Protein AF-R4UI91-F1 (afdb_monomer_lite)

Organism: NCBI:txid1276227

Sequence (417 aa):
MKKMIISITLVLILLLAATGGTLGWYFTRLENKIAHLPNYNWRINLNEKLTKTDLGPIDDNRKETILVAVKAKNSVVQIEDLYIKNATKISATVGVKSWSNLYNPDSSVNVNYIAELKTLATDVKQRSFPNINLTVDPNQLMDIVANANDNLEVGEVKIENVFEGNGIVTADLTVIKGSKVYLSNDTVKLYFIKSNQKLLSEVLTKPELGDIINNKEETILSAIKDKNKDVDLTEIEIVKNSIAEKEASVRVKENSKKYIVGEKPILVNYRIFNPNIGTVKTRVVDHGFDGNSVLSLVQLSNGTILAGTSYGSMYQLNPAGTVKTRVVDHGFVTNVMGLLQSSEDIILAAAAFTNNISEIYQLKEDGTIDHKVEQPNNQKFDSGVYSLVKVDNCFITDHFGWNVQGLNLSVKSRWNS

pLDDT: mean 85.65, std 18.63, range [23.7, 98.69]

Secondary structure (DSSP, 8-state):
-HHHHHHHHHHHHHHHHHH--SHHHHHHHHH-S-------TTSBPGGGT----EEEEEEE--HHHHHHHHHHH-TT--GGGEEEES--SSEEEEEE-TT-SSB-TT-EEEEEEEEEEB-HHHH----EE-S------HHHHHHHHHHH-TT--GGGEEEEEEEEETTEEEEEEEEPTT-SSB-TT-EEEEEEESS--B-HHHH----EEEEES---HHHHHHHHHHH-TT--GGGEEEPTT---SSEEEEEE-TT-SSB-TTPPPEEEEEEE--TTTT-----------GGG-EEEEEE-TTS-EEEEETTS-EEEE-TTSSEEEEEESS-SSSEEEEEEEEETTEEEEEEE-TTS-EEEEEE-TTS-EEEEEPPGGG---SS----EEEETTEEEE--SSS------S--------

Structure (mmCIF, N/CA/C/O backbone):
data_AF-R4UI91-F1
#
_entry.id   AF-R4UI91-F1
#
loop_
_atom_site.group_PDB
_atom_site.id
_atom_site.type_symbol
_atom_site.label_atom_id
_atom_site.label_alt_id
_atom_site.label_comp_id
_atom_site.label_asym_id
_atom_site.label_entity_id
_atom_site.label_seq_id
_atom_site.pdbx_PDB_ins_code
_atom_site.Cartn_x
_atom_site.Cartn_y
_atom_site.Cartn_z
_atom_site.occupancy
_atom_site.B_iso_or_equiv
_atom_site.auth_seq_id
_atom_site.auth_comp_id
_atom_site.auth_asym_id
_atom_site.auth_atom_id
_atom_site.pdbx_PDB_model_num
ATOM 1 N N . MET A 1 1 ? 47.219 44.755 -0.583 1.00 54.34 1 MET A N 1
ATOM 2 C CA . MET A 1 1 ? 46.086 44.938 -1.524 1.00 54.34 1 MET A CA 1
ATOM 3 C C . MET A 1 1 ? 45.642 43.655 -2.233 1.00 54.34 1 MET A C 1
ATOM 5 O O . MET A 1 1 ? 44.475 43.325 -2.102 1.00 54.34 1 MET A O 1
ATOM 9 N N . LYS A 1 2 ? 46.517 42.870 -2.891 1.00 50.59 2 LYS A N 1
ATOM 10 C CA . LYS A 1 2 ? 46.114 41.620 -3.591 1.00 50.59 2 LYS A CA 1
ATOM 11 C C . LYS A 1 2 ? 45.358 40.591 -2.725 1.00 50.59 2 LYS A C 1
ATOM 13 O O . LYS A 1 2 ? 44.373 40.031 -3.184 1.00 50.59 2 LYS A O 1
ATOM 18 N N . LYS A 1 3 ? 45.756 40.392 -1.461 1.00 54.28 3 LYS A N 1
ATOM 19 C CA . LYS A 1 3 ? 45.065 39.465 -0.537 1.00 54.28 3 LYS A CA 1
ATOM 20 C C . LYS A 1 3 ? 43.672 39.949 -0.102 1.00 54.28 3 LYS A C 1
ATOM 22 O O . LYS A 1 3 ? 42.809 39.133 0.170 1.00 54.28 3 LYS A O 1
ATOM 27 N N . MET A 1 4 ? 43.441 41.264 -0.090 1.00 65.94 4 MET A N 1
ATOM 28 C CA . MET A 1 4 ? 42.157 41.855 0.310 1.00 65.94 4 MET A CA 1
ATOM 29 C C . MET A 1 4 ? 41.120 41.764 -0.817 1.00 65.94 4 MET A C 1
ATOM 31 O O . MET A 1 4 ? 39.952 41.508 -0.556 1.00 65.94 4 MET A O 1
ATOM 35 N N . ILE A 1 5 ? 41.564 41.892 -2.073 1.00 72.50 5 ILE A N 1
ATOM 36 C CA . ILE A 1 5 ? 40.705 41.735 -3.255 1.00 72.50 5 ILE A CA 1
ATOM 37 C C . ILE A 1 5 ? 40.217 40.284 -3.368 1.00 72.50 5 ILE A C 1
ATOM 39 O O . ILE A 1 5 ? 39.026 40.066 -3.537 1.00 72.50 5 ILE A O 1
ATOM 43 N N . ILE A 1 6 ? 41.099 39.297 -3.165 1.00 74.19 6 ILE A N 1
ATOM 44 C CA . ILE A 1 6 ? 40.734 37.870 -3.236 1.00 74.19 6 ILE A CA 1
ATOM 45 C C . ILE A 1 6 ? 39.693 37.499 -2.169 1.00 74.19 6 ILE A C 1
ATOM 47 O O . ILE A 1 6 ? 38.721 36.818 -2.486 1.00 74.19 6 ILE A O 1
ATOM 51 N N . SER A 1 7 ? 39.841 37.983 -0.931 1.00 71.94 7 SER A N 1
ATOM 52 C CA . SER A 1 7 ? 38.869 37.697 0.133 1.00 71.94 7 SER A CA 1
ATOM 53 C C . SER A 1 7 ? 37.503 38.335 -0.127 1.00 71.94 7 SER A C 1
ATOM 55 O O . SER A 1 7 ? 36.484 37.700 0.124 1.00 71.94 7 SER A O 1
ATOM 57 N N . ILE A 1 8 ? 37.461 39.552 -0.679 1.00 77.50 8 ILE A N 1
ATOM 58 C CA . ILE A 1 8 ? 36.198 40.216 -1.032 1.00 77.50 8 ILE A CA 1
ATOM 59 C C . ILE A 1 8 ? 35.515 39.485 -2.195 1.00 77.50 8 ILE A C 1
ATOM 61 O O . ILE A 1 8 ? 34.311 39.255 -2.138 1.00 77.50 8 ILE A O 1
ATOM 65 N N . THR A 1 9 ? 36.269 39.047 -3.210 1.00 75.69 9 THR A N 1
ATOM 66 C CA . THR A 1 9 ? 35.720 38.265 -4.329 1.00 75.69 9 THR A CA 1
ATOM 67 C C . THR A 1 9 ? 35.179 36.909 -3.869 1.00 75.69 9 THR A C 1
ATOM 69 O O . THR A 1 9 ? 34.103 36.509 -4.305 1.00 75.69 9 THR A O 1
ATOM 72 N N . LEU A 1 10 ? 35.864 36.223 -2.947 1.00 73.38 10 LEU A N 1
ATOM 73 C CA . LEU A 1 10 ? 35.413 34.929 -2.423 1.00 73.38 10 LEU A CA 1
ATOM 74 C C . LEU A 1 10 ? 34.121 35.059 -1.600 1.00 73.38 10 LEU A C 1
ATOM 76 O O . LEU A 1 10 ? 33.208 34.248 -1.744 1.00 73.38 10 LEU A O 1
ATOM 80 N N . VAL A 1 11 ? 34.020 36.108 -0.778 1.00 74.19 11 VAL A N 1
ATOM 81 C CA . VAL A 1 11 ? 32.812 36.414 0.003 1.00 74.19 11 VAL A CA 1
ATOM 82 C C . VAL A 1 11 ? 31.649 36.804 -0.915 1.00 74.19 11 VAL A C 1
ATOM 84 O O . VAL A 1 11 ? 30.523 36.382 -0.666 1.00 74.19 11 VAL A O 1
ATOM 87 N N . LEU A 1 12 ? 31.906 37.521 -2.015 1.00 66.00 12 LEU A N 1
ATOM 88 C CA . LEU A 1 12 ? 30.877 37.848 -3.008 1.00 66.00 12 LEU A CA 1
ATOM 89 C C . LEU A 1 12 ? 30.354 36.598 -3.736 1.00 66.00 12 LEU A C 1
ATOM 91 O O . LEU A 1 12 ? 29.150 36.475 -3.937 1.00 66.00 12 LEU A O 1
ATOM 95 N N . ILE A 1 13 ? 31.234 35.653 -4.092 1.00 67.50 13 ILE A N 1
ATOM 96 C CA . ILE A 1 13 ? 30.850 34.375 -4.719 1.00 67.50 13 ILE A CA 1
ATOM 97 C C . ILE A 1 13 ? 30.006 33.530 -3.754 1.00 67.50 13 ILE A C 1
ATOM 99 O O . ILE A 1 13 ? 28.992 32.965 -4.159 1.00 67.50 13 ILE A O 1
ATOM 103 N N . LEU A 1 14 ? 30.369 33.491 -2.468 1.00 59.88 14 LEU A N 1
ATOM 104 C CA . LEU A 1 14 ? 29.596 32.800 -1.429 1.00 59.88 14 LEU A CA 1
ATOM 105 C C . LEU A 1 14 ? 28.232 33.463 -1.165 1.00 59.88 14 LEU A C 1
ATOM 107 O O . LEU A 1 14 ? 27.236 32.762 -1.000 1.00 59.88 14 LEU A O 1
ATOM 111 N N . LEU A 1 15 ? 28.153 34.797 -1.188 1.00 55.84 15 LEU A N 1
ATOM 112 C CA . LEU A 1 15 ? 26.893 35.540 -1.035 1.00 55.84 15 LEU A CA 1
ATOM 113 C C . LEU A 1 15 ? 25.963 35.383 -2.248 1.00 55.84 15 LEU A C 1
ATOM 115 O O . LEU A 1 15 ? 24.747 35.273 -2.078 1.00 55.84 15 LEU A O 1
ATOM 119 N N . LEU A 1 16 ? 26.520 35.304 -3.460 1.00 54.09 16 LEU A N 1
ATOM 120 C CA . LEU A 1 16 ? 25.767 35.020 -4.687 1.00 54.09 16 LEU A CA 1
ATOM 121 C C . LEU A 1 16 ? 25.298 33.556 -4.748 1.00 54.09 16 LEU A C 1
ATOM 123 O O . LEU A 1 16 ? 24.208 33.285 -5.248 1.00 54.09 16 LEU A O 1
ATOM 127 N N . ALA A 1 17 ? 26.058 32.617 -4.172 1.00 52.56 17 ALA A N 1
ATOM 128 C CA . ALA A 1 17 ? 25.626 31.228 -4.007 1.00 52.56 17 ALA A CA 1
ATOM 129 C C . ALA A 1 17 ? 24.498 31.074 -2.965 1.00 52.56 17 ALA A C 1
ATOM 131 O O . ALA A 1 17 ? 23.653 30.192 -3.109 1.00 52.56 17 ALA A O 1
ATOM 132 N N . ALA A 1 18 ? 24.453 31.941 -1.947 1.00 49.84 18 ALA A N 1
ATOM 133 C CA . ALA A 1 18 ? 23.468 31.877 -0.866 1.00 49.84 18 ALA A CA 1
ATOM 134 C C . ALA A 1 18 ? 22.139 32.599 -1.166 1.00 49.84 18 ALA A C 1
ATOM 136 O O . ALA A 1 18 ? 21.123 32.255 -0.567 1.00 49.84 18 ALA A O 1
ATOM 137 N N . THR A 1 19 ? 22.116 33.584 -2.075 1.00 47.12 19 THR A N 1
ATOM 138 C CA . THR A 1 19 ? 20.927 34.440 -2.303 1.00 47.12 19 THR A CA 1
ATOM 139 C C . THR A 1 19 ? 20.220 34.250 -3.652 1.00 47.12 19 THR A C 1
ATOM 141 O O . THR A 1 19 ? 19.192 34.877 -3.894 1.00 47.12 19 THR A O 1
ATOM 144 N N . GLY A 1 20 ? 20.662 33.292 -4.473 1.00 48.59 20 GLY A N 1
ATOM 145 C CA . GLY A 1 20 ? 19.870 32.747 -5.578 1.00 48.59 20 GLY A CA 1
ATOM 146 C C . GLY A 1 20 ? 20.387 33.105 -6.971 1.00 48.59 20 GLY A C 1
ATOM 147 O O . GLY A 1 20 ? 20.512 34.266 -7.344 1.00 48.59 20 GLY A O 1
ATOM 148 N N . GLY A 1 21 ? 20.623 32.072 -7.783 1.00 42.12 21 GLY A N 1
ATOM 149 C CA . GLY A 1 21 ? 20.946 32.242 -9.195 1.00 42.12 21 GLY A CA 1
ATOM 150 C C . GLY A 1 21 ? 21.240 30.927 -9.910 1.00 42.12 21 GLY A C 1
ATOM 151 O O . GLY A 1 21 ? 22.350 30.413 -9.868 1.00 42.12 21 GLY A O 1
ATOM 152 N N . THR A 1 22 ? 20.244 30.416 -10.633 1.00 44.44 22 THR A N 1
ATOM 153 C CA . THR A 1 22 ? 20.318 29.408 -11.717 1.00 44.44 22 THR A CA 1
ATOM 154 C C . THR A 1 22 ? 20.616 27.942 -11.372 1.00 44.44 22 THR A C 1
ATOM 156 O O . THR A 1 22 ? 19.892 27.085 -11.871 1.00 44.44 22 THR A O 1
ATOM 159 N N . LEU A 1 23 ? 21.563 27.603 -10.491 1.00 39.59 23 LEU A N 1
ATOM 160 C CA . LEU A 1 23 ? 21.876 26.186 -10.205 1.00 39.59 23 LEU A CA 1
ATOM 161 C C . LEU A 1 23 ? 20.820 25.509 -9.315 1.00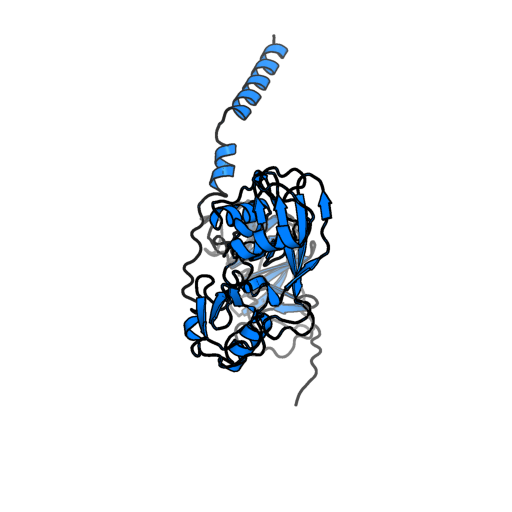 39.59 23 LEU A C 1
ATOM 163 O O . LEU A 1 23 ? 20.345 24.426 -9.642 1.00 39.59 23 LEU A O 1
ATOM 167 N N . GLY A 1 24 ? 20.351 26.181 -8.258 1.00 39.59 24 GLY A N 1
ATOM 168 C CA . GLY A 1 24 ? 19.253 25.670 -7.420 1.00 39.59 24 GLY A CA 1
ATOM 169 C C . GLY A 1 24 ? 17.913 25.572 -8.163 1.00 39.59 24 GLY A C 1
ATOM 170 O O . GLY A 1 24 ? 17.112 24.681 -7.891 1.00 39.59 24 GLY A O 1
ATOM 171 N N . TRP A 1 25 ? 17.695 26.437 -9.160 1.00 41.59 25 TRP A N 1
ATOM 172 C CA . TRP A 1 25 ? 16.528 26.387 -10.051 1.00 41.59 25 TRP A CA 1
ATOM 173 C C . TRP A 1 25 ? 16.611 25.238 -11.063 1.00 41.59 25 TRP A C 1
ATOM 175 O O . TRP A 1 25 ? 15.586 24.665 -11.424 1.00 41.59 25 TRP A O 1
ATOM 185 N N . TYR A 1 26 ? 17.819 24.867 -11.499 1.00 42.69 26 TYR A N 1
ATOM 186 C CA . TYR A 1 26 ? 18.027 23.749 -12.419 1.00 42.69 26 TYR A CA 1
ATOM 187 C C . TYR A 1 26 ? 17.721 22.397 -11.755 1.00 42.69 26 TYR A C 1
ATOM 189 O O . TYR A 1 26 ? 17.057 21.556 -12.359 1.00 42.69 26 TYR A O 1
ATOM 197 N N . PHE A 1 27 ? 18.104 22.217 -10.484 1.00 43.53 27 PHE A N 1
ATOM 198 C CA . PHE A 1 27 ? 17.802 20.989 -9.736 1.00 43.53 27 PHE A CA 1
ATOM 199 C C . PHE A 1 27 ? 16.361 20.926 -9.205 1.00 43.53 27 PHE A C 1
ATOM 201 O O . PHE A 1 27 ? 15.793 19.843 -9.138 1.00 43.53 27 PHE A O 1
ATOM 208 N N . THR A 1 28 ? 15.707 22.060 -8.927 1.00 43.69 28 THR A N 1
ATOM 209 C CA . THR A 1 28 ? 14.295 22.060 -8.484 1.00 43.69 28 THR A CA 1
ATOM 210 C C . THR A 1 28 ? 13.280 21.902 -9.622 1.00 43.69 28 THR A C 1
ATOM 212 O O . THR A 1 28 ? 12.164 21.452 -9.372 1.00 43.69 28 THR A O 1
ATOM 215 N N . ARG A 1 29 ? 13.628 22.217 -10.882 1.00 40.16 29 ARG A N 1
ATOM 216 C CA . ARG A 1 29 ? 12.697 22.078 -12.026 1.00 40.16 29 ARG A CA 1
ATOM 217 C C . ARG A 1 29 ? 12.685 20.708 -12.702 1.00 40.16 29 ARG A C 1
ATOM 219 O O . ARG A 1 29 ? 11.727 20.428 -13.422 1.00 40.16 29 ARG A O 1
ATOM 226 N N . LEU A 1 30 ? 13.714 19.879 -12.516 1.00 40.34 30 LEU A N 1
ATOM 227 C CA . LEU A 1 30 ? 13.789 18.561 -13.162 1.00 40.34 30 LEU A CA 1
ATOM 228 C C . LEU A 1 30 ? 13.051 17.461 -12.387 1.00 40.34 30 LEU A C 1
ATOM 230 O O . LEU A 1 30 ? 12.550 16.538 -13.023 1.00 40.34 30 LEU A O 1
ATOM 234 N N . GLU A 1 31 ? 12.892 17.588 -11.067 1.00 43.41 31 GLU A N 1
ATOM 235 C CA . GLU A 1 31 ? 12.156 16.598 -10.258 1.00 43.41 31 GLU A CA 1
ATOM 236 C C . GLU A 1 31 ? 10.677 16.958 -10.014 1.00 43.41 31 GLU A C 1
ATOM 238 O O . GLU A 1 31 ? 9.889 16.074 -9.703 1.00 43.41 31 GLU A O 1
ATOM 243 N N . ASN A 1 32 ? 10.262 18.214 -10.240 1.00 36.56 32 ASN A N 1
ATOM 244 C CA . ASN A 1 32 ? 8.903 18.698 -9.927 1.00 36.56 32 ASN A CA 1
ATOM 245 C C . ASN A 1 32 ? 8.048 19.101 -11.137 1.00 36.56 32 ASN A C 1
ATOM 247 O O . ASN A 1 32 ? 7.036 19.792 -10.984 1.00 36.56 32 ASN A O 1
ATOM 251 N N . LYS A 1 33 ? 8.375 18.650 -12.356 1.00 40.53 33 LYS A N 1
ATOM 252 C CA . LYS A 1 33 ? 7.287 18.526 -13.334 1.00 40.53 33 LYS A CA 1
ATOM 253 C C . LYS A 1 33 ? 6.344 17.489 -12.748 1.00 40.53 33 LYS A C 1
ATOM 255 O O . LYS A 1 33 ? 6.752 16.341 -12.620 1.00 40.53 33 LYS A O 1
ATOM 260 N N . ILE A 1 34 ? 5.136 17.915 -12.368 1.00 43.53 34 ILE A N 1
ATOM 261 C CA . ILE A 1 34 ? 4.015 17.032 -12.041 1.00 43.53 34 ILE A CA 1
ATOM 262 C C . ILE A 1 34 ? 3.916 16.081 -13.222 1.00 43.53 34 ILE A C 1
ATOM 264 O O . ILE A 1 34 ? 3.420 16.441 -14.291 1.00 43.53 34 ILE A O 1
ATOM 268 N N . ALA A 1 35 ? 4.542 14.922 -13.081 1.00 48.50 35 ALA A N 1
ATOM 269 C CA . ALA A 1 35 ? 4.580 13.965 -14.146 1.00 48.50 35 ALA A CA 1
ATOM 270 C C . ALA A 1 35 ? 3.141 13.485 -14.257 1.00 48.50 35 ALA A C 1
ATOM 272 O O . ALA A 1 35 ? 2.573 12.992 -13.281 1.00 48.50 35 ALA A O 1
ATOM 273 N N . HIS A 1 36 ? 2.514 13.737 -15.403 1.00 52.56 36 HIS A N 1
ATOM 274 C CA . HIS A 1 36 ? 1.175 13.235 -15.637 1.00 52.56 36 HIS A CA 1
ATOM 275 C C . HIS A 1 36 ? 1.254 11.713 -15.551 1.00 52.56 36 HIS A C 1
ATOM 277 O O . HIS A 1 36 ? 1.871 11.064 -16.398 1.00 52.56 36 HIS A O 1
ATOM 283 N N . LEU A 1 37 ? 0.688 11.168 -14.474 1.00 59.41 37 LEU A N 1
ATOM 284 C CA . LEU A 1 37 ? 0.517 9.736 -14.313 1.00 59.41 37 LEU A CA 1
ATOM 285 C C . LEU A 1 37 ? -0.255 9.210 -15.535 1.00 59.41 37 LEU A C 1
ATOM 287 O O . LEU A 1 37 ? -1.121 9.915 -16.066 1.00 59.41 37 LEU A O 1
ATOM 291 N N . PRO A 1 38 ? 0.092 8.019 -16.035 1.00 57.03 38 PRO A N 1
ATOM 292 C CA . PRO A 1 38 ? -0.413 7.539 -17.309 1.00 57.03 38 PRO A CA 1
ATOM 293 C C . PRO A 1 38 ? -1.931 7.346 -17.246 1.00 57.03 38 PRO A C 1
ATOM 295 O O . PRO A 1 38 ? -2.492 6.974 -16.216 1.00 57.03 38 PRO A O 1
ATOM 298 N N . ASN A 1 39 ? -2.600 7.558 -18.378 1.00 59.34 39 ASN A N 1
ATOM 299 C CA . ASN A 1 39 ? -3.994 7.161 -18.531 1.00 59.34 39 ASN A CA 1
ATOM 300 C C . ASN A 1 39 ? -4.061 5.623 -18.585 1.00 59.34 39 ASN A C 1
ATOM 302 O O . ASN A 1 39 ? -3.564 5.007 -19.529 1.00 59.34 39 ASN A O 1
ATOM 306 N N . TYR A 1 40 ? -4.630 5.001 -17.552 1.00 64.56 40 TYR A N 1
ATOM 307 C CA . TYR A 1 40 ? -4.662 3.547 -17.370 1.00 64.56 40 TYR A CA 1
ATOM 308 C C . TYR A 1 40 ? -5.753 2.863 -18.206 1.00 64.56 40 TYR A C 1
ATOM 310 O O . TYR A 1 40 ? -6.608 2.168 -17.664 1.00 64.56 40 TYR A O 1
ATOM 318 N N . ASN A 1 41 ? -5.731 3.020 -19.528 1.00 67.75 41 ASN A N 1
ATOM 319 C CA . ASN A 1 41 ? -6.728 2.395 -20.408 1.00 67.75 41 ASN A CA 1
ATOM 320 C C . ASN A 1 41 ? -6.642 0.853 -20.478 1.00 67.75 41 ASN A C 1
ATOM 322 O O . ASN A 1 41 ? -7.527 0.222 -21.046 1.00 67.75 41 ASN A O 1
ATOM 326 N N . TRP A 1 42 ? -5.587 0.254 -19.921 1.00 81.44 42 TRP A N 1
ATOM 327 C CA . TRP A 1 42 ? -5.328 -1.187 -19.944 1.00 81.44 42 TRP A CA 1
ATOM 328 C C . TRP A 1 42 ? -5.696 -1.911 -18.639 1.00 81.44 42 TRP A C 1
ATOM 330 O O . TRP A 1 42 ? -5.745 -3.139 -18.620 1.00 81.44 42 TRP A O 1
ATOM 340 N N . ARG A 1 43 ? -5.937 -1.175 -17.543 1.00 89.06 43 ARG A N 1
ATOM 341 C CA . ARG A 1 43 ? -6.340 -1.753 -16.252 1.00 89.06 43 ARG A CA 1
ATOM 342 C C . ARG A 1 43 ? -7.845 -2.000 -16.237 1.00 89.06 43 ARG A C 1
ATOM 344 O O . ARG A 1 43 ? -8.623 -1.166 -16.690 1.00 89.06 43 ARG A O 1
ATOM 351 N N . ILE A 1 44 ? -8.246 -3.125 -15.657 1.00 93.75 44 ILE A N 1
ATOM 352 C CA . ILE A 1 44 ? -9.644 -3.558 -15.607 1.00 93.75 44 ILE A CA 1
ATOM 353 C C . ILE A 1 44 ? -10.362 -2.825 -14.470 1.00 93.75 44 ILE A C 1
ATOM 355 O O . ILE A 1 44 ? -9.844 -2.747 -13.351 1.00 93.75 44 ILE A O 1
ATOM 359 N N . ASN A 1 45 ? -11.566 -2.304 -14.711 1.00 95.00 45 ASN A N 1
ATOM 360 C CA . ASN A 1 45 ? -12.390 -1.817 -13.610 1.00 95.00 45 ASN A CA 1
ATOM 361 C C . ASN A 1 45 ? -12.874 -3.019 -12.780 1.00 95.00 45 ASN A C 1
ATOM 363 O O . ASN A 1 45 ? -13.403 -3.980 -13.335 1.00 95.00 45 ASN A O 1
ATOM 367 N N . LEU A 1 46 ? -12.691 -3.002 -11.453 1.00 96.62 46 LEU A N 1
ATOM 368 C CA . LEU A 1 46 ? -13.025 -4.146 -10.593 1.00 96.62 46 LEU A CA 1
ATOM 369 C C . LEU A 1 46 ? -14.472 -4.639 -10.785 1.00 96.62 46 LEU A C 1
ATOM 371 O O . LEU A 1 46 ? -14.717 -5.844 -10.710 1.00 96.62 46 LEU A O 1
ATOM 375 N N . ASN A 1 47 ? -15.414 -3.740 -11.087 1.00 96.25 47 ASN A N 1
ATOM 376 C CA . ASN A 1 47 ? -16.817 -4.086 -11.338 1.00 96.25 47 ASN A CA 1
ATOM 377 C C . ASN A 1 47 ? -17.026 -5.026 -12.545 1.00 96.25 47 ASN A C 1
ATOM 379 O O . ASN A 1 47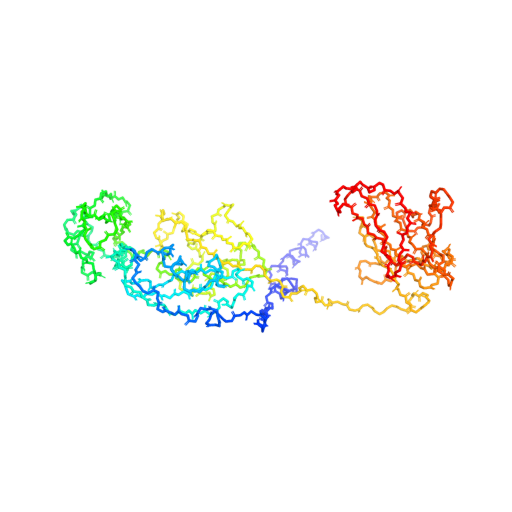 ? -18.026 -5.736 -12.591 1.00 96.25 47 ASN A O 1
ATOM 383 N N . GLU A 1 48 ? -16.082 -5.092 -13.487 1.00 95.31 48 GLU A N 1
ATOM 384 C CA . GLU A 1 48 ? -16.130 -6.003 -14.635 1.00 95.31 48 GLU A CA 1
ATOM 385 C C . GLU A 1 48 ? -15.859 -7.460 -14.237 1.00 95.31 48 GLU A C 1
ATOM 387 O O . GLU A 1 48 ? -16.251 -8.387 -14.949 1.00 95.31 48 GLU A O 1
ATOM 392 N N . LYS A 1 49 ? -15.162 -7.685 -13.113 1.00 96.69 49 LYS A N 1
ATOM 393 C CA . LYS A 1 49 ? -14.809 -9.029 -12.618 1.00 96.69 49 LYS A CA 1
ATOM 394 C C . LYS A 1 49 ? -15.548 -9.410 -11.341 1.00 96.69 49 LYS A C 1
ATOM 396 O O . LYS A 1 49 ? -15.842 -10.588 -11.155 1.00 96.69 49 LYS A O 1
ATOM 401 N N . LEU A 1 50 ? -15.867 -8.440 -10.486 1.00 97.75 50 LEU A N 1
ATOM 402 C CA . LEU A 1 50 ? -16.655 -8.623 -9.270 1.00 97.75 50 LEU A CA 1
ATOM 403 C C . LEU A 1 50 ? -18.117 -8.252 -9.555 1.00 97.75 50 LEU A C 1
ATOM 405 O O . LEU A 1 50 ? -18.604 -7.200 -9.151 1.00 97.75 50 LEU A O 1
ATOM 409 N N . THR A 1 51 ? -18.805 -9.121 -10.294 1.00 97.38 51 THR A N 1
ATOM 410 C CA . THR A 1 51 ? -20.192 -8.891 -10.730 1.00 97.38 51 THR A CA 1
ATOM 411 C C . THR A 1 51 ? -21.218 -9.448 -9.746 1.00 97.38 51 THR A C 1
ATOM 413 O O . THR A 1 51 ? -22.304 -8.887 -9.611 1.00 97.38 51 THR A O 1
ATOM 416 N N . LYS A 1 52 ? -20.890 -10.524 -9.017 1.00 98.25 52 LYS A N 1
ATOM 417 C CA . LYS A 1 52 ? -21.742 -11.062 -7.948 1.00 98.25 52 LYS A CA 1
ATOM 418 C C . LYS A 1 52 ? -21.403 -10.370 -6.636 1.00 98.25 52 LYS A C 1
ATOM 420 O O . LYS A 1 52 ? -20.430 -10.735 -5.975 1.00 98.25 52 LYS A O 1
ATOM 425 N N . THR A 1 53 ? -22.197 -9.361 -6.300 1.00 98.12 53 THR A N 1
ATOM 426 C CA . THR A 1 53 ? -22.001 -8.514 -5.116 1.00 98.12 53 THR A CA 1
ATOM 427 C C . THR A 1 53 ? -22.695 -9.044 -3.866 1.00 98.12 53 THR A C 1
ATOM 429 O O . THR A 1 53 ? -22.287 -8.685 -2.767 1.00 98.12 53 THR A O 1
ATOM 432 N N . ASP A 1 54 ? -23.699 -9.910 -4.009 1.00 98.38 54 ASP A N 1
ATOM 433 C CA . ASP A 1 54 ? -24.282 -10.655 -2.893 1.00 98.38 54 ASP A CA 1
ATOM 434 C C . ASP A 1 54 ? -23.452 -11.915 -2.610 1.00 98.38 54 ASP A C 1
ATOM 436 O O . ASP A 1 54 ? -23.372 -12.844 -3.425 1.00 98.38 54 ASP A O 1
ATOM 440 N N . LEU A 1 55 ? -22.796 -11.919 -1.453 1.00 98.56 55 LEU A N 1
ATOM 441 C CA . LEU A 1 55 ? -21.933 -13.004 -1.007 1.00 98.56 55 LEU A CA 1
ATOM 442 C C . LEU A 1 55 ? -22.703 -14.073 -0.219 1.00 98.56 55 LEU A C 1
ATOM 444 O O . LEU A 1 55 ? -22.212 -15.197 -0.101 1.00 98.56 55 LEU A O 1
ATOM 448 N N . GLY A 1 56 ? -23.928 -13.775 0.226 1.00 98.19 56 GLY A N 1
ATOM 449 C CA . GLY A 1 56 ? -24.713 -14.628 1.112 1.00 98.19 56 GLY A CA 1
ATOM 450 C C . GLY A 1 56 ? -24.246 -14.582 2.577 1.00 98.19 56 GLY A C 1
ATOM 451 O O . GLY A 1 56 ? -23.581 -13.626 2.989 1.00 98.19 56 GLY A O 1
ATOM 452 N N . PRO A 1 57 ? -24.622 -15.584 3.393 1.00 98.31 57 PRO A N 1
ATOM 453 C CA . PRO A 1 57 ? -24.175 -15.672 4.779 1.00 98.31 57 PRO A CA 1
ATOM 454 C C . PRO A 1 57 ? -22.671 -15.966 4.860 1.00 98.31 57 PRO A C 1
ATOM 456 O O . PRO A 1 57 ? -22.143 -16.735 4.053 1.00 98.31 57 PRO A O 1
ATOM 459 N N . ILE A 1 58 ? -22.000 -15.357 5.838 1.00 98.44 58 ILE A N 1
ATOM 460 C CA . ILE A 1 58 ? -20.578 -15.568 6.141 1.00 98.44 58 ILE A CA 1
ATOM 461 C C . ILE A 1 58 ? -20.368 -15.659 7.656 1.00 98.44 58 ILE A C 1
ATOM 463 O O . ILE A 1 58 ? -21.128 -15.070 8.423 1.00 98.44 58 ILE A O 1
ATOM 467 N N . ASP A 1 59 ? -19.311 -16.346 8.084 1.00 97.69 59 ASP A N 1
ATOM 468 C CA . ASP A 1 59 ? -19.046 -16.587 9.510 1.00 97.69 59 ASP A CA 1
ATOM 469 C C . ASP A 1 59 ? -18.818 -15.280 10.291 1.00 97.69 59 ASP A C 1
ATOM 471 O O . ASP A 1 59 ? -19.315 -15.086 11.400 1.00 97.69 59 ASP A O 1
ATOM 475 N N . ASP A 1 60 ? -18.075 -14.340 9.708 1.00 97.62 60 ASP A N 1
ATOM 476 C CA . ASP A 1 60 ? -17.754 -13.068 10.344 1.00 97.62 60 ASP A CA 1
ATOM 477 C C . ASP A 1 60 ? -17.418 -11.975 9.322 1.00 97.62 60 ASP A C 1
ATOM 479 O O . ASP A 1 60 ? -17.252 -12.229 8.128 1.00 97.62 60 ASP A O 1
ATOM 483 N N . ASN A 1 61 ? -17.301 -10.734 9.795 1.00 97.00 61 ASN A N 1
ATOM 484 C CA . ASN A 1 61 ? -16.954 -9.587 8.958 1.00 97.00 61 ASN A CA 1
ATOM 485 C C . ASN A 1 61 ? -15.446 -9.271 8.892 1.00 97.00 61 ASN A C 1
ATOM 487 O O . ASN A 1 61 ? -15.073 -8.137 8.568 1.00 97.00 61 ASN A O 1
ATOM 491 N N . ARG A 1 62 ? -14.559 -10.237 9.179 1.00 97.12 62 ARG A N 1
ATOM 492 C CA . ARG A 1 62 ? -13.117 -10.041 8.967 1.00 97.12 62 ARG A CA 1
ATOM 493 C C . ARG A 1 62 ? -12.813 -9.916 7.479 1.00 97.12 62 ARG A C 1
ATOM 495 O O . ARG A 1 62 ? -13.459 -10.524 6.624 1.00 97.12 62 ARG A O 1
ATOM 502 N N . LYS A 1 63 ? -11.765 -9.149 7.166 1.00 97.12 63 LYS A N 1
ATOM 503 C CA . LYS A 1 63 ? -11.330 -8.913 5.782 1.00 97.12 63 LYS A CA 1
ATOM 504 C C . LYS A 1 63 ? -11.034 -10.223 5.042 1.00 97.12 63 LYS A C 1
ATOM 506 O O . LYS A 1 63 ? -11.373 -10.336 3.870 1.00 97.12 63 LYS A O 1
ATOM 511 N N . GLU A 1 64 ? -10.440 -11.204 5.718 1.00 97.12 64 GLU A N 1
ATOM 512 C CA . GLU A 1 64 ? -10.098 -12.507 5.147 1.00 97.12 64 GLU A CA 1
ATOM 513 C C . GLU A 1 64 ? -11.359 -13.279 4.756 1.00 97.12 64 GLU A C 1
ATOM 515 O O . GLU A 1 64 ? -11.465 -13.738 3.621 1.00 97.12 64 GLU A O 1
ATOM 520 N N . THR A 1 65 ? -12.342 -13.349 5.655 1.00 98.06 65 THR A N 1
ATOM 521 C CA . THR A 1 65 ? -13.623 -14.034 5.436 1.00 98.06 65 THR A CA 1
ATOM 522 C C . THR A 1 65 ? -14.387 -13.417 4.266 1.00 98.06 65 THR A C 1
ATOM 524 O O . THR A 1 65 ? -14.834 -14.127 3.362 1.00 98.06 65 THR A O 1
ATOM 527 N N . ILE A 1 66 ? -14.464 -12.083 4.221 1.00 98.69 66 ILE A N 1
ATOM 528 C CA . ILE A 1 66 ? -15.133 -11.356 3.136 1.00 98.69 66 ILE A CA 1
ATOM 529 C C . ILE A 1 66 ? -14.429 -11.614 1.795 1.00 98.69 66 ILE A C 1
ATOM 531 O O . ILE A 1 66 ? -15.096 -11.916 0.806 1.00 98.69 66 ILE A O 1
ATOM 535 N N . LEU A 1 67 ? -13.093 -11.538 1.734 1.00 98.50 67 LEU A N 1
ATOM 536 C CA . LEU A 1 67 ? -12.345 -11.786 0.493 1.00 98.50 67 LEU A CA 1
ATOM 537 C C . LEU A 1 67 ? -12.459 -13.244 0.021 1.00 98.50 67 LEU A C 1
ATOM 539 O O . LEU A 1 67 ? -12.594 -13.484 -1.181 1.00 98.50 67 LEU A O 1
ATOM 543 N N . VAL A 1 68 ? -12.478 -14.215 0.938 1.00 98.50 68 VAL A N 1
ATOM 544 C CA . VAL A 1 68 ? -12.743 -15.626 0.608 1.00 98.50 68 VAL A CA 1
ATOM 545 C C . VAL A 1 68 ? -14.133 -15.783 -0.012 1.00 98.50 68 VAL A C 1
ATOM 547 O O . VAL A 1 68 ? -14.267 -16.422 -1.058 1.00 98.50 68 VAL A O 1
ATOM 550 N N . ALA A 1 69 ? -15.159 -15.143 0.556 1.00 98.56 69 ALA A N 1
ATOM 551 C CA . ALA A 1 69 ? -16.511 -15.171 0.002 1.00 98.56 69 ALA A CA 1
ATOM 552 C C . ALA A 1 69 ? -16.594 -14.481 -1.377 1.00 98.56 69 ALA A C 1
ATOM 554 O O . ALA A 1 69 ? -17.220 -15.012 -2.302 1.00 98.56 69 ALA A O 1
ATOM 555 N N . VAL A 1 70 ? -15.893 -13.353 -1.566 1.00 98.62 70 VAL A N 1
ATOM 556 C CA . VAL A 1 70 ? -15.744 -12.686 -2.875 1.00 98.62 70 VAL A CA 1
ATOM 557 C C . VAL A 1 70 ? -15.161 -13.649 -3.908 1.00 98.62 70 VAL A C 1
ATOM 559 O O . VAL A 1 70 ? -15.736 -13.788 -4.992 1.00 98.62 70 VAL A O 1
ATOM 562 N N . LYS A 1 71 ? -14.066 -14.347 -3.576 1.00 98.31 71 LYS A N 1
ATOM 563 C CA . LYS A 1 71 ? -13.410 -15.321 -4.463 1.00 98.31 71 LYS A CA 1
ATOM 564 C C . LYS A 1 71 ? -14.311 -16.507 -4.786 1.00 98.31 71 LYS A C 1
ATOM 566 O O . LYS A 1 71 ? -14.358 -16.937 -5.936 1.00 98.31 71 LYS A O 1
ATOM 571 N N . ALA A 1 72 ? -15.052 -17.011 -3.801 1.00 98.38 72 ALA A N 1
ATOM 572 C CA . ALA A 1 72 ? -15.970 -18.130 -3.985 1.00 98.38 72 ALA A CA 1
ATOM 573 C C . ALA A 1 72 ? -17.097 -17.797 -4.979 1.00 98.38 72 ALA A C 1
ATOM 575 O O . ALA A 1 72 ? -17.454 -18.623 -5.820 1.00 98.38 72 ALA A O 1
ATOM 576 N N . LYS A 1 73 ? -17.646 -16.575 -4.929 1.00 98.25 73 LYS A N 1
ATOM 577 C CA . LYS A 1 73 ? -18.706 -16.133 -5.855 1.00 98.25 73 LYS A CA 1
ATOM 578 C C . LYS A 1 73 ? -18.163 -15.680 -7.213 1.00 98.25 73 LYS A C 1
ATOM 580 O O . LYS A 1 73 ? -18.833 -15.886 -8.233 1.00 98.25 73 LYS A O 1
ATOM 585 N N . ASN A 1 74 ? -16.961 -15.104 -7.231 1.00 98.00 74 ASN A N 1
ATOM 586 C CA . ASN A 1 74 ? -16.308 -14.519 -8.399 1.00 98.00 74 ASN A CA 1
ATOM 587 C C . ASN A 1 74 ? -14.918 -15.156 -8.602 1.00 98.00 74 ASN A C 1
ATOM 589 O O . ASN A 1 74 ? -13.887 -14.542 -8.333 1.00 98.00 74 ASN A O 1
ATOM 593 N N . SER A 1 75 ? -14.877 -16.396 -9.097 1.00 97.00 75 SER A N 1
ATOM 594 C CA . SER A 1 75 ? -13.651 -17.216 -9.171 1.00 97.00 75 SER A CA 1
ATOM 595 C C . SER A 1 75 ? -12.488 -16.581 -9.946 1.00 97.00 75 SER A C 1
ATOM 597 O O . SER A 1 75 ? -11.325 -16.855 -9.647 1.00 97.00 75 SER A O 1
ATOM 599 N N . VAL A 1 76 ? -12.780 -15.701 -10.908 1.00 95.50 76 VAL A N 1
ATOM 600 C CA . VAL A 1 76 ? -11.786 -14.985 -11.729 1.00 95.50 76 VAL A CA 1
ATOM 601 C C . VAL A 1 76 ? -11.151 -13.779 -11.029 1.00 95.50 76 VAL A C 1
ATOM 603 O O . VAL A 1 76 ? -10.173 -13.235 -11.533 1.00 95.50 76 VAL A O 1
ATOM 606 N N . VAL A 1 77 ? -11.695 -13.340 -9.890 1.00 97.19 77 VAL A N 1
ATOM 607 C CA . VAL A 1 77 ? -11.175 -12.189 -9.141 1.00 97.19 77 VAL A CA 1
ATOM 608 C C . VAL A 1 77 ? -9.863 -12.562 -8.445 1.00 97.19 77 VAL A C 1
ATOM 610 O O . VAL A 1 77 ? -9.776 -13.617 -7.816 1.00 97.19 77 VAL A O 1
ATOM 613 N N . GLN A 1 78 ? -8.839 -11.714 -8.549 1.00 97.44 78 GLN A N 1
ATOM 614 C CA . GLN A 1 78 ? -7.570 -11.860 -7.825 1.00 97.44 78 GLN A CA 1
ATOM 615 C C . GLN A 1 78 ? -7.665 -11.094 -6.508 1.00 97.44 78 GLN A C 1
ATOM 617 O O . GLN A 1 78 ? -7.593 -9.870 -6.497 1.00 97.44 78 GLN A O 1
ATOM 622 N N . ILE A 1 79 ? -7.907 -11.802 -5.406 1.00 97.25 79 ILE A N 1
ATOM 623 C CA . ILE A 1 79 ? -8.183 -11.178 -4.102 1.00 97.25 79 ILE A CA 1
ATOM 624 C C . ILE A 1 79 ? -6.923 -10.645 -3.419 1.00 97.25 79 ILE A C 1
ATOM 626 O O . ILE A 1 79 ? -7.011 -9.798 -2.534 1.00 97.25 79 ILE A O 1
ATOM 630 N N . GLU A 1 80 ? -5.752 -11.101 -3.853 1.00 96.19 80 GLU A N 1
ATOM 631 C CA . GLU A 1 80 ? -4.441 -10.652 -3.391 1.00 96.19 80 GLU A CA 1
ATOM 632 C C . GLU A 1 80 ? -4.238 -9.158 -3.685 1.00 96.19 80 GLU A C 1
ATOM 634 O O . GLU A 1 80 ? -3.648 -8.441 -2.872 1.00 96.19 80 GLU A O 1
ATOM 639 N N . ASP A 1 81 ? -4.821 -8.686 -4.788 1.00 96.75 81 ASP A N 1
ATOM 640 C CA . ASP A 1 81 ? -4.805 -7.302 -5.263 1.00 96.75 81 ASP A CA 1
ATOM 641 C C . ASP A 1 81 ? -5.867 -6.420 -4.583 1.00 96.75 81 ASP A C 1
ATOM 643 O O . ASP A 1 81 ? -5.968 -5.231 -4.888 1.00 96.75 81 ASP A O 1
ATOM 647 N N . LEU A 1 82 ? -6.677 -6.970 -3.672 1.00 97.69 82 LEU A N 1
ATOM 648 C CA . LEU A 1 82 ? -7.833 -6.287 -3.090 1.00 97.69 82 LEU A CA 1
ATOM 649 C C . LEU A 1 82 ? -7.671 -6.030 -1.593 1.00 97.69 82 LEU A C 1
ATOM 651 O O . LEU A 1 82 ? -6.919 -6.701 -0.884 1.00 97.69 82 LEU A O 1
ATOM 655 N N . TYR A 1 83 ? -8.419 -5.049 -1.098 1.00 97.00 83 TYR A N 1
ATOM 656 C CA . TYR A 1 83 ? -8.562 -4.757 0.324 1.00 97.00 83 TYR A CA 1
ATOM 657 C C . TYR A 1 83 ? -10.027 -4.486 0.674 1.00 97.00 83 TYR A C 1
ATOM 659 O O . TYR A 1 83 ? -10.853 -4.207 -0.195 1.00 97.00 83 TYR A O 1
ATOM 667 N N . ILE A 1 84 ? -10.349 -4.559 1.965 1.00 97.38 84 ILE A N 1
ATOM 668 C CA . ILE A 1 84 ? -11.691 -4.294 2.489 1.00 97.38 84 ILE A CA 1
ATOM 669 C C . ILE A 1 84 ? -11.682 -2.980 3.270 1.00 97.38 84 ILE A C 1
ATOM 671 O O . ILE A 1 84 ? -10.797 -2.753 4.093 1.00 97.38 84 ILE A O 1
ATOM 675 N N . LYS A 1 85 ? -12.685 -2.131 3.034 1.00 94.81 85 LYS A N 1
ATOM 676 C CA . LYS A 1 85 ? -12.981 -0.928 3.827 1.00 94.81 85 LYS A CA 1
ATOM 677 C C . LYS A 1 85 ? -14.465 -0.879 4.180 1.00 94.81 85 LYS A C 1
ATOM 679 O O . LYS A 1 85 ? -15.283 -1.512 3.516 1.00 94.81 85 LYS A O 1
ATOM 684 N N . ASN A 1 86 ? -14.811 -0.095 5.200 1.00 94.44 86 ASN A N 1
ATOM 685 C CA . ASN A 1 86 ? -16.198 0.148 5.618 1.00 94.44 86 ASN A CA 1
ATOM 686 C C . ASN A 1 86 ? -17.006 -1.143 5.858 1.00 94.44 86 ASN A C 1
ATOM 688 O O . ASN A 1 86 ? -18.181 -1.209 5.503 1.00 94.44 86 ASN A O 1
ATOM 692 N N . ALA A 1 87 ? -16.369 -2.179 6.411 1.00 96.56 87 ALA A N 1
ATOM 693 C CA . ALA A 1 87 ? -17.055 -3.420 6.741 1.00 96.56 87 ALA A CA 1
ATOM 694 C C . ALA A 1 87 ? -18.066 -3.189 7.874 1.00 96.56 87 ALA A C 1
ATOM 696 O O . ALA A 1 87 ? -17.774 -2.515 8.860 1.00 96.56 87 ALA A O 1
ATOM 697 N N . THR A 1 88 ? -19.254 -3.758 7.716 1.00 95.69 88 THR A N 1
ATOM 698 C CA . THR A 1 88 ? -20.343 -3.782 8.696 1.00 95.69 88 THR A CA 1
ATOM 699 C C . THR A 1 88 ? -20.787 -5.233 8.904 1.00 95.69 88 THR A C 1
ATOM 701 O O . THR A 1 88 ? -20.122 -6.166 8.445 1.00 95.69 88 THR A O 1
ATOM 704 N N . LYS A 1 89 ? -21.915 -5.458 9.587 1.00 95.31 89 LYS A N 1
ATOM 705 C CA . LYS A 1 89 ? -22.528 -6.792 9.675 1.00 95.31 89 LYS A CA 1
ATOM 706 C C . LYS A 1 89 ? -23.072 -7.294 8.335 1.00 95.31 89 LYS A C 1
ATOM 708 O O . LYS A 1 89 ? -23.171 -8.501 8.143 1.00 95.31 89 LYS A O 1
ATOM 713 N N . ILE A 1 90 ? -23.450 -6.381 7.440 1.00 97.50 90 ILE A N 1
ATOM 714 C CA . ILE A 1 90 ? -24.219 -6.723 6.236 1.00 97.50 90 ILE A CA 1
ATOM 715 C C . ILE A 1 90 ? -23.582 -6.277 4.920 1.00 97.50 90 ILE A C 1
ATOM 717 O O . ILE A 1 90 ? -24.090 -6.586 3.845 1.00 97.50 90 ILE A O 1
ATOM 721 N N . SER A 1 91 ? -22.497 -5.511 4.976 1.00 98.06 91 SER A N 1
ATOM 722 C CA . SER A 1 91 ? -21.889 -4.949 3.776 1.00 98.06 91 SER A CA 1
ATOM 723 C C . SER A 1 91 ? -20.441 -4.554 3.995 1.00 98.06 91 SER A C 1
ATOM 725 O O . SER A 1 91 ? -20.049 -4.197 5.104 1.00 98.06 91 SER A O 1
ATOM 727 N N . ALA A 1 92 ? -19.673 -4.500 2.914 1.00 98.44 92 ALA A N 1
ATOM 728 C CA . ALA A 1 92 ? -18.362 -3.866 2.890 1.00 98.44 92 ALA A CA 1
ATOM 729 C C . ALA A 1 92 ? -18.085 -3.255 1.515 1.00 98.44 92 ALA A C 1
ATOM 731 O O . ALA A 1 92 ? -18.759 -3.567 0.532 1.00 98.44 92 ALA A O 1
ATOM 732 N N . THR A 1 93 ? -17.058 -2.414 1.421 1.00 98.44 93 THR A N 1
ATOM 733 C CA . THR A 1 93 ? -16.520 -1.981 0.131 1.00 98.44 93 THR A CA 1
ATOM 734 C C . THR A 1 93 ? -15.211 -2.713 -0.142 1.00 98.44 93 THR A C 1
ATOM 736 O O . THR A 1 93 ? -14.256 -2.616 0.630 1.00 98.44 93 THR A O 1
ATOM 739 N N . VAL A 1 94 ? -15.153 -3.403 -1.275 1.00 98.56 94 VAL A N 1
ATOM 740 C CA . VAL A 1 94 ? -13.941 -4.019 -1.813 1.00 98.56 94 VAL A CA 1
ATOM 741 C C . VAL A 1 94 ? -13.218 -2.979 -2.662 1.00 98.56 94 VAL A C 1
ATOM 743 O O . VAL A 1 94 ? -13.781 -2.460 -3.626 1.00 98.56 94 VAL A O 1
ATOM 746 N N . GLY A 1 95 ? -11.997 -2.627 -2.277 1.00 97.56 95 GLY A N 1
ATOM 747 C CA . GLY A 1 95 ? -11.123 -1.719 -3.016 1.00 97.56 95 GLY A CA 1
ATOM 748 C C . GLY A 1 95 ? -9.925 -2.442 -3.621 1.00 97.56 95 GLY A C 1
ATOM 749 O O . GLY A 1 95 ? -9.659 -3.600 -3.302 1.00 97.56 95 GLY A O 1
ATOM 750 N N . VAL A 1 96 ? -9.195 -1.739 -4.482 1.00 96.94 96 VAL A N 1
ATOM 751 C CA . VAL A 1 96 ? -8.011 -2.251 -5.182 1.00 96.94 96 VAL A CA 1
ATOM 752 C C . VAL A 1 96 ? -6.740 -1.666 -4.580 1.00 96.94 96 VAL A C 1
ATOM 754 O O . VAL A 1 96 ? -6.607 -0.448 -4.469 1.00 96.94 96 VAL A O 1
ATOM 757 N N . LYS A 1 97 ? -5.785 -2.521 -4.211 1.00 95.94 97 LYS A N 1
ATOM 758 C CA . LYS A 1 97 ? -4.476 -2.086 -3.721 1.00 95.94 97 LYS A CA 1
ATOM 759 C C . LYS A 1 97 ? -3.720 -1.338 -4.815 1.00 95.94 97 LYS A C 1
ATOM 761 O O . LYS A 1 97 ? -3.726 -1.730 -5.980 1.00 95.94 97 LYS A O 1
ATOM 766 N N . SER A 1 98 ? -2.997 -0.301 -4.422 1.00 94.44 98 SER A N 1
ATOM 767 C CA . SER A 1 98 ? -2.299 0.632 -5.315 1.00 94.44 98 SER A CA 1
ATOM 768 C C . SER A 1 98 ? -1.322 -0.063 -6.261 1.00 94.44 98 SER A C 1
ATOM 770 O O . SER A 1 98 ? -1.186 0.325 -7.421 1.00 94.44 98 SER A O 1
ATOM 772 N N . TRP A 1 99 ? -0.671 -1.123 -5.781 1.00 93.00 99 TRP A N 1
ATOM 773 C CA . TRP A 1 99 ? 0.286 -1.917 -6.546 1.00 93.00 99 TRP A CA 1
ATOM 774 C C . TRP A 1 99 ? -0.346 -2.922 -7.517 1.00 93.00 99 TRP A C 1
ATOM 776 O O . TRP A 1 99 ? 0.399 -3.575 -8.250 1.00 93.00 99 TRP A O 1
ATOM 786 N N . SER A 1 100 ? -1.678 -3.059 -7.559 1.00 94.12 100 SER A N 1
ATOM 787 C CA . SER A 1 100 ? -2.344 -3.945 -8.518 1.00 94.12 100 SER A CA 1
ATOM 788 C C . SER A 1 100 ? -1.999 -3.524 -9.941 1.00 94.12 100 SER A C 1
ATOM 790 O O . SER A 1 100 ? -2.260 -2.393 -10.361 1.00 94.12 100 SER A O 1
ATOM 792 N N . ASN A 1 101 ? -1.420 -4.443 -10.708 1.00 90.44 101 ASN A N 1
ATOM 793 C CA . ASN A 1 101 ? -1.249 -4.240 -12.141 1.00 90.44 101 ASN A CA 1
ATOM 794 C C . ASN A 1 101 ? -2.508 -4.638 -12.909 1.00 90.44 101 ASN A C 1
ATOM 796 O O . ASN A 1 101 ? -2.713 -4.140 -14.002 1.00 90.44 101 ASN A O 1
ATOM 800 N N . LEU A 1 102 ? -3.374 -5.486 -12.358 1.00 93.44 102 LEU A N 1
ATOM 801 C CA . LEU A 1 102 ? -4.554 -5.955 -13.075 1.00 93.44 102 LEU A CA 1
ATOM 802 C C . LEU A 1 102 ? -5.708 -4.947 -13.035 1.00 93.44 102 LEU A C 1
ATOM 804 O O . LEU A 1 102 ? -6.334 -4.673 -14.062 1.00 93.44 102 LEU A O 1
ATOM 808 N N . TYR A 1 103 ? -5.998 -4.411 -11.852 1.00 94.88 103 TYR A N 1
ATOM 809 C CA . TYR A 1 103 ? -7.181 -3.596 -11.617 1.00 94.88 103 TYR A CA 1
ATOM 810 C C . TYR A 1 103 ? -6.853 -2.106 -11.531 1.00 94.88 103 TYR A C 1
ATOM 812 O O . TYR A 1 103 ? -5.737 -1.694 -11.205 1.00 94.88 103 TYR A O 1
ATOM 820 N N . ASN A 1 104 ? -7.854 -1.277 -11.817 1.00 92.00 104 ASN A N 1
ATOM 821 C CA . ASN A 1 104 ? -7.766 0.160 -11.598 1.00 92.00 104 ASN A CA 1
ATOM 822 C C . ASN A 1 104 ? -7.762 0.458 -10.078 1.00 92.00 104 ASN A C 1
ATOM 824 O O . ASN A 1 104 ? -8.743 0.109 -9.417 1.00 92.00 104 ASN A O 1
ATOM 828 N N . PRO A 1 105 ? -6.725 1.114 -9.514 1.00 91.00 105 PRO A N 1
ATOM 829 C CA . PRO A 1 105 ? -6.639 1.414 -8.079 1.00 91.00 105 PRO A CA 1
ATOM 830 C C . PRO A 1 105 ? -7.761 2.332 -7.568 1.00 91.00 105 PRO A C 1
ATOM 832 O O . PRO A 1 105 ? -8.099 2.289 -6.387 1.00 91.00 105 PRO A O 1
ATOM 835 N N . ASP A 1 106 ? -8.381 3.121 -8.450 1.00 90.44 106 ASP A N 1
ATOM 836 C CA . ASP A 1 106 ? -9.521 3.976 -8.102 1.00 90.44 106 ASP A CA 1
ATOM 837 C C . ASP A 1 106 ? -10.868 3.230 -8.182 1.00 90.44 106 ASP A C 1
ATOM 839 O O . ASP A 1 106 ? -11.911 3.771 -7.807 1.00 90.44 106 ASP A O 1
ATOM 843 N N . SER A 1 107 ? -10.874 1.977 -8.655 1.00 94.81 107 SER A N 1
ATOM 844 C CA . SER A 1 107 ? -12.089 1.163 -8.696 1.00 94.81 107 SER A CA 1
ATOM 845 C C . SER A 1 107 ? -12.407 0.544 -7.335 1.00 94.81 107 SER A C 1
ATOM 847 O O . SER A 1 107 ? -11.534 0.163 -6.553 1.00 94.81 107 SER A O 1
ATOM 849 N N . SER A 1 108 ? -13.700 0.456 -7.033 1.00 97.12 108 SER A N 1
ATOM 850 C CA . SER A 1 108 ? -14.197 -0.223 -5.841 1.00 97.12 108 SER A CA 1
ATOM 851 C C . SER A 1 108 ? -15.614 -0.731 -6.068 1.00 97.12 108 SER A C 1
ATOM 853 O O . SER A 1 108 ? -16.337 -0.204 -6.914 1.00 97.12 108 SER A O 1
ATOM 855 N N . VAL A 1 109 ? -16.000 -1.765 -5.326 1.00 98.44 109 VAL A N 1
ATOM 856 C CA . VAL A 1 109 ? -17.313 -2.404 -5.440 1.00 98.44 109 VAL A CA 1
ATOM 857 C C . VAL A 1 109 ? -17.885 -2.632 -4.048 1.00 98.44 109 VAL A C 1
ATOM 859 O O . VAL A 1 109 ? -17.204 -3.156 -3.168 1.00 98.44 109 VAL A O 1
ATOM 862 N N . ASN A 1 110 ? -19.140 -2.239 -3.841 1.00 98.62 110 ASN A N 1
ATOM 863 C CA . ASN A 1 110 ? -19.864 -2.576 -2.621 1.00 98.62 110 ASN A CA 1
ATOM 864 C C . ASN A 1 110 ? -20.390 -4.007 -2.720 1.00 98.62 110 ASN A C 1
ATOM 866 O O . ASN A 1 110 ? -20.994 -4.385 -3.724 1.00 98.62 110 ASN A O 1
ATOM 870 N N . VAL A 1 111 ? -20.162 -4.778 -1.665 1.00 98.69 111 VAL A N 1
ATOM 871 C CA . VAL A 1 111 ? -20.641 -6.150 -1.522 1.00 98.69 111 VAL A CA 1
ATOM 872 C C . VAL A 1 111 ? -21.561 -6.241 -0.317 1.00 98.69 111 VAL A C 1
ATOM 874 O O . VAL A 1 111 ? -21.360 -5.535 0.674 1.00 98.69 111 VAL A O 1
ATOM 877 N N . ASN A 1 112 ? -22.554 -7.116 -0.414 1.00 98.62 112 ASN A N 1
ATOM 878 C CA . ASN A 1 112 ? -23.532 -7.383 0.630 1.00 98.62 112 ASN A CA 1
ATOM 879 C C . ASN A 1 112 ? -23.375 -8.825 1.116 1.00 98.62 112 ASN A C 1
ATOM 881 O O . ASN A 1 112 ? -23.030 -9.716 0.340 1.00 98.62 112 ASN A O 1
ATOM 885 N N . TYR A 1 113 ? -23.609 -9.041 2.401 1.00 98.50 113 TYR A N 1
ATOM 886 C CA . TYR A 1 113 ? -23.538 -10.342 3.059 1.00 98.50 113 TYR A CA 1
ATOM 887 C C . TYR A 1 113 ? -24.383 -10.324 4.335 1.00 98.50 113 TYR A C 1
ATOM 889 O O . TYR A 1 113 ? -24.984 -9.310 4.678 1.00 98.50 113 TYR A O 1
ATOM 897 N N . ILE A 1 114 ? -24.430 -11.440 5.058 1.00 98.00 114 ILE A N 1
ATOM 898 C CA . ILE A 1 114 ? -24.959 -11.487 6.425 1.00 98.00 114 ILE A CA 1
ATOM 899 C C . ILE A 1 114 ? -23.911 -12.184 7.285 1.00 98.00 114 ILE A C 1
ATOM 901 O O . ILE A 1 114 ? -23.767 -13.400 7.208 1.00 98.00 114 ILE A O 1
ATOM 905 N N . ALA A 1 115 ? -23.153 -11.410 8.062 1.00 97.88 115 ALA A N 1
ATOM 906 C CA . ALA A 1 115 ? -22.155 -11.959 8.968 1.00 97.88 115 ALA A CA 1
ATOM 907 C C . ALA A 1 115 ? -22.816 -12.455 10.259 1.00 97.88 115 ALA A C 1
ATOM 909 O O . ALA A 1 115 ? -23.610 -11.721 10.866 1.00 97.88 115 ALA A O 1
ATOM 910 N N . GLU A 1 116 ? -22.472 -13.667 10.697 1.00 97.56 116 GLU A N 1
ATOM 911 C CA . GLU A 1 116 ? -22.922 -14.182 11.995 1.00 97.56 116 GLU A CA 1
ATOM 912 C C . GLU A 1 116 ? -22.318 -13.354 13.136 1.00 97.56 116 GLU A C 1
ATOM 914 O O . GLU A 1 116 ? -23.052 -12.879 14.007 1.00 97.56 116 GLU A O 1
ATOM 919 N N . LEU A 1 117 ? -21.005 -13.097 13.072 1.00 97.44 117 LEU A N 1
ATOM 920 C CA . LEU A 1 117 ? -20.259 -12.316 14.061 1.00 97.44 117 LEU A CA 1
ATOM 921 C C . LEU A 1 117 ? -19.649 -11.030 13.475 1.00 97.44 117 LEU A C 1
ATOM 923 O O . LEU A 1 117 ? -19.243 -10.957 12.313 1.00 97.44 117 LEU A O 1
ATOM 927 N N . LYS A 1 118 ? -19.546 -9.998 14.314 1.00 96.00 118 LYS A N 1
ATOM 928 C CA . LYS A 1 118 ? -18.841 -8.740 14.025 1.00 96.00 118 LYS A CA 1
ATOM 929 C C . LYS A 1 118 ? -17.472 -8.719 14.709 1.00 96.00 118 LYS A C 1
ATOM 931 O O . LYS A 1 118 ? -17.240 -9.420 15.690 1.00 96.00 118 LYS A O 1
ATOM 936 N N . THR A 1 119 ? -16.580 -7.858 14.244 1.00 96.38 119 THR A N 1
ATOM 937 C CA . THR A 1 119 ? -15.367 -7.474 14.977 1.00 96.38 119 THR A CA 1
ATOM 938 C C . THR A 1 119 ? -15.598 -6.159 15.719 1.00 96.38 119 THR A C 1
ATOM 940 O O . THR A 1 119 ? -16.359 -5.300 15.270 1.00 96.38 119 THR A O 1
ATOM 943 N N . LEU A 1 120 ? -14.912 -5.951 16.840 1.00 96.75 120 LEU A N 1
ATOM 944 C CA . LEU A 1 120 ? -14.891 -4.662 17.533 1.00 96.75 120 LEU A CA 1
ATOM 945 C C . LEU A 1 120 ? -14.372 -3.564 16.611 1.00 96.75 120 LEU A C 1
ATOM 947 O O . LEU A 1 120 ? -14.835 -2.428 16.661 1.00 96.75 120 LEU A O 1
ATOM 951 N N . ALA A 1 121 ? -13.447 -3.906 15.713 1.00 92.06 121 ALA A N 1
ATOM 952 C CA . ALA A 1 121 ? -12.883 -2.952 14.779 1.00 92.06 121 ALA A CA 1
ATOM 953 C C . ALA A 1 121 ? -13.922 -2.297 13.849 1.00 92.06 121 ALA A C 1
ATOM 955 O O . ALA A 1 121 ? -13.673 -1.174 13.406 1.00 92.06 121 ALA A O 1
ATOM 956 N N . THR A 1 122 ? -15.050 -2.963 13.563 1.00 92.44 122 THR A N 1
ATOM 957 C CA . THR A 1 122 ? -16.123 -2.414 12.716 1.00 92.44 122 THR A CA 1
ATOM 958 C C . THR A 1 122 ? -17.138 -1.562 13.473 1.00 92.44 122 THR A C 1
ATOM 960 O O . THR A 1 122 ? -17.711 -0.648 12.880 1.00 92.44 122 THR A O 1
ATOM 963 N N . ASP A 1 123 ? -17.335 -1.820 14.767 1.00 93.81 123 ASP A N 1
ATOM 964 C CA . ASP A 1 123 ? -18.329 -1.109 15.587 1.00 93.81 123 ASP A CA 1
ATOM 965 C C . ASP A 1 123 ? -17.714 0.031 16.408 1.00 93.81 123 ASP A C 1
ATOM 967 O O . ASP A 1 123 ? -18.381 1.030 16.670 1.00 93.81 123 ASP A O 1
ATOM 971 N N . VAL A 1 124 ? -16.427 -0.073 16.746 1.00 95.00 124 VAL A N 1
ATOM 972 C CA . VAL A 1 124 ? -15.668 0.944 17.482 1.00 95.00 124 VAL A CA 1
ATOM 973 C C . VAL A 1 124 ? -14.921 1.833 16.490 1.00 95.00 124 VAL A C 1
ATOM 975 O O . VAL A 1 124 ? -13.742 1.615 16.166 1.00 95.00 124 VAL A O 1
ATOM 978 N N . LYS A 1 125 ? -15.648 2.828 15.974 1.00 90.81 125 LYS A N 1
ATOM 979 C CA . LYS A 1 125 ? -15.144 3.818 15.012 1.00 90.81 125 LYS A CA 1
ATOM 980 C C . LYS A 1 125 ? -14.281 4.875 15.692 1.00 90.81 125 LYS A C 1
ATOM 982 O O . LYS A 1 125 ? -13.242 5.236 15.145 1.00 90.81 125 LYS A O 1
ATOM 987 N N . GLN A 1 126 ? -14.686 5.339 16.875 1.00 93.62 126 GLN A N 1
ATOM 988 C CA . GLN A 1 126 ? -13.906 6.273 17.678 1.00 93.62 126 GLN A CA 1
ATOM 989 C C . GLN A 1 126 ? -13.133 5.512 18.752 1.00 93.62 126 GLN A C 1
ATOM 991 O O . GLN A 1 126 ? -13.718 4.893 19.641 1.00 93.62 126 GLN A O 1
ATOM 996 N N . ARG A 1 127 ? -11.802 5.561 18.650 1.00 94.38 127 ARG A N 1
ATOM 997 C CA . ARG A 1 127 ? -10.872 4.874 19.566 1.00 94.38 127 ARG A CA 1
ATOM 998 C C . ARG A 1 127 ? -10.029 5.833 20.393 1.00 94.38 127 ARG A C 1
ATOM 1000 O O . ARG A 1 127 ? -9.354 5.394 21.322 1.00 94.38 127 ARG A O 1
ATOM 1007 N N . SER A 1 128 ? -10.056 7.117 20.046 1.00 94.31 128 SER A N 1
ATOM 1008 C CA . SER A 1 128 ? -9.390 8.175 20.784 1.00 94.31 128 SER A CA 1
ATOM 1009 C C . SER A 1 128 ? -10.382 9.200 21.309 1.00 94.31 128 SER A C 1
ATOM 1011 O O . SER A 1 128 ? -11.320 9.616 20.624 1.00 94.31 128 SER A O 1
ATOM 1013 N N . PHE A 1 129 ? -10.155 9.590 22.556 1.00 94.75 129 PHE A N 1
ATOM 1014 C CA . PHE A 1 129 ? -11.006 10.478 23.330 1.00 94.75 129 PHE A CA 1
ATOM 1015 C C . PHE A 1 129 ? -10.144 11.623 23.872 1.00 94.75 129 PHE A C 1
ATOM 1017 O O . PHE A 1 129 ? -9.601 11.513 24.976 1.00 94.75 129 PHE A O 1
ATOM 1024 N N . PRO A 1 130 ? -9.945 12.694 23.082 1.00 92.75 130 PRO A N 1
ATOM 1025 C CA . PRO A 1 130 ? -9.156 13.847 23.496 1.00 92.75 130 PRO A CA 1
ATOM 1026 C C . PRO A 1 130 ? -9.921 14.765 24.454 1.00 92.75 130 PRO A C 1
ATOM 1028 O O . PRO A 1 130 ? -11.150 14.815 24.445 1.00 92.75 130 PRO A O 1
ATOM 1031 N N . ASN A 1 131 ? -9.174 15.571 25.210 1.00 91.00 131 ASN A N 1
ATOM 1032 C CA . ASN A 1 131 ? -9.675 16.574 26.157 1.00 91.00 131 ASN A CA 1
ATOM 1033 C C . ASN A 1 131 ? -10.610 16.021 27.244 1.00 91.00 131 ASN A C 1
ATOM 1035 O O . ASN A 1 131 ? -11.570 16.687 27.638 1.00 91.00 131 ASN A O 1
ATOM 1039 N N . ILE A 1 132 ? -10.340 14.817 27.737 1.00 90.56 132 ILE A N 1
ATOM 1040 C CA . ILE A 1 132 ? -11.136 14.230 28.814 1.00 90.56 132 ILE A CA 1
ATOM 1041 C C . ILE A 1 132 ? -10.479 14.433 30.182 1.00 90.56 132 ILE A C 1
ATOM 1043 O O . ILE A 1 132 ? -9.253 14.514 30.313 1.00 90.56 132 ILE A O 1
ATOM 1047 N N . ASN A 1 133 ? -11.309 14.457 31.225 1.00 90.06 133 ASN A N 1
ATOM 1048 C CA . ASN A 1 133 ? -10.829 14.290 32.590 1.00 90.06 133 ASN A CA 1
ATOM 1049 C C . ASN A 1 133 ? -10.461 12.819 32.781 1.00 90.06 133 ASN A C 1
ATOM 1051 O O . ASN A 1 133 ? -11.335 11.955 32.763 1.00 90.06 133 ASN A O 1
ATOM 1055 N N . LEU A 1 134 ? -9.161 12.546 32.900 1.00 89.12 134 LEU A N 1
ATOM 1056 C CA . LEU A 1 134 ? -8.655 11.181 32.991 1.00 89.12 134 LEU A CA 1
ATOM 1057 C C . LEU A 1 134 ? -9.193 10.477 34.238 1.00 89.12 134 LEU A C 1
ATOM 1059 O O . LEU A 1 134 ? -9.261 11.050 35.325 1.00 89.12 134 LEU A O 1
ATOM 1063 N N . THR A 1 135 ? -9.533 9.212 34.046 1.00 92.38 135 THR A N 1
ATOM 1064 C CA . THR A 1 135 ? -9.933 8.259 35.073 1.00 92.38 135 THR A CA 1
ATOM 1065 C C . THR A 1 135 ? -9.371 6.899 34.682 1.00 92.38 135 THR A C 1
ATOM 1067 O O . THR A 1 135 ? -9.176 6.622 33.498 1.00 92.38 135 THR A O 1
ATOM 1070 N N . VAL A 1 136 ? -9.088 6.060 35.672 1.00 94.69 136 VAL A N 1
ATOM 1071 C CA . VAL A 1 136 ? -8.668 4.667 35.461 1.00 94.69 136 VAL A CA 1
ATOM 1072 C C . VAL A 1 136 ? -9.784 3.677 35.794 1.00 94.69 136 VAL A C 1
ATOM 1074 O O . VAL A 1 136 ? -9.566 2.472 35.712 1.00 94.69 136 VAL A O 1
ATOM 1077 N N . ASP A 1 137 ? -10.972 4.168 36.169 1.00 97.00 137 ASP A N 1
ATOM 1078 C CA . ASP A 1 137 ? -12.145 3.337 36.444 1.00 97.00 137 ASP A CA 1
ATOM 1079 C C . ASP A 1 137 ? -12.724 2.779 35.129 1.00 97.00 137 ASP A C 1
ATOM 1081 O O . ASP A 1 137 ? -13.244 3.554 34.317 1.00 97.00 137 ASP A O 1
ATOM 1085 N N . PRO A 1 138 ? -12.685 1.449 34.908 1.00 97.38 138 PRO A N 1
ATOM 1086 C CA . PRO A 1 138 ? -13.196 0.833 33.688 1.00 97.38 138 PRO A CA 1
ATOM 1087 C C . PRO A 1 138 ? -14.661 1.164 33.384 1.00 97.38 138 PRO A C 1
ATOM 1089 O O . PRO A 1 138 ? -15.017 1.248 32.212 1.00 97.38 138 PRO A O 1
ATOM 1092 N N . ASN A 1 139 ? -15.507 1.375 34.400 1.00 96.88 139 ASN A N 1
ATOM 1093 C CA . ASN A 1 139 ? -16.922 1.686 34.178 1.00 96.88 139 ASN A CA 1
ATOM 1094 C C . ASN A 1 139 ? -17.092 3.090 33.590 1.00 96.88 139 ASN A C 1
ATOM 1096 O O . ASN A 1 139 ? -17.776 3.264 32.587 1.00 96.88 139 ASN A O 1
ATOM 1100 N N . GLN A 1 140 ? -16.389 4.077 34.150 1.00 97.06 140 GLN A N 1
ATOM 1101 C CA . GLN A 1 140 ? -16.405 5.446 33.628 1.00 97.06 140 GLN A CA 1
ATOM 1102 C C . GLN A 1 140 ? -15.795 5.523 32.224 1.00 97.06 140 GLN A C 1
ATOM 1104 O O . GLN A 1 140 ? -16.291 6.250 31.364 1.00 97.06 140 GLN A O 1
ATOM 1109 N N . LEU A 1 141 ? -14.728 4.759 31.968 1.00 97.81 141 LEU A N 1
ATOM 1110 C CA . LEU A 1 141 ? -14.152 4.649 30.629 1.00 97.81 141 LEU A CA 1
ATOM 1111 C C . LEU A 1 141 ? -15.141 4.009 29.644 1.00 97.81 141 LEU A C 1
ATOM 1113 O O . LEU A 1 141 ? -15.232 4.461 28.503 1.00 97.81 141 LEU A O 1
ATOM 1117 N N . MET A 1 142 ? -15.905 3.001 30.077 1.00 98.00 142 MET A N 1
ATOM 1118 C CA . MET A 1 142 ? -16.922 2.359 29.243 1.00 98.00 142 MET A CA 1
ATOM 1119 C C . MET A 1 142 ? -18.041 3.337 28.883 1.00 98.00 142 MET A C 1
ATOM 1121 O O . MET A 1 142 ? -18.435 3.378 27.721 1.00 98.00 142 MET A O 1
ATOM 1125 N N . ASP A 1 143 ? -18.488 4.176 29.821 1.00 96.69 143 ASP A N 1
ATOM 1126 C CA . ASP A 1 143 ? -19.494 5.210 29.549 1.00 96.69 143 ASP A CA 1
ATOM 1127 C C . ASP A 1 143 ? -19.025 6.178 28.450 1.00 96.69 143 ASP A C 1
ATOM 1129 O O . ASP A 1 143 ? -19.782 6.518 27.539 1.00 96.69 143 ASP A O 1
ATOM 1133 N N . ILE A 1 144 ? -17.753 6.596 28.483 1.00 97.00 144 ILE A N 1
ATOM 1134 C CA . ILE A 1 144 ? -17.161 7.455 27.443 1.00 97.00 144 ILE A CA 1
ATOM 1135 C C . ILE A 1 144 ? -17.173 6.747 26.081 1.00 97.00 144 ILE A C 1
ATOM 1137 O O . ILE A 1 144 ? -17.542 7.350 25.071 1.00 97.00 144 ILE A O 1
ATOM 1141 N N . VAL A 1 145 ? -16.782 5.471 26.046 1.00 97.38 145 VAL A N 1
ATOM 1142 C CA . VAL A 1 145 ? -16.702 4.682 24.807 1.00 97.38 145 VAL A CA 1
ATOM 1143 C C . VAL A 1 145 ? -18.085 4.439 24.214 1.00 97.38 145 VAL A C 1
ATOM 1145 O O . VAL A 1 145 ? -18.254 4.609 23.005 1.00 97.38 145 VAL A O 1
ATOM 1148 N N . ALA A 1 146 ? -19.057 4.068 25.049 1.00 96.56 146 ALA A N 1
ATOM 1149 C CA . ALA A 1 146 ? -20.432 3.793 24.652 1.00 96.56 146 ALA A CA 1
ATOM 1150 C C . ALA A 1 146 ? -21.100 5.033 24.047 1.00 96.56 146 ALA A C 1
ATOM 1152 O O . ALA A 1 146 ? -21.683 4.948 22.971 1.00 96.56 146 ALA A O 1
ATOM 1153 N N . ASN A 1 147 ? -20.925 6.202 24.673 1.00 95.94 147 ASN A N 1
ATOM 1154 C CA . ASN A 1 147 ? -21.495 7.466 24.194 1.00 95.94 147 ASN A CA 1
ATOM 1155 C C . ASN A 1 147 ? -20.945 7.930 22.833 1.00 95.94 147 ASN A C 1
ATOM 1157 O O . ASN A 1 147 ? -21.563 8.763 22.176 1.00 95.94 147 ASN A O 1
ATOM 1161 N N . ALA A 1 148 ? -19.769 7.452 22.427 1.00 96.12 148 ALA A N 1
ATOM 1162 C CA . ALA A 1 148 ? -19.138 7.828 21.162 1.00 96.12 148 ALA A CA 1
ATOM 1163 C C . ALA A 1 148 ? -19.313 6.781 20.051 1.00 96.12 148 ALA A C 1
ATOM 1165 O O . ALA A 1 148 ? -18.970 7.035 18.895 1.00 96.12 148 ALA A O 1
ATOM 1166 N N . ASN A 1 149 ? -19.782 5.581 20.396 1.00 96.25 149 ASN A N 1
ATOM 1167 C CA . ASN A 1 149 ? -19.881 4.451 19.483 1.00 96.25 149 ASN A CA 1
ATOM 1168 C C . ASN A 1 149 ? -21.268 3.811 19.598 1.00 96.25 149 ASN A C 1
ATOM 1170 O O . ASN A 1 149 ? -21.405 2.716 20.131 1.00 96.25 149 ASN A O 1
ATOM 1174 N N . ASP A 1 150 ? -22.281 4.467 19.030 1.00 93.50 150 ASP A N 1
ATOM 1175 C CA . ASP A 1 150 ? -23.702 4.088 19.146 1.00 93.50 150 ASP A CA 1
ATOM 1176 C C . ASP A 1 150 ? -24.042 2.640 18.736 1.00 93.50 150 ASP A C 1
ATOM 1178 O O . ASP A 1 150 ? -25.083 2.115 19.117 1.00 93.50 150 ASP A O 1
ATOM 1182 N N . ASN A 1 151 ? -23.188 1.987 17.940 1.00 91.38 151 ASN A N 1
ATOM 1183 C CA . ASN A 1 151 ? -23.385 0.604 17.487 1.00 91.38 151 ASN A CA 1
ATOM 1184 C C . ASN A 1 151 ? -22.712 -0.446 18.392 1.00 91.38 151 ASN A C 1
ATOM 1186 O O . ASN A 1 151 ? -22.763 -1.637 18.075 1.00 91.38 151 ASN A O 1
ATOM 1190 N N . LEU A 1 152 ? -22.015 -0.020 19.449 1.00 96.31 152 LEU A N 1
ATOM 1191 C CA . LEU A 1 152 ? -21.326 -0.911 20.373 1.00 96.31 152 LEU A CA 1
ATOM 1192 C C . LEU A 1 152 ? -22.333 -1.593 21.305 1.00 96.31 152 LEU A C 1
ATOM 1194 O O . LEU A 1 152 ? -23.019 -0.935 22.084 1.00 96.31 152 LEU A O 1
ATOM 1198 N N . GLU A 1 153 ? -22.363 -2.923 21.291 1.00 96.69 153 GLU A N 1
ATOM 1199 C CA . GLU A 1 153 ? -23.168 -3.700 22.237 1.00 96.69 153 GLU A CA 1
ATOM 1200 C C . GLU A 1 153 ? -22.431 -3.795 23.580 1.00 96.69 153 GLU A C 1
ATOM 1202 O O . GLU A 1 153 ? -21.658 -4.722 23.822 1.00 96.69 153 GLU A O 1
ATOM 1207 N N . VAL A 1 154 ? -22.650 -2.813 24.459 1.00 96.44 154 VAL A N 1
ATOM 1208 C CA . VAL A 1 154 ? -21.914 -2.660 25.732 1.00 96.44 154 VAL A CA 1
ATOM 1209 C C . VAL A 1 154 ? -21.987 -3.914 26.616 1.00 96.44 154 VAL A C 1
ATOM 1211 O O . VAL A 1 154 ? -21.016 -4.249 27.286 1.00 96.44 154 VAL A O 1
ATOM 1214 N N . GLY A 1 155 ? -23.099 -4.656 26.581 1.00 96.94 155 GLY A N 1
ATOM 1215 C CA . GLY A 1 155 ? -23.268 -5.901 27.345 1.00 96.94 155 GLY A CA 1
ATOM 1216 C C . GLY A 1 155 ? -22.393 -7.075 26.880 1.00 96.94 155 GLY A C 1
ATOM 1217 O O . GLY A 1 155 ? -22.327 -8.091 27.567 1.00 96.94 155 GLY A O 1
ATOM 1218 N N . GLU A 1 156 ? -21.722 -6.948 25.734 1.00 97.81 156 GLU A N 1
ATOM 1219 C CA . GLU A 1 156 ? -20.905 -7.992 25.103 1.00 97.81 156 GLU A CA 1
ATOM 1220 C C . GLU A 1 156 ? -19.396 -7.715 25.219 1.00 97.81 156 GLU A C 1
ATOM 1222 O O . GLU A 1 156 ? -18.569 -8.506 24.752 1.00 97.81 156 GLU A O 1
ATOM 1227 N N . VAL A 1 157 ? -19.018 -6.594 25.837 1.00 98.25 157 VAL A N 1
ATOM 1228 C CA . VAL A 1 157 ? -17.637 -6.110 25.920 1.00 98.25 157 VAL A CA 1
ATOM 1229 C C . VAL A 1 157 ? -17.288 -5.638 27.325 1.00 98.25 157 VAL A C 1
ATOM 1231 O O . VAL A 1 157 ? -18.150 -5.317 28.137 1.00 98.25 157 VAL A O 1
ATOM 1234 N N . LYS A 1 158 ? -15.994 -5.580 27.623 1.00 98.06 158 LYS A N 1
ATOM 1235 C CA . LYS A 1 158 ? -15.466 -5.037 28.876 1.00 98.06 158 LYS A CA 1
ATOM 1236 C C . LYS A 1 158 ? -14.166 -4.287 28.625 1.00 98.06 158 LYS A C 1
ATOM 1238 O O . LYS A 1 158 ? -13.495 -4.514 27.621 1.00 98.06 158 LYS A O 1
ATOM 1243 N N . ILE A 1 159 ? -13.817 -3.397 29.547 1.00 98.38 159 ILE A N 1
ATOM 1244 C CA . ILE A 1 159 ? -12.528 -2.708 29.545 1.00 98.38 159 ILE A CA 1
ATOM 1245 C C . ILE A 1 159 ? -11.573 -3.429 30.495 1.00 98.38 159 ILE A C 1
ATOM 1247 O O . ILE A 1 159 ? -11.900 -3.675 31.655 1.00 98.38 159 ILE A O 1
ATOM 1251 N N . GLU A 1 160 ? -10.385 -3.752 29.994 1.00 97.44 160 GLU A N 1
ATOM 1252 C CA . GLU A 1 160 ? -9.298 -4.396 30.730 1.00 97.44 160 GLU A CA 1
ATOM 1253 C C . GLU A 1 160 ? -7.958 -3.715 30.416 1.00 97.44 160 GLU A C 1
ATOM 1255 O O . GLU A 1 160 ? -7.880 -2.826 29.568 1.00 97.44 160 GLU A O 1
ATOM 1260 N N . ASN A 1 161 ? -6.890 -4.131 31.109 1.00 96.88 161 ASN A N 1
ATOM 1261 C CA . ASN A 1 161 ? -5.520 -3.667 30.858 1.00 96.88 161 ASN A CA 1
ATOM 1262 C C . ASN A 1 161 ? -5.396 -2.131 30.839 1.00 96.88 161 ASN A C 1
ATOM 1264 O O . ASN A 1 161 ? -4.831 -1.550 29.913 1.00 96.88 161 ASN A O 1
ATOM 1268 N N . VAL A 1 162 ? -5.962 -1.470 31.854 1.00 97.69 162 VAL A N 1
ATOM 1269 C CA . VAL A 1 162 ? -5.931 -0.009 31.978 1.00 97.69 162 VAL A CA 1
ATOM 1270 C C . VAL A 1 162 ? -4.563 0.436 32.491 1.00 97.69 162 VAL A C 1
ATOM 1272 O O . VAL A 1 162 ? -4.127 0.021 33.565 1.00 97.69 162 VAL A O 1
ATOM 1275 N N . PHE A 1 163 ? -3.900 1.308 31.736 1.00 95.38 163 PHE A N 1
ATOM 1276 C CA . PHE A 1 163 ? -2.608 1.889 32.087 1.00 95.38 163 PHE A CA 1
ATOM 1277 C C . PHE A 1 163 ? -2.652 3.405 31.938 1.00 95.38 163 PHE A C 1
ATOM 1279 O O . PHE A 1 163 ? -3.050 3.908 30.890 1.00 95.38 163 PHE A O 1
ATOM 1286 N N . GLU A 1 164 ? -2.189 4.128 32.955 1.00 94.25 164 GLU A N 1
ATOM 1287 C CA . GLU A 1 164 ? -2.026 5.582 32.921 1.00 94.25 164 GLU A CA 1
ATOM 1288 C C . GLU A 1 164 ? -0.542 5.952 32.814 1.00 94.25 164 GLU A C 1
ATOM 1290 O O . GLU A 1 164 ? 0.296 5.451 33.566 1.00 94.25 164 GLU A O 1
ATOM 1295 N N . GLY A 1 165 ? -0.210 6.851 31.889 1.00 89.56 165 GLY A N 1
ATOM 1296 C CA . GLY A 1 165 ? 1.140 7.378 31.739 1.00 89.56 165 GLY A CA 1
ATOM 1297 C C . GLY A 1 165 ? 1.186 8.602 30.831 1.00 89.56 165 GLY A C 1
ATOM 1298 O O . GLY A 1 165 ? 0.494 8.669 29.821 1.00 89.56 165 GLY A O 1
ATOM 1299 N N . ASN A 1 166 ? 2.018 9.587 31.184 1.00 84.44 166 ASN A N 1
ATOM 1300 C CA . ASN A 1 166 ? 2.277 10.781 30.366 1.00 84.44 166 ASN A CA 1
ATOM 1301 C C . ASN A 1 166 ? 1.009 11.546 29.917 1.00 84.44 166 ASN A C 1
ATOM 1303 O O . ASN A 1 166 ? 0.965 12.090 28.817 1.00 84.44 166 ASN A O 1
ATOM 1307 N N . GLY A 1 167 ? -0.026 11.604 30.765 1.00 88.31 167 GLY A N 1
ATOM 1308 C CA . GLY A 1 167 ? -1.283 12.300 30.449 1.00 88.31 167 GLY A CA 1
ATOM 1309 C C . GLY A 1 167 ? -2.189 11.560 29.457 1.00 88.31 167 GLY A C 1
ATOM 1310 O O . GLY A 1 167 ? -3.083 12.177 28.870 1.00 88.31 167 GLY A O 1
ATOM 1311 N N . ILE A 1 168 ? -1.953 10.258 29.283 1.00 92.62 168 ILE A N 1
ATOM 1312 C CA . ILE A 1 168 ? -2.742 9.345 28.463 1.00 92.62 168 ILE A CA 1
ATOM 1313 C C . ILE A 1 168 ? -3.124 8.141 29.328 1.00 92.62 168 ILE A C 1
ATOM 1315 O O . ILE A 1 168 ? -2.280 7.555 30.005 1.00 92.62 168 ILE A O 1
ATOM 1319 N N . VAL A 1 169 ? -4.394 7.754 29.282 1.00 95.62 169 VAL A N 1
ATOM 1320 C CA . VAL A 1 169 ? -4.868 6.451 29.745 1.00 95.62 169 VAL A CA 1
ATOM 1321 C C . VAL A 1 169 ? -5.069 5.570 28.513 1.00 95.62 169 VAL A C 1
ATOM 1323 O O . VAL A 1 169 ? -5.767 5.940 27.571 1.00 95.62 169 VAL A O 1
ATOM 1326 N N . THR A 1 170 ? -4.429 4.408 28.489 1.00 95.75 170 THR A N 1
ATOM 1327 C CA . THR A 1 170 ? -4.656 3.377 27.469 1.00 95.75 170 THR A CA 1
ATOM 1328 C C . THR A 1 170 ? -5.403 2.216 28.089 1.00 95.75 170 THR A C 1
ATOM 1330 O O . THR A 1 170 ? -5.130 1.864 29.235 1.00 95.75 170 THR A O 1
ATOM 1333 N N . ALA A 1 171 ? -6.322 1.621 27.343 1.00 97.44 171 ALA A N 1
ATOM 1334 C CA . ALA A 1 171 ? -7.050 0.445 27.793 1.00 97.44 171 ALA A CA 1
ATOM 1335 C C . ALA A 1 171 ? -7.374 -0.471 26.616 1.00 97.44 171 ALA A C 1
ATOM 1337 O O . ALA A 1 171 ? -7.411 -0.026 25.466 1.00 97.44 171 ALA A O 1
ATOM 1338 N N . ASP A 1 172 ? -7.640 -1.736 26.907 1.00 97.94 172 ASP A N 1
ATOM 1339 C CA . ASP A 1 172 ? -8.110 -2.703 25.927 1.00 97.94 172 ASP A CA 1
ATOM 1340 C C . ASP A 1 172 ? -9.622 -2.887 26.096 1.00 97.94 172 ASP A C 1
ATOM 1342 O O . ASP A 1 172 ? -10.099 -3.246 27.173 1.00 97.94 172 ASP A O 1
ATOM 1346 N N . LEU A 1 173 ? -10.385 -2.660 25.028 1.00 98.31 173 LEU A N 1
ATOM 1347 C CA . LEU A 1 173 ? -11.773 -3.100 24.945 1.00 98.31 173 LEU A CA 1
ATOM 1348 C C . LEU A 1 173 ? -11.775 -4.535 24.430 1.00 98.31 173 LEU A C 1
ATOM 1350 O O . LEU A 1 173 ? -11.369 -4.772 23.290 1.00 98.31 173 LEU A O 1
ATOM 1354 N N . THR A 1 174 ? -12.206 -5.474 25.266 1.00 98.12 174 THR A N 1
ATOM 1355 C CA . THR A 1 174 ? -12.168 -6.912 24.989 1.00 98.12 174 THR A CA 1
ATOM 1356 C C . THR A 1 174 ? -13.575 -7.495 24.938 1.00 98.12 174 THR A C 1
ATOM 1358 O O . THR A 1 174 ? -14.476 -7.082 25.672 1.00 98.12 174 THR A O 1
ATOM 1361 N N . VAL A 1 175 ? -13.780 -8.473 24.057 1.00 98.12 175 VAL A N 1
ATOM 1362 C CA . VAL A 1 175 ? -15.049 -9.209 23.963 1.00 98.12 175 VAL A CA 1
ATOM 1363 C C . VAL A 1 175 ? -15.225 -10.142 25.164 1.00 98.12 175 VAL A C 1
ATOM 1365 O O . VAL A 1 175 ? -14.310 -10.879 25.544 1.00 98.12 175 VAL A O 1
ATOM 1368 N N . ILE A 1 176 ? -16.425 -10.162 25.749 1.00 97.06 176 ILE A N 1
ATOM 1369 C CA . ILE A 1 176 ? -16.773 -11.078 26.839 1.00 97.06 176 ILE A CA 1
ATOM 1370 C C . ILE A 1 176 ? -16.874 -12.515 26.308 1.00 97.06 176 ILE A C 1
ATOM 1372 O O . ILE A 1 176 ? -17.404 -12.795 25.230 1.00 97.06 176 ILE A O 1
ATOM 1376 N N . LYS A 1 177 ? -16.371 -13.474 27.094 1.00 95.75 177 LYS A N 1
ATOM 1377 C CA . LYS A 1 177 ? -16.410 -14.897 26.742 1.00 95.75 177 LYS A CA 1
ATOM 1378 C C . LYS A 1 177 ? -17.852 -15.361 26.507 1.00 95.75 177 LYS A C 1
ATOM 1380 O O . LYS A 1 177 ? -18.691 -15.253 27.393 1.00 95.75 177 LYS A O 1
ATOM 1385 N N . GLY A 1 178 ? -18.091 -15.975 25.349 1.00 94.31 178 GLY A N 1
ATOM 1386 C CA . GLY A 1 178 ? -19.404 -16.506 24.977 1.00 94.31 178 GLY A CA 1
ATOM 1387 C C . GLY A 1 178 ? -20.296 -15.523 24.220 1.00 94.31 178 GLY A C 1
ATOM 1388 O O . GLY A 1 178 ? -21.442 -15.887 23.948 1.00 94.31 178 GLY A O 1
ATOM 1389 N N . SER A 1 179 ? -19.769 -14.345 23.855 1.00 96.69 179 SER A N 1
ATOM 1390 C CA . SER A 1 179 ? -20.488 -13.367 23.042 1.00 96.69 179 SER A CA 1
ATOM 1391 C C . SER A 1 179 ? -21.129 -13.998 21.809 1.00 96.69 179 SER A C 1
ATOM 1393 O O . SER A 1 179 ? -20.533 -14.844 21.135 1.00 96.69 179 SER A O 1
ATOM 1395 N N . LYS A 1 180 ? -22.368 -13.589 21.530 1.00 95.62 180 LYS A N 1
ATOM 1396 C CA . LYS A 1 180 ? -23.118 -13.980 20.324 1.00 95.62 180 LYS A CA 1
ATOM 1397 C C . LYS A 1 180 ? -23.087 -12.911 19.238 1.00 95.62 180 LYS A C 1
ATOM 1399 O O . LYS A 1 180 ? -23.667 -13.110 18.175 1.00 95.62 180 LYS A O 1
ATOM 1404 N N . VAL A 1 181 ? -22.432 -11.788 19.517 1.00 96.38 181 VAL A N 1
ATOM 1405 C CA . VAL A 1 181 ? -22.360 -10.631 18.624 1.00 96.38 181 VAL A CA 1
ATOM 1406 C C . VAL A 1 181 ? -20.961 -10.479 18.051 1.00 96.38 181 VAL A C 1
ATOM 1408 O O . VAL A 1 181 ? -20.824 -10.251 16.848 1.00 96.38 181 VAL A O 1
ATOM 1411 N N . TYR A 1 182 ? -19.936 -10.593 18.896 1.00 97.75 182 TYR A N 1
ATOM 1412 C CA . TYR A 1 182 ? -18.558 -10.321 18.514 1.00 97.75 182 TYR A CA 1
ATOM 1413 C C . TYR A 1 182 ? -17.705 -11.585 18.423 1.00 97.75 182 TYR A C 1
ATOM 1415 O O . TYR A 1 182 ? -17.943 -12.583 19.107 1.00 97.75 182 TYR A O 1
ATOM 1423 N N . LEU A 1 183 ? -16.673 -11.527 17.581 1.00 96.31 183 LEU A N 1
ATOM 1424 C CA . LEU A 1 183 ? -15.674 -12.581 17.466 1.00 96.31 183 LEU A CA 1
ATOM 1425 C C . LEU A 1 183 ? -14.969 -12.804 18.815 1.00 96.31 183 LEU A C 1
ATOM 1427 O O . LEU A 1 183 ? -14.542 -11.865 19.486 1.00 96.31 183 LEU A O 1
ATOM 1431 N N . SER A 1 184 ? -14.833 -14.069 19.214 1.00 94.38 184 SER A N 1
ATOM 1432 C CA . SER A 1 184 ? -14.207 -14.417 20.493 1.00 94.38 184 SER A CA 1
ATOM 1433 C C . SER A 1 184 ? -12.756 -13.932 20.563 1.00 94.38 184 SER A C 1
ATOM 1435 O O . SER A 1 184 ? -11.980 -14.158 19.636 1.00 94.38 184 SER A O 1
ATOM 1437 N N . ASN A 1 185 ? -12.383 -13.342 21.704 1.00 91.56 185 ASN A N 1
ATOM 1438 C CA . ASN A 1 185 ? -11.059 -12.767 21.979 1.00 91.56 185 ASN A CA 1
ATOM 1439 C C . ASN A 1 185 ? -10.674 -11.568 21.097 1.00 91.56 185 ASN A C 1
ATOM 1441 O O . ASN A 1 185 ? -9.492 -11.228 21.032 1.00 91.56 185 ASN A O 1
ATOM 1445 N N . ASP A 1 186 ? -11.631 -10.942 20.405 1.00 96.94 186 ASP A N 1
ATOM 1446 C CA . ASP A 1 186 ? -11.348 -9.696 19.705 1.00 96.94 186 ASP A CA 1
ATOM 1447 C C . ASP A 1 186 ? -11.076 -8.569 20.711 1.00 96.94 186 ASP A C 1
ATOM 1449 O O . ASP A 1 186 ? -11.723 -8.473 21.761 1.00 96.94 186 ASP A O 1
ATOM 1453 N N . THR A 1 187 ? -10.097 -7.733 20.376 1.00 96.81 187 THR A N 1
ATOM 1454 C CA . THR A 1 187 ? -9.595 -6.672 21.245 1.00 96.81 187 THR A CA 1
ATOM 1455 C C . THR A 1 187 ? -9.229 -5.453 20.418 1.00 96.81 187 THR A C 1
ATOM 1457 O O . THR A 1 187 ? -8.475 -5.544 19.444 1.00 96.81 187 THR A O 1
ATOM 1460 N N . VAL A 1 188 ? -9.684 -4.281 20.856 1.00 96.00 188 VAL A N 1
ATOM 1461 C CA . VAL A 1 188 ? -9.243 -2.995 20.304 1.00 96.00 188 VAL A CA 1
ATOM 1462 C C . VAL A 1 188 ? -8.654 -2.122 21.398 1.00 96.00 188 VAL A C 1
ATOM 1464 O O . VAL A 1 188 ? -9.188 -2.024 22.498 1.00 96.00 188 VAL A O 1
ATOM 1467 N N . LYS A 1 189 ? -7.536 -1.471 21.078 1.00 95.94 189 LYS A N 1
ATOM 1468 C CA . LYS A 1 189 ? -6.885 -0.532 21.985 1.00 95.94 189 LYS A CA 1
ATOM 1469 C C . LYS A 1 189 ? -7.578 0.826 21.922 1.00 95.94 189 LYS A C 1
ATOM 1471 O O . LYS A 1 189 ? -7.851 1.331 20.830 1.00 95.94 189 LYS A O 1
ATOM 1476 N N . LEU A 1 190 ? -7.824 1.394 23.092 1.00 96.19 190 LEU A N 1
ATOM 1477 C CA . LEU A 1 190 ? -8.451 2.687 23.310 1.00 96.19 190 LEU A CA 1
ATOM 1478 C C . LEU A 1 190 ? -7.454 3.670 23.918 1.00 96.19 190 LEU A C 1
ATOM 1480 O O . LEU A 1 190 ? -6.548 3.281 24.661 1.00 96.19 190 LEU A O 1
ATOM 1484 N N . TYR A 1 191 ? -7.653 4.948 23.609 1.00 95.38 191 TYR A N 1
ATOM 1485 C CA . TYR A 1 191 ? -6.772 6.033 24.014 1.00 95.38 191 TYR A CA 1
ATOM 1486 C C . TYR A 1 191 ? -7.584 7.192 24.581 1.00 95.38 191 TYR A C 1
ATOM 1488 O O . TYR A 1 191 ? -8.374 7.827 23.889 1.00 95.38 191 TYR A O 1
ATOM 1496 N N . PHE A 1 192 ? -7.349 7.495 25.843 1.00 95.62 192 PHE A N 1
ATOM 1497 C CA . PHE A 1 192 ? -8.039 8.512 26.619 1.00 95.62 192 PHE A CA 1
ATOM 1498 C C . PHE A 1 192 ? -7.023 9.592 26.979 1.00 95.62 192 PHE A C 1
ATOM 1500 O O . PHE A 1 192 ? -6.011 9.298 27.610 1.00 95.62 192 PHE A O 1
ATOM 1507 N N . ILE A 1 193 ? -7.221 10.826 26.517 1.00 93.19 193 ILE A N 1
ATOM 1508 C CA . ILE A 1 193 ? -6.132 11.807 26.447 1.00 93.19 193 ILE A CA 1
ATOM 1509 C C . ILE A 1 193 ? -6.569 13.121 27.079 1.00 93.19 193 ILE A C 1
ATOM 1511 O O . ILE A 1 193 ? -7.630 13.659 26.765 1.00 93.19 193 ILE A O 1
ATOM 1515 N N . LYS A 1 194 ? -5.716 13.681 27.940 1.00 91.81 194 LYS A N 1
ATOM 1516 C CA . LYS A 1 194 ? -5.957 15.002 28.539 1.00 91.81 194 LYS A CA 1
ATOM 1517 C C . LYS A 1 194 ? -5.739 16.148 27.544 1.00 91.81 194 LYS A C 1
ATOM 1519 O O . LYS A 1 194 ? -6.365 17.197 27.655 1.00 91.81 194 LYS A O 1
ATOM 1524 N N . SER A 1 195 ? -4.810 15.962 26.609 1.00 90.38 195 SER A N 1
ATOM 1525 C CA . SER A 1 195 ? -4.491 16.899 25.528 1.00 90.38 195 SER A CA 1
ATOM 1526 C C . SER A 1 195 ? -5.406 16.707 24.305 1.00 90.38 195 SER A C 1
ATOM 1528 O O . SER A 1 195 ? -6.317 15.878 24.303 1.00 90.38 195 SER A O 1
ATOM 1530 N N . ASN A 1 196 ? -5.140 17.472 23.243 1.00 90.50 196 ASN A N 1
ATOM 1531 C CA . ASN A 1 196 ? -5.847 17.405 21.964 1.00 90.50 196 ASN A CA 1
ATOM 1532 C C . ASN A 1 196 ? -5.137 16.529 20.909 1.00 90.50 196 ASN A C 1
ATOM 1534 O O . ASN A 1 196 ? -5.425 16.672 19.716 1.00 90.50 196 ASN A O 1
ATOM 1538 N N . GLN A 1 197 ? -4.196 15.672 21.327 1.00 92.00 197 GLN A N 1
ATOM 1539 C CA . GLN A 1 197 ? -3.526 14.735 20.423 1.00 92.00 197 GLN A CA 1
ATOM 1540 C C . GLN A 1 197 ? -4.541 13.791 19.770 1.00 92.00 197 GLN A C 1
ATOM 1542 O O . GLN A 1 197 ? -5.547 13.426 20.376 1.00 92.00 197 GLN A O 1
ATOM 1547 N N . LYS A 1 198 ? -4.263 13.403 18.526 1.00 92.25 198 LYS A N 1
ATOM 1548 C CA . LYS A 1 198 ? -5.105 12.506 17.723 1.00 92.25 198 LYS A CA 1
ATOM 1549 C C . LYS A 1 198 ? -4.380 11.212 17.396 1.00 92.25 198 LYS A C 1
ATOM 1551 O O . LYS A 1 198 ? -3.148 11.177 17.422 1.00 92.25 198 LYS A O 1
ATOM 1556 N N . LEU A 1 199 ? -5.123 10.181 17.006 1.00 93.31 199 LEU A N 1
ATOM 1557 C CA . LEU A 1 199 ? -4.482 9.002 16.427 1.00 93.31 199 LEU A CA 1
ATOM 1558 C C . LEU A 1 199 ? -3.980 9.322 15.022 1.00 93.31 199 LEU A C 1
ATOM 1560 O O . LEU A 1 199 ? -4.649 10.028 14.260 1.00 93.31 199 LEU A O 1
ATOM 1564 N N . LEU A 1 200 ? -2.838 8.758 14.626 1.00 95.75 200 LEU A N 1
ATOM 1565 C CA . LEU A 1 200 ? -2.382 8.915 13.239 1.00 95.75 200 LEU A CA 1
ATOM 1566 C C . LEU A 1 200 ? -3.386 8.287 12.260 1.00 95.75 200 LEU A C 1
ATOM 1568 O O . LEU A 1 200 ? -3.626 8.820 11.176 1.00 95.75 200 LEU A O 1
ATOM 1572 N N . SER A 1 201 ? -4.019 7.187 12.667 1.00 93.69 201 SER A N 1
ATOM 1573 C CA . SER A 1 201 ? -5.040 6.484 11.881 1.00 93.69 201 SER A CA 1
ATOM 1574 C C . SER A 1 201 ? -6.314 7.300 11.623 1.00 93.69 201 SER A C 1
ATOM 1576 O O . SER A 1 201 ? -7.028 7.015 10.665 1.00 93.69 201 SER A O 1
ATOM 1578 N N . GLU A 1 202 ? -6.576 8.354 12.402 1.00 92.62 202 GLU A N 1
ATOM 1579 C CA . GLU A 1 202 ? -7.714 9.259 12.180 1.00 92.62 202 GLU A CA 1
ATOM 1580 C C . GLU A 1 202 ? -7.464 10.263 11.050 1.00 92.62 202 GLU A C 1
ATOM 1582 O O . GLU A 1 202 ? -8.411 10.801 10.478 1.00 92.62 202 GLU A O 1
ATOM 1587 N N . VAL A 1 203 ? -6.198 10.527 10.716 1.00 95.25 203 VAL A N 1
ATOM 1588 C CA . VAL A 1 203 ? -5.819 11.485 9.665 1.00 95.25 203 VAL A CA 1
ATOM 1589 C C . VAL A 1 203 ? -5.215 10.806 8.436 1.00 95.25 203 VAL A C 1
ATOM 1591 O O . VAL A 1 203 ? -5.429 11.272 7.318 1.00 95.25 203 VAL A O 1
ATOM 1594 N N . LEU A 1 204 ? -4.510 9.683 8.606 1.00 96.81 204 LEU A N 1
ATOM 1595 C CA . LEU A 1 204 ? -3.983 8.849 7.524 1.00 96.81 204 LEU A CA 1
ATOM 1596 C C . LEU A 1 204 ? -5.032 7.790 7.150 1.00 96.81 204 LEU A C 1
ATOM 1598 O O . LEU A 1 204 ? -4.883 6.599 7.406 1.00 96.81 204 LEU A O 1
ATOM 1602 N N . THR A 1 205 ? -6.129 8.253 6.555 1.00 94.56 205 THR A N 1
ATOM 1603 C CA . THR A 1 205 ? -7.299 7.420 6.222 1.00 94.56 205 THR A CA 1
ATOM 1604 C C . THR A 1 205 ? -7.211 6.765 4.842 1.00 94.56 205 THR A C 1
ATOM 1606 O O . THR A 1 205 ? -7.960 5.835 4.542 1.00 94.56 205 THR A O 1
ATOM 1609 N N . LYS A 1 206 ? -6.291 7.228 3.989 1.00 95.75 206 LYS A N 1
ATOM 1610 C CA . LYS A 1 206 ? -6.042 6.718 2.635 1.00 95.75 206 LYS A CA 1
ATOM 1611 C C . LYS A 1 206 ? -4.612 6.174 2.540 1.00 95.75 206 LYS A C 1
ATOM 1613 O O . LYS A 1 206 ? -3.725 6.895 2.075 1.00 95.75 206 LYS A O 1
ATOM 1618 N N . PRO A 1 207 ? -4.377 4.928 2.987 1.00 95.69 207 PRO A N 1
ATOM 1619 C CA . PRO A 1 207 ? -3.069 4.279 2.887 1.00 95.69 207 PRO A CA 1
ATOM 1620 C C . PRO A 1 207 ? -2.712 3.866 1.451 1.00 95.69 207 PRO A C 1
ATOM 1622 O O . PRO A 1 207 ? -1.551 3.605 1.160 1.00 95.69 207 PRO A O 1
ATOM 1625 N N . GLU A 1 208 ? -3.694 3.819 0.550 1.00 96.50 208 GLU A N 1
ATOM 1626 C CA . GLU A 1 208 ? -3.501 3.551 -0.874 1.00 96.50 208 GLU A CA 1
ATOM 1627 C C . GLU A 1 208 ? -3.034 4.819 -1.602 1.00 96.50 208 GLU A C 1
ATOM 1629 O O . GLU A 1 208 ? -3.835 5.702 -1.931 1.00 96.50 208 GLU A O 1
ATOM 1634 N N . LEU A 1 209 ? -1.722 4.933 -1.821 1.00 95.62 209 LEU A N 1
ATOM 1635 C CA . LEU A 1 209 ? -1.091 6.135 -2.368 1.00 95.62 209 LEU A CA 1
ATOM 1636 C C . LEU A 1 209 ? -1.187 6.218 -3.898 1.00 95.62 209 LEU A C 1
ATOM 1638 O O . LEU A 1 209 ? -1.118 7.314 -4.457 1.00 95.62 209 LEU A O 1
ATOM 1642 N N . GLY A 1 210 ? -1.415 5.088 -4.572 1.00 93.12 210 GLY A N 1
ATOM 1643 C CA . GLY A 1 210 ? -1.400 4.982 -6.029 1.00 93.12 210 GLY A CA 1
ATOM 1644 C C . GLY A 1 210 ? 0.016 4.856 -6.596 1.00 93.12 210 GLY A C 1
ATOM 1645 O O . GLY A 1 210 ? 0.876 4.191 -6.017 1.00 93.12 210 GLY A O 1
ATOM 1646 N N . ASP A 1 211 ? 0.243 5.468 -7.754 1.00 90.88 211 ASP A N 1
ATOM 1647 C CA . ASP A 1 211 ? 1.529 5.439 -8.446 1.00 90.88 211 ASP A CA 1
ATOM 1648 C C . ASP A 1 211 ? 2.481 6.522 -7.906 1.00 90.88 211 ASP A C 1
ATOM 1650 O O . ASP A 1 211 ? 2.097 7.684 -7.758 1.00 90.88 211 ASP A O 1
ATOM 1654 N N . ILE A 1 212 ? 3.739 6.147 -7.667 1.00 92.56 212 ILE A N 1
ATOM 1655 C CA . ILE A 1 212 ? 4.830 7.036 -7.248 1.00 92.56 212 ILE A CA 1
ATOM 1656 C C . ILE A 1 212 ? 6.058 6.850 -8.146 1.00 92.56 212 ILE A C 1
ATOM 1658 O O . ILE A 1 212 ? 6.290 5.770 -8.683 1.00 92.56 212 ILE A O 1
ATOM 1662 N N . ILE A 1 213 ? 6.882 7.888 -8.299 1.00 89.06 213 ILE A N 1
ATOM 1663 C CA . ILE A 1 213 ? 8.010 7.873 -9.250 1.00 89.06 213 ILE A CA 1
ATOM 1664 C C . ILE A 1 213 ? 9.191 6.986 -8.818 1.00 89.06 213 ILE A C 1
ATOM 1666 O O . ILE A 1 213 ? 9.953 6.522 -9.666 1.00 89.06 213 ILE A O 1
ATOM 1670 N N . ASN A 1 214 ? 9.370 6.784 -7.512 1.00 90.94 214 ASN A N 1
ATOM 1671 C CA . ASN A 1 214 ? 10.413 5.971 -6.882 1.00 90.94 214 ASN A CA 1
ATOM 1672 C C . ASN A 1 214 ? 10.028 5.704 -5.411 1.00 90.94 214 ASN A C 1
ATOM 1674 O O . ASN A 1 214 ? 9.078 6.297 -4.908 1.00 90.94 214 ASN A O 1
ATOM 1678 N N . ASN A 1 215 ? 10.772 4.842 -4.718 1.00 93.94 215 ASN A N 1
ATOM 1679 C CA . ASN A 1 215 ? 10.555 4.503 -3.307 1.00 93.94 215 ASN A CA 1
ATOM 1680 C C . ASN A 1 215 ? 11.447 5.298 -2.333 1.00 93.94 215 ASN A C 1
ATOM 1682 O O . ASN A 1 215 ? 11.721 4.832 -1.229 1.00 93.94 215 ASN A O 1
ATOM 1686 N N . LYS A 1 216 ? 11.916 6.495 -2.708 1.00 95.69 216 LYS A N 1
ATOM 1687 C CA . LYS A 1 216 ? 12.597 7.379 -1.754 1.00 95.69 216 LYS A CA 1
ATOM 1688 C C . LYS A 1 216 ? 11.599 7.864 -0.701 1.00 95.69 216 LYS A C 1
ATOM 1690 O O . LYS A 1 216 ? 10.447 8.167 -1.015 1.00 95.69 216 LYS A O 1
ATOM 1695 N N . GLU A 1 217 ? 12.068 8.019 0.532 1.00 97.06 217 GLU A N 1
ATOM 1696 C CA . GLU A 1 217 ? 11.260 8.480 1.669 1.00 97.06 217 GLU A CA 1
ATOM 1697 C C . GLU A 1 217 ? 10.500 9.785 1.372 1.00 97.06 217 GLU A C 1
ATOM 1699 O O . GLU A 1 217 ? 9.292 9.860 1.583 1.00 97.06 217 GLU A O 1
ATOM 1704 N N . GLU A 1 218 ? 11.178 10.780 0.797 1.00 96.25 218 GLU A N 1
ATOM 1705 C CA . GLU A 1 218 ? 10.586 12.069 0.409 1.00 96.25 218 GLU A CA 1
ATOM 1706 C C . GLU A 1 218 ? 9.408 11.922 -0.569 1.00 96.25 218 GLU A C 1
ATOM 1708 O O . GLU A 1 218 ? 8.393 12.608 -0.440 1.00 96.25 218 GLU A O 1
ATOM 1713 N N . THR A 1 219 ? 9.509 10.976 -1.508 1.00 95.62 219 THR A N 1
ATOM 1714 C CA . THR A 1 219 ? 8.467 10.711 -2.507 1.00 95.62 219 THR A CA 1
ATOM 1715 C C . THR A 1 219 ? 7.250 10.057 -1.852 1.00 95.62 219 THR A C 1
ATOM 1717 O O . THR A 1 219 ? 6.116 10.457 -2.118 1.00 95.62 219 THR A O 1
ATOM 1720 N N . ILE A 1 220 ? 7.472 9.103 -0.943 1.00 97.88 220 ILE A N 1
ATOM 1721 C CA . ILE A 1 220 ? 6.399 8.434 -0.193 1.00 97.88 220 ILE A CA 1
ATOM 1722 C C . ILE A 1 220 ? 5.677 9.437 0.719 1.00 97.88 220 ILE A C 1
ATOM 1724 O O . ILE A 1 220 ? 4.447 9.499 0.712 1.00 97.88 220 ILE A O 1
ATOM 1728 N N . LEU A 1 221 ? 6.415 10.266 1.465 1.00 98.00 221 LEU A N 1
ATOM 1729 C CA . LEU A 1 221 ? 5.839 11.292 2.344 1.00 98.00 221 LEU A CA 1
ATOM 1730 C C . LEU A 1 221 ? 5.036 12.341 1.559 1.00 98.00 221 LEU A C 1
ATOM 1732 O O . LEU A 1 221 ? 3.939 12.715 1.986 1.00 98.00 221 LEU A O 1
ATOM 1736 N N . SER A 1 222 ? 5.524 12.770 0.390 1.00 96.94 222 SER A N 1
ATOM 1737 C CA . SER A 1 222 ? 4.763 13.655 -0.500 1.00 96.94 222 SER A CA 1
ATOM 1738 C C . SER A 1 222 ? 3.444 13.010 -0.935 1.00 96.94 222 SER A C 1
ATOM 1740 O O . SER A 1 222 ? 2.386 13.626 -0.810 1.00 96.94 222 SER A O 1
ATOM 1742 N N . ALA A 1 223 ? 3.475 11.743 -1.361 1.00 96.81 223 ALA A N 1
ATOM 1743 C CA . ALA A 1 223 ? 2.276 11.016 -1.774 1.00 96.81 223 ALA A CA 1
ATOM 1744 C C . ALA A 1 223 ? 1.268 10.832 -0.620 1.00 96.81 223 ALA A C 1
ATOM 1746 O O . ALA A 1 223 ? 0.057 10.986 -0.819 1.00 96.81 223 ALA A O 1
ATOM 1747 N N . ILE A 1 224 ? 1.750 10.587 0.607 1.00 98.12 224 ILE A N 1
ATOM 1748 C CA . ILE A 1 224 ? 0.913 10.558 1.817 1.00 98.12 224 ILE A CA 1
ATOM 1749 C C . ILE A 1 224 ? 0.193 11.892 1.994 1.00 98.12 224 ILE A C 1
ATOM 1751 O O . ILE A 1 224 ? -1.031 11.896 2.149 1.00 98.12 224 ILE A O 1
ATOM 1755 N N . LYS A 1 225 ? 0.920 13.017 1.940 1.00 97.38 225 LYS A N 1
ATOM 1756 C CA . LYS A 1 225 ? 0.336 14.359 2.084 1.00 97.38 225 LYS A CA 1
ATOM 1757 C C . LYS A 1 225 ? -0.665 14.666 0.981 1.00 97.38 225 LYS A C 1
ATOM 1759 O O . LYS A 1 225 ? -1.680 15.314 1.235 1.00 97.38 225 LYS A O 1
ATOM 1764 N N . ASP A 1 226 ? -0.411 14.185 -0.230 1.00 96.12 226 ASP A N 1
ATOM 1765 C CA . ASP A 1 226 ? -1.304 14.407 -1.356 1.00 96.12 226 ASP A CA 1
ATOM 1766 C C . ASP A 1 226 ? -2.634 13.677 -1.232 1.00 96.12 226 ASP A C 1
ATOM 1768 O O . ASP A 1 226 ? -3.677 14.259 -1.541 1.00 96.12 226 ASP A O 1
ATOM 1772 N N . LYS A 1 227 ? -2.631 12.446 -0.720 1.00 95.81 227 LYS A N 1
ATOM 1773 C CA . LYS A 1 227 ? -3.866 11.687 -0.485 1.00 95.81 227 LYS A CA 1
ATOM 1774 C C . LYS A 1 227 ? -4.553 12.060 0.830 1.00 95.81 227 LYS A C 1
ATOM 1776 O O . LYS A 1 227 ? -5.785 12.036 0.896 1.00 95.81 227 LYS A O 1
ATOM 1781 N N . ASN A 1 228 ? -3.785 12.455 1.842 1.00 97.50 228 ASN A N 1
ATOM 1782 C CA . ASN A 1 228 ? -4.241 12.726 3.204 1.00 97.50 228 ASN A CA 1
ATOM 1783 C C . ASN A 1 228 ? -3.863 14.158 3.614 1.00 97.50 228 ASN A C 1
ATOM 1785 O O . ASN A 1 228 ? -2.901 14.385 4.348 1.00 97.50 228 ASN A O 1
ATOM 1789 N N . LYS A 1 229 ? -4.621 15.145 3.121 1.00 96.50 229 LYS A N 1
ATOM 1790 C CA . LYS A 1 229 ? -4.284 16.575 3.256 1.00 96.50 229 LYS A CA 1
ATOM 1791 C C . LYS A 1 229 ? -4.133 17.045 4.713 1.00 96.50 229 LYS A C 1
ATOM 1793 O O . LYS A 1 229 ? -3.341 17.956 4.958 1.00 96.50 229 LYS A O 1
ATOM 1798 N N . ASP A 1 230 ? -4.789 16.385 5.667 1.00 96.12 230 ASP A N 1
ATOM 1799 C CA . ASP A 1 230 ? -4.755 16.724 7.099 1.00 96.12 230 ASP A CA 1
ATOM 1800 C C . ASP A 1 230 ? -3.548 16.149 7.862 1.00 96.12 230 ASP A C 1
ATOM 1802 O O . ASP A 1 230 ? -3.274 16.551 9.002 1.00 96.12 230 ASP A O 1
ATOM 1806 N N . VAL A 1 231 ? -2.795 15.234 7.240 1.00 97.62 231 VAL A N 1
ATOM 1807 C CA . VAL A 1 231 ? -1.582 14.654 7.827 1.00 97.62 231 VAL A CA 1
ATOM 1808 C C . VAL A 1 231 ? -0.485 15.712 7.908 1.00 97.62 231 VAL A C 1
ATOM 1810 O O . VAL A 1 231 ? -0.213 16.439 6.948 1.00 97.62 231 VAL A O 1
ATOM 1813 N N . ASP A 1 232 ? 0.157 15.802 9.067 1.00 97.62 232 ASP A N 1
ATOM 1814 C CA . ASP A 1 232 ? 1.328 16.640 9.288 1.00 97.62 232 ASP A CA 1
ATOM 1815 C C . ASP A 1 232 ? 2.609 15.824 9.109 1.00 97.62 232 ASP A C 1
ATOM 1817 O O . ASP A 1 232 ? 2.933 14.972 9.934 1.00 97.62 232 ASP A O 1
ATOM 1821 N N . LEU A 1 233 ? 3.341 16.087 8.022 1.00 97.38 233 LEU A N 1
ATOM 1822 C CA . LEU A 1 233 ? 4.580 15.370 7.715 1.00 97.38 233 LEU A CA 1
ATOM 1823 C C . LEU A 1 233 ? 5.700 15.659 8.723 1.00 97.38 233 LEU A C 1
ATOM 1825 O O . LEU A 1 233 ? 6.644 14.880 8.837 1.00 97.38 233 LEU A O 1
ATOM 1829 N N . THR A 1 234 ? 5.621 16.768 9.464 1.00 97.44 234 THR A N 1
ATOM 1830 C CA . THR A 1 234 ? 6.651 17.101 10.457 1.00 97.44 234 THR A CA 1
ATOM 1831 C C . THR A 1 234 ? 6.585 16.188 11.681 1.00 97.44 234 THR A C 1
ATOM 1833 O O . THR A 1 234 ? 7.610 15.974 12.325 1.00 97.44 234 THR A O 1
ATOM 1836 N N . GLU A 1 235 ? 5.433 15.560 11.920 1.00 97.94 235 GLU A N 1
ATOM 1837 C CA . GLU A 1 235 ? 5.102 14.759 13.105 1.00 97.94 235 GLU A CA 1
ATOM 1838 C C . GLU A 1 235 ? 5.216 13.238 12.867 1.00 97.94 235 GLU A C 1
ATOM 1840 O O . GLU A 1 235 ? 5.067 12.449 13.800 1.00 97.94 235 GLU A O 1
ATOM 1845 N N . ILE A 1 236 ? 5.481 12.811 11.628 1.00 98.12 236 ILE A N 1
ATOM 1846 C CA . ILE A 1 236 ? 5.577 11.397 11.236 1.00 98.12 236 ILE A CA 1
ATOM 1847 C C . ILE A 1 236 ? 6.904 11.094 10.548 1.00 98.12 236 ILE A C 1
ATOM 1849 O O . ILE A 1 236 ? 7.584 11.990 10.047 1.00 98.12 236 ILE A O 1
ATOM 1853 N N . GLU A 1 237 ? 7.254 9.816 10.503 1.00 97.56 237 GLU A N 1
ATOM 1854 C CA . GLU A 1 237 ? 8.426 9.301 9.802 1.00 97.56 237 GLU A CA 1
ATOM 1855 C C . GLU A 1 237 ? 8.146 7.923 9.194 1.00 97.56 237 GLU A C 1
ATOM 1857 O O . GLU A 1 237 ? 7.239 7.198 9.625 1.00 97.56 237 GLU A O 1
ATOM 1862 N N . ILE A 1 238 ? 8.942 7.552 8.191 1.00 98.06 238 ILE A N 1
ATOM 1863 C CA . ILE A 1 238 ? 8.949 6.186 7.671 1.00 98.06 238 ILE A CA 1
ATOM 1864 C C . ILE A 1 238 ? 9.771 5.309 8.616 1.00 98.06 238 ILE A C 1
ATOM 1866 O O . ILE A 1 238 ? 10.879 5.656 9.023 1.00 98.06 238 ILE A O 1
ATOM 1870 N N . VAL A 1 239 ? 9.233 4.146 8.979 1.00 97.50 239 VAL A N 1
ATOM 1871 C CA . VAL A 1 239 ? 9.944 3.186 9.825 1.00 97.50 239 VAL A CA 1
ATOM 1872 C C . VAL A 1 239 ? 11.199 2.720 9.090 1.00 97.50 239 VAL A C 1
ATOM 1874 O O . VAL A 1 239 ? 11.135 2.278 7.937 1.00 97.50 239 VAL A O 1
ATOM 1877 N N . LYS A 1 240 ? 12.348 2.785 9.766 1.00 94.69 240 LYS A N 1
ATOM 1878 C CA . LYS A 1 240 ? 13.636 2.352 9.215 1.00 94.69 240 LYS A CA 1
ATOM 1879 C C . LYS A 1 240 ? 13.546 0.921 8.670 1.00 94.69 240 LYS A C 1
ATOM 1881 O O . LYS A 1 240 ? 13.026 0.036 9.342 1.00 94.69 240 LYS A O 1
ATOM 1886 N N . ASN A 1 241 ? 14.092 0.700 7.473 1.00 94.88 241 ASN A N 1
ATOM 1887 C CA . ASN A 1 241 ? 14.095 -0.589 6.763 1.00 94.88 241 ASN A CA 1
ATOM 1888 C C . ASN A 1 241 ? 12.699 -1.151 6.415 1.00 94.88 241 ASN A C 1
ATOM 1890 O O . ASN A 1 241 ? 12.593 -2.336 6.117 1.00 94.88 241 ASN A O 1
ATOM 1894 N N . SER A 1 242 ? 11.636 -0.338 6.445 1.00 97.00 242 SER A N 1
ATOM 1895 C CA . SER A 1 242 ? 10.284 -0.786 6.066 1.00 97.00 242 SER A CA 1
ATOM 1896 C C . SER A 1 242 ? 9.911 -0.517 4.606 1.00 97.00 242 SER A C 1
ATOM 1898 O O . SER A 1 242 ? 8.859 -0.961 4.160 1.00 97.00 242 SER A O 1
ATOM 1900 N N . ILE A 1 243 ? 10.740 0.231 3.872 1.00 97.56 243 ILE A N 1
ATOM 1901 C CA . ILE A 1 243 ? 10.490 0.565 2.468 1.00 97.56 243 ILE A CA 1
ATOM 1902 C C . ILE A 1 243 ? 10.726 -0.683 1.614 1.00 97.56 243 ILE A C 1
ATOM 1904 O O . ILE A 1 243 ? 11.854 -1.163 1.508 1.00 97.56 243 ILE A O 1
ATOM 1908 N N . ALA A 1 244 ? 9.660 -1.172 0.989 1.00 95.81 244 ALA A N 1
ATOM 1909 C CA . ALA A 1 244 ? 9.672 -2.269 0.030 1.00 95.81 244 ALA A CA 1
ATOM 1910 C C . ALA A 1 244 ? 9.321 -1.765 -1.385 1.00 95.81 244 ALA A C 1
ATOM 1912 O O . ALA A 1 244 ? 9.222 -0.568 -1.639 1.00 95.81 244 ALA A O 1
ATOM 1913 N N . GLU A 1 245 ? 9.132 -2.672 -2.343 1.00 92.50 245 GLU A N 1
ATOM 1914 C CA . GLU A 1 245 ? 8.745 -2.296 -3.715 1.00 92.50 245 GLU A CA 1
ATOM 1915 C C . GLU A 1 245 ? 7.293 -1.805 -3.832 1.00 92.50 245 GLU A C 1
ATOM 1917 O O . GLU A 1 245 ? 6.953 -1.096 -4.780 1.00 92.50 245 GLU A O 1
ATOM 1922 N N . LYS A 1 246 ? 6.426 -2.210 -2.895 1.00 95.50 246 LYS A N 1
ATOM 1923 C CA . LYS A 1 246 ? 4.965 -2.025 -2.975 1.00 95.50 246 LYS A CA 1
ATOM 1924 C C . LYS A 1 246 ? 4.351 -1.340 -1.758 1.00 95.50 246 LYS A C 1
ATOM 1926 O O . LYS A 1 246 ? 3.169 -0.998 -1.779 1.00 95.50 246 LYS A O 1
ATOM 1931 N N . GLU A 1 247 ? 5.125 -1.185 -0.691 1.00 97.00 247 GLU A N 1
ATOM 1932 C CA . GLU A 1 247 ? 4.618 -0.734 0.598 1.00 97.00 247 GLU A CA 1
ATOM 1933 C C . GLU A 1 247 ? 5.709 -0.101 1.466 1.00 97.00 247 GLU A C 1
ATOM 1935 O O . GLU A 1 247 ? 6.908 -0.259 1.222 1.00 97.00 247 GLU A O 1
ATOM 1940 N N . ALA A 1 248 ? 5.287 0.664 2.468 1.00 98.25 248 ALA A N 1
ATOM 1941 C CA . ALA A 1 248 ? 6.146 1.178 3.529 1.00 98.25 248 ALA A CA 1
ATOM 1942 C C . ALA A 1 248 ? 5.351 1.311 4.829 1.00 98.25 248 ALA A C 1
ATOM 1944 O O . ALA A 1 248 ? 4.128 1.457 4.809 1.00 98.25 248 ALA A O 1
ATOM 1945 N N . SER A 1 249 ? 6.037 1.284 5.971 1.00 98.31 249 SER A N 1
ATOM 1946 C CA . SER A 1 249 ? 5.405 1.509 7.272 1.00 98.31 249 SER A CA 1
ATOM 1947 C C . SER A 1 249 ? 5.648 2.935 7.750 1.00 98.31 249 SER A C 1
ATOM 1949 O O . SER A 1 249 ? 6.780 3.412 7.763 1.00 98.31 249 SER A O 1
ATOM 1951 N N . VAL A 1 250 ? 4.585 3.603 8.180 1.00 98.25 250 VAL A N 1
ATOM 1952 C CA . VAL A 1 250 ? 4.591 4.984 8.668 1.00 98.25 250 VAL A CA 1
ATOM 1953 C C . VAL A 1 250 ? 4.290 4.979 10.157 1.00 98.25 250 VAL A C 1
ATOM 1955 O O . VAL A 1 250 ? 3.351 4.313 10.594 1.00 98.25 250 VAL A O 1
ATOM 1958 N N . ARG A 1 251 ? 5.050 5.734 10.947 1.00 97.44 251 ARG A N 1
ATOM 1959 C CA . ARG A 1 251 ? 4.780 5.904 12.378 1.00 97.44 251 ARG A CA 1
ATOM 1960 C C . ARG A 1 251 ? 4.860 7.363 12.800 1.00 97.44 251 ARG A C 1
ATOM 1962 O O . ARG A 1 251 ? 5.405 8.207 12.093 1.00 97.44 251 ARG A O 1
ATOM 1969 N N . VAL A 1 252 ? 4.326 7.631 13.982 1.00 97.50 252 VAL A N 1
ATOM 1970 C CA . VAL A 1 252 ? 4.460 8.915 14.669 1.00 97.50 252 VAL A CA 1
ATOM 1971 C C . VAL A 1 252 ? 5.886 9.056 15.206 1.00 97.50 252 VAL A C 1
ATOM 1973 O O . VAL A 1 252 ? 6.455 8.083 15.702 1.00 97.50 252 VAL A O 1
ATOM 1976 N N . LYS A 1 253 ? 6.468 10.255 15.109 1.00 96.31 253 LYS A N 1
ATOM 1977 C CA . LYS A 1 253 ? 7.771 10.559 15.716 1.00 96.31 253 LYS A CA 1
ATOM 1978 C C . LYS A 1 253 ? 7.669 10.595 17.237 1.00 96.31 253 LYS A C 1
ATOM 1980 O O . LYS A 1 253 ? 6.692 11.091 17.787 1.00 96.31 253 LYS A O 1
ATOM 1985 N N . GLU A 1 254 ? 8.728 10.173 17.920 1.00 93.75 254 GLU A N 1
ATOM 1986 C CA . GLU A 1 254 ? 8.783 10.107 19.392 1.00 93.75 254 GLU A CA 1
ATOM 1987 C C . GLU A 1 254 ? 8.524 11.455 20.091 1.00 93.75 254 GLU A C 1
ATOM 1989 O O . GLU A 1 254 ? 8.046 11.498 21.220 1.00 93.75 254 GLU A O 1
ATOM 1994 N N . ASN A 1 255 ? 8.821 12.574 19.427 1.00 92.75 255 ASN A N 1
ATOM 1995 C CA . ASN A 1 255 ? 8.617 13.926 19.949 1.00 92.75 255 ASN A CA 1
ATOM 1996 C C . ASN A 1 255 ? 7.333 14.598 19.432 1.00 92.75 255 ASN A C 1
ATOM 1998 O O . ASN A 1 255 ? 7.232 15.829 19.490 1.00 92.75 255 ASN A O 1
ATOM 2002 N N . SER A 1 256 ? 6.385 13.820 18.899 1.00 94.88 256 SER A N 1
ATOM 2003 C CA . SER A 1 256 ? 5.165 14.368 18.316 1.00 94.88 256 SER A CA 1
ATOM 2004 C C . SER A 1 256 ? 4.320 15.113 19.349 1.00 94.88 256 SER A C 1
ATOM 2006 O O . SER A 1 256 ? 4.056 14.625 20.448 1.00 94.88 256 SER A O 1
ATOM 2008 N N . LYS A 1 257 ? 3.856 16.306 18.974 1.00 92.75 257 LYS A N 1
ATOM 2009 C CA . LYS A 1 257 ? 2.920 17.111 19.776 1.00 92.75 257 LYS A CA 1
ATOM 2010 C C . LYS A 1 257 ? 1.480 16.961 19.308 1.00 92.75 257 LYS A C 1
ATOM 2012 O O . LYS A 1 257 ? 0.563 17.298 20.051 1.00 92.75 257 LYS A O 1
ATOM 2017 N N . LYS A 1 258 ? 1.284 16.491 18.074 1.00 94.12 258 LYS A N 1
ATOM 2018 C CA . LYS A 1 258 ? -0.029 16.411 17.425 1.00 94.12 258 LYS A CA 1
ATOM 2019 C C . LYS A 1 258 ? -0.630 15.009 17.464 1.00 94.12 258 LYS A C 1
ATOM 2021 O O . LYS A 1 258 ? -1.853 14.883 17.530 1.00 94.12 258 LYS A O 1
ATOM 2026 N N . TYR A 1 259 ? 0.206 13.977 17.423 1.00 95.19 259 TYR A N 1
ATOM 2027 C CA . TYR A 1 259 ? -0.230 12.587 17.357 1.00 95.19 259 TYR A CA 1
ATOM 2028 C C . TYR A 1 259 ? 0.231 11.789 18.577 1.00 95.19 259 TYR A C 1
ATOM 2030 O O . TYR A 1 259 ? 1.185 12.169 19.258 1.00 95.19 259 TYR A O 1
ATOM 2038 N N . ILE A 1 260 ? -0.470 10.693 18.865 1.00 92.00 260 ILE A N 1
ATOM 2039 C CA . ILE A 1 260 ? -0.107 9.779 19.951 1.00 92.00 260 ILE A CA 1
ATOM 2040 C C . ILE A 1 260 ? 1.092 8.920 19.536 1.00 92.00 260 ILE A C 1
ATOM 2042 O O . ILE A 1 260 ? 1.119 8.319 18.464 1.00 92.00 260 ILE A O 1
ATOM 2046 N N . VAL A 1 261 ? 2.088 8.837 20.415 1.00 91.25 261 VAL A N 1
ATOM 2047 C CA . VAL A 1 261 ? 3.295 8.023 20.221 1.00 91.25 261 VAL A CA 1
ATOM 2048 C C . VAL A 1 261 ? 3.046 6.575 20.664 1.00 91.25 261 VAL A C 1
ATOM 2050 O O . VAL A 1 261 ? 2.276 6.320 21.588 1.00 91.25 261 VAL A O 1
ATOM 2053 N N . GLY A 1 262 ? 3.709 5.610 20.018 1.00 81.38 262 GLY A N 1
ATOM 2054 C CA . GLY A 1 262 ? 3.630 4.187 20.382 1.00 81.38 262 GLY A CA 1
ATOM 2055 C C . GLY A 1 262 ? 2.477 3.412 19.731 1.00 81.38 262 GLY A C 1
ATOM 2056 O O . GLY A 1 262 ? 2.248 2.247 20.062 1.00 81.38 262 GLY A O 1
ATOM 2057 N N . GLU A 1 263 ? 1.754 4.026 18.791 1.00 84.62 263 GLU A N 1
ATOM 2058 C CA . GLU A 1 263 ? 0.819 3.314 17.918 1.00 84.62 263 GLU A CA 1
ATOM 2059 C C . GLU A 1 263 ? 1.530 2.286 17.027 1.00 84.62 263 GLU A C 1
ATOM 2061 O O . GLU A 1 263 ? 2.705 2.424 16.670 1.00 84.62 263 GLU A O 1
ATOM 2066 N N . LYS A 1 264 ? 0.781 1.253 16.621 1.00 91.56 264 LYS A N 1
ATOM 2067 C CA . LYS A 1 264 ? 1.245 0.346 15.568 1.00 91.56 264 LYS A CA 1
ATOM 2068 C C . LYS A 1 264 ? 1.452 1.154 14.278 1.00 91.56 264 LYS A C 1
ATOM 2070 O O . LYS A 1 264 ? 0.562 1.928 13.925 1.00 91.56 264 LYS A O 1
ATOM 2075 N N . PRO A 1 265 ? 2.571 0.960 13.559 1.00 96.44 265 PRO A N 1
ATOM 2076 C CA . PRO A 1 265 ? 2.785 1.625 12.283 1.00 96.44 265 PRO A CA 1
ATOM 2077 C C . PRO A 1 265 ? 1.648 1.353 11.294 1.00 96.44 265 PRO A C 1
ATOM 2079 O O . PRO A 1 265 ? 1.110 0.245 11.236 1.00 96.44 265 PRO A O 1
ATOM 2082 N N . ILE A 1 266 ? 1.311 2.362 10.498 1.00 97.06 266 ILE A N 1
ATOM 2083 C CA . ILE A 1 266 ? 0.329 2.254 9.422 1.00 97.06 266 ILE A CA 1
ATOM 2084 C C . ILE A 1 266 ? 1.058 1.841 8.150 1.00 97.06 266 ILE A C 1
ATOM 2086 O O . ILE A 1 266 ? 2.014 2.494 7.732 1.00 97.06 266 ILE A O 1
ATOM 2090 N N . LEU A 1 267 ? 0.593 0.761 7.530 1.00 97.25 267 LEU A N 1
ATOM 2091 C CA . LEU A 1 267 ? 1.089 0.317 6.236 1.00 97.25 267 LEU A CA 1
ATOM 2092 C C . LEU A 1 267 ? 0.470 1.179 5.132 1.00 97.25 267 LEU A C 1
ATOM 2094 O O . LEU A 1 267 ? -0.754 1.271 5.038 1.00 97.25 267 LEU A O 1
ATOM 2098 N N . VAL A 1 268 ? 1.310 1.788 4.300 1.00 98.00 268 VAL A N 1
ATOM 2099 C CA . VAL A 1 268 ? 0.895 2.482 3.076 1.00 98.00 268 VAL A CA 1
ATOM 2100 C C . VAL A 1 268 ? 1.328 1.676 1.861 1.00 98.00 268 VAL A C 1
ATOM 2102 O O . VAL A 1 268 ? 2.415 1.105 1.855 1.00 98.00 268 VAL A O 1
ATOM 2105 N N . ASN A 1 269 ? 0.484 1.642 0.835 1.00 97.19 269 ASN A N 1
ATOM 2106 C CA . ASN A 1 269 ? 0.680 0.865 -0.384 1.00 97.19 269 ASN A CA 1
ATOM 2107 C C . ASN A 1 269 ? 0.869 1.797 -1.580 1.00 97.19 269 ASN A C 1
ATOM 2109 O O . ASN A 1 269 ? 0.198 2.825 -1.691 1.00 97.19 269 ASN A O 1
ATOM 2113 N N . TYR A 1 270 ? 1.747 1.423 -2.503 1.00 95.88 270 TYR A N 1
ATOM 2114 C CA . TYR A 1 270 ? 2.040 2.202 -3.703 1.00 95.88 270 TYR A CA 1
ATOM 2115 C C . TYR A 1 270 ? 2.575 1.325 -4.829 1.00 95.88 270 TYR A C 1
ATOM 2117 O O . TYR A 1 270 ? 3.027 0.205 -4.611 1.00 95.88 270 TYR A O 1
ATOM 2125 N N . ARG A 1 271 ? 2.572 1.863 -6.047 1.00 92.81 271 ARG A N 1
ATOM 2126 C CA . ARG A 1 271 ? 3.256 1.276 -7.198 1.00 92.81 271 ARG A CA 1
ATOM 2127 C C . ARG A 1 271 ? 4.373 2.192 -7.659 1.00 92.81 271 ARG A C 1
ATOM 2129 O O . ARG A 1 271 ? 4.129 3.367 -7.909 1.00 92.81 271 ARG A O 1
ATOM 2136 N N . ILE A 1 272 ? 5.574 1.657 -7.844 1.00 90.44 272 ILE A N 1
ATOM 2137 C CA . ILE A 1 272 ? 6.648 2.420 -8.477 1.00 90.44 272 ILE A CA 1
ATOM 2138 C C . ILE A 1 272 ? 6.377 2.462 -9.983 1.00 90.44 272 ILE A C 1
ATOM 2140 O O . ILE A 1 272 ? 6.458 1.447 -10.673 1.00 90.44 272 ILE A O 1
ATOM 2144 N N . PHE A 1 273 ? 6.042 3.641 -10.492 1.00 84.94 273 PHE A N 1
ATOM 2145 C CA . PHE A 1 273 ? 5.873 3.905 -11.910 1.00 84.94 273 PHE A CA 1
ATOM 2146 C C . PHE A 1 273 ? 6.625 5.181 -12.272 1.00 84.94 273 PHE A C 1
ATOM 2148 O O . PHE A 1 273 ? 6.241 6.281 -11.878 1.00 84.94 273 PHE A O 1
ATOM 2155 N N . ASN A 1 274 ? 7.701 5.037 -13.045 1.00 77.25 274 ASN A N 1
ATOM 2156 C CA . ASN A 1 274 ? 8.435 6.178 -13.570 1.00 77.25 274 ASN A CA 1
ATOM 2157 C C . ASN A 1 274 ? 7.917 6.508 -14.984 1.00 77.25 274 ASN A C 1
ATOM 2159 O O . ASN A 1 274 ? 8.270 5.806 -15.935 1.00 77.25 274 ASN A O 1
ATOM 2163 N N . PRO A 1 275 ? 7.122 7.582 -15.156 1.00 70.88 275 PRO A N 1
ATOM 2164 C CA . PRO A 1 275 ? 6.557 7.961 -16.454 1.00 70.88 275 PRO A CA 1
ATOM 2165 C C . PRO A 1 275 ? 7.615 8.385 -17.480 1.00 70.88 275 PRO A C 1
ATOM 2167 O O . PRO A 1 275 ? 7.297 8.537 -18.655 1.00 70.88 275 PRO A O 1
ATOM 2170 N N . ASN A 1 276 ? 8.871 8.571 -17.062 1.00 73.06 276 ASN A N 1
ATOM 2171 C CA . ASN A 1 276 ? 9.968 8.921 -17.958 1.00 73.06 276 ASN A CA 1
ATOM 2172 C C . ASN A 1 276 ? 10.668 7.691 -18.568 1.00 73.06 276 ASN A C 1
ATOM 2174 O O . ASN A 1 276 ? 11.598 7.860 -19.362 1.00 73.06 276 ASN A O 1
ATOM 2178 N N . ILE A 1 277 ? 10.261 6.461 -18.227 1.00 74.06 277 ILE A N 1
ATOM 2179 C CA . ILE A 1 277 ? 10.794 5.255 -18.878 1.00 74.06 277 ILE A CA 1
ATOM 2180 C C . ILE A 1 277 ? 10.439 5.293 -20.369 1.00 74.06 277 ILE A C 1
ATOM 2182 O O . ILE A 1 277 ? 9.303 5.568 -20.743 1.00 74.06 277 ILE A O 1
ATOM 2186 N N . GLY A 1 278 ? 11.430 5.041 -21.228 1.00 72.94 278 GLY A N 1
ATOM 2187 C CA . GLY A 1 278 ? 11.258 5.071 -22.684 1.00 72.94 278 GLY A CA 1
ATOM 2188 C C . GLY A 1 278 ? 11.121 6.474 -23.292 1.00 72.94 278 GLY A C 1
ATOM 2189 O O . GLY A 1 278 ? 10.915 6.589 -24.498 1.00 72.94 278 GLY A O 1
ATOM 2190 N N . THR A 1 279 ? 11.252 7.549 -22.504 1.00 78.75 279 THR A N 1
ATOM 2191 C CA . THR A 1 279 ? 11.233 8.913 -23.054 1.00 78.75 279 THR A CA 1
ATOM 2192 C C . THR A 1 279 ? 12.547 9.239 -23.760 1.00 78.75 279 THR A C 1
ATOM 2194 O O . THR A 1 279 ? 13.639 9.088 -23.205 1.00 78.75 279 THR A O 1
ATOM 2197 N N . VAL A 1 280 ? 12.449 9.710 -25.004 1.00 81.62 280 VAL A N 1
ATOM 2198 C CA . VAL A 1 280 ? 13.611 10.200 -25.753 1.00 81.62 280 VAL A CA 1
ATOM 2199 C C . VAL A 1 280 ? 14.063 11.516 -25.124 1.00 81.62 280 VAL A C 1
ATOM 2201 O O . VAL A 1 280 ? 13.378 12.529 -25.238 1.00 81.62 280 VAL A O 1
ATOM 2204 N N . LYS A 1 281 ? 15.220 11.503 -24.451 1.00 80.50 281 LYS A N 1
ATOM 2205 C CA . LYS A 1 281 ? 15.785 12.700 -23.804 1.00 80.50 281 LYS A CA 1
ATOM 2206 C C . LYS A 1 281 ? 16.301 13.713 -24.822 1.00 80.50 281 LYS A C 1
ATOM 2208 O O 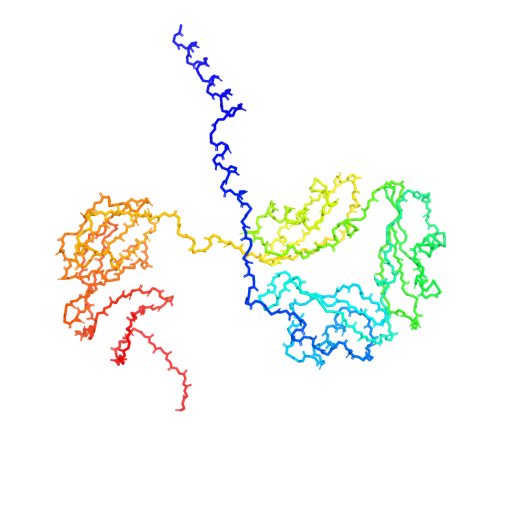. LYS A 1 281 ? 15.946 14.885 -24.765 1.00 80.50 281 LYS A O 1
ATOM 2213 N N . THR A 1 282 ? 17.125 13.241 -25.752 1.00 84.50 282 THR A N 1
ATOM 2214 C CA . THR A 1 282 ? 17.788 14.066 -26.763 1.00 84.50 282 THR A CA 1
ATOM 2215 C C . THR A 1 282 ? 17.949 13.248 -28.033 1.00 84.50 282 THR A C 1
ATOM 2217 O O . THR A 1 282 ? 18.324 12.079 -27.972 1.00 84.50 282 THR A O 1
ATOM 2220 N N . ARG A 1 283 ? 17.704 13.870 -29.188 1.00 86.94 283 ARG A N 1
ATOM 2221 C CA . ARG A 1 283 ? 18.114 13.336 -30.488 1.00 86.94 283 ARG A CA 1
ATOM 2222 C C . ARG A 1 283 ? 19.427 13.998 -30.885 1.00 86.94 283 ARG A C 1
ATOM 2224 O O . ARG A 1 283 ? 19.474 15.219 -31.007 1.00 86.94 283 ARG A O 1
ATOM 2231 N N . VAL A 1 284 ? 20.462 13.199 -31.110 1.00 84.38 284 VAL A N 1
ATOM 2232 C CA . VAL A 1 284 ? 21.726 13.674 -31.679 1.00 84.38 284 VAL A CA 1
ATOM 2233 C C . VAL A 1 284 ? 21.661 13.479 -33.188 1.00 84.38 284 VAL A C 1
ATOM 2235 O O . VAL A 1 284 ? 21.340 12.389 -33.658 1.00 84.38 284 VAL A O 1
ATOM 2238 N N . VAL A 1 285 ? 21.912 14.545 -33.945 1.00 80.44 285 VAL A N 1
ATOM 2239 C CA . VAL A 1 285 ? 22.068 14.483 -35.401 1.00 80.44 285 VAL A CA 1
ATOM 2240 C C . VAL A 1 285 ? 23.528 14.791 -35.686 1.00 80.44 285 VAL A C 1
ATOM 2242 O O . VAL A 1 285 ? 23.945 15.941 -35.596 1.00 80.44 285 VAL A O 1
ATOM 2245 N N . ASP A 1 286 ? 24.302 13.747 -35.958 1.00 70.94 286 ASP A N 1
ATOM 2246 C CA . ASP A 1 286 ? 25.714 13.844 -36.308 1.00 70.94 286 ASP A CA 1
ATOM 2247 C C . ASP A 1 286 ? 25.919 13.193 -37.680 1.00 70.94 286 ASP A C 1
ATOM 2249 O O . ASP A 1 286 ? 25.532 12.044 -37.896 1.00 70.94 286 ASP A O 1
ATOM 2253 N N . HIS A 1 287 ? 26.482 13.951 -38.621 1.00 70.12 287 HIS A N 1
ATOM 2254 C CA . HIS A 1 287 ? 26.763 13.500 -39.987 1.00 70.12 287 HIS A CA 1
ATOM 2255 C C . HIS A 1 287 ? 28.170 12.889 -40.129 1.00 70.12 287 HIS A C 1
ATOM 2257 O O . HIS A 1 287 ? 28.602 12.610 -41.242 1.00 70.12 287 HIS A O 1
ATOM 2263 N N . GLY A 1 288 ? 28.901 12.696 -39.023 1.00 80.88 288 GLY A N 1
ATOM 2264 C CA . GLY A 1 288 ? 30.262 12.149 -39.016 1.00 80.88 288 GLY A CA 1
ATOM 2265 C C . GLY A 1 288 ? 30.369 10.633 -39.239 1.00 80.88 288 GLY A C 1
ATOM 2266 O O . GLY A 1 288 ? 31.480 10.117 -39.418 1.00 80.88 288 GLY A O 1
ATOM 2267 N N . PHE A 1 289 ? 29.243 9.913 -39.233 1.00 89.69 289 PHE A N 1
ATOM 2268 C CA . PHE A 1 289 ? 29.202 8.483 -39.539 1.00 89.69 289 PHE A CA 1
ATOM 2269 C C . PHE A 1 289 ? 29.267 8.240 -41.043 1.00 89.69 289 PHE A C 1
ATOM 2271 O O . PHE A 1 289 ? 28.569 8.881 -41.829 1.00 89.69 289 PHE A O 1
ATOM 2278 N N . ASP A 1 290 ? 30.080 7.275 -41.442 1.00 86.62 290 ASP A N 1
ATOM 2279 C CA . ASP A 1 290 ? 30.052 6.735 -42.788 1.00 86.62 290 ASP A CA 1
ATOM 2280 C C . ASP A 1 290 ? 28.834 5.804 -42.979 1.00 86.62 290 ASP A C 1
ATOM 2282 O O . ASP A 1 290 ? 28.192 5.359 -42.027 1.00 86.62 290 ASP A O 1
ATOM 2286 N N . GLY A 1 291 ? 28.431 5.572 -44.230 1.00 73.81 291 GLY A N 1
ATOM 2287 C CA . GLY A 1 291 ? 27.366 4.608 -44.544 1.00 73.81 291 GLY A CA 1
ATOM 2288 C C . GLY A 1 291 ? 25.928 5.052 -44.268 1.00 73.81 291 GLY A C 1
ATOM 2289 O O . GLY A 1 291 ? 25.003 4.284 -44.509 1.00 73.81 291 GLY A O 1
ATOM 2290 N N . ASN A 1 292 ? 25.700 6.294 -43.828 1.00 77.19 292 ASN A N 1
ATOM 2291 C CA . ASN A 1 292 ? 24.377 6.845 -43.483 1.00 77.19 292 ASN A CA 1
ATOM 2292 C C . ASN A 1 292 ? 23.631 6.090 -42.362 1.00 77.19 292 ASN A C 1
ATOM 2294 O O . ASN A 1 292 ? 22.455 6.374 -42.125 1.00 77.19 292 ASN A O 1
ATOM 2298 N N . SER A 1 293 ? 24.244 5.113 -41.684 1.00 87.75 293 SER A N 1
ATOM 2299 C CA . SER A 1 293 ? 23.565 4.288 -40.678 1.00 87.75 293 SER A CA 1
ATOM 2300 C C . SER A 1 293 ? 24.516 3.790 -39.594 1.00 87.75 293 SER A C 1
ATOM 2302 O O . SER A 1 293 ? 25.516 3.131 -39.872 1.00 87.75 293 SER A O 1
ATOM 2304 N N . VAL A 1 294 ? 24.146 4.065 -38.342 1.00 92.38 294 VAL A N 1
ATOM 2305 C CA . VAL A 1 294 ? 24.682 3.383 -37.160 1.00 92.38 294 VAL A CA 1
ATOM 2306 C C . VAL A 1 294 ? 23.842 2.130 -36.951 1.00 92.38 294 VAL A C 1
ATOM 2308 O O . VAL A 1 294 ? 22.627 2.229 -36.787 1.00 92.38 294 VAL A O 1
ATOM 2311 N N . LEU A 1 295 ? 24.480 0.965 -36.994 1.00 93.00 295 LEU A N 1
ATOM 2312 C CA . LEU A 1 295 ? 23.804 -0.333 -36.932 1.00 93.00 295 LEU A CA 1
ATOM 2313 C C . LEU A 1 295 ? 23.896 -0.967 -35.543 1.00 93.00 295 LEU A C 1
ATOM 2315 O O . LEU A 1 295 ? 22.997 -1.697 -35.140 1.00 93.00 295 LEU A O 1
ATOM 2319 N N . SER 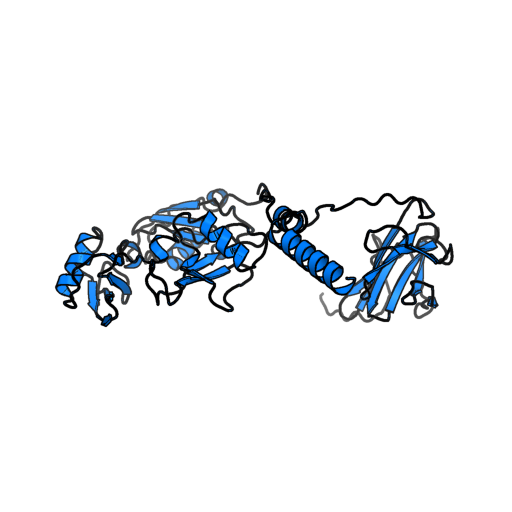A 1 296 ? 24.941 -0.636 -34.787 1.00 94.62 296 SER A N 1
ATOM 2320 C CA . SER A 1 296 ? 25.177 -1.185 -33.453 1.00 94.62 296 SER A CA 1
ATOM 2321 C C . SER A 1 296 ? 25.757 -0.139 -32.511 1.00 94.62 296 SER A C 1
ATOM 2323 O O . SER A 1 296 ? 26.600 0.662 -32.919 1.00 94.62 296 SER A O 1
ATOM 2325 N N . LEU A 1 297 ? 25.368 -0.198 -31.237 1.00 95.62 297 LEU A N 1
ATOM 2326 C CA . LEU A 1 297 ? 25.900 0.636 -30.161 1.00 95.62 297 LEU A CA 1
ATOM 2327 C C . LEU A 1 297 ? 26.161 -0.217 -28.919 1.00 95.62 297 LEU A C 1
ATOM 2329 O O . LEU A 1 297 ? 25.350 -1.076 -28.583 1.00 95.62 297 LEU A O 1
ATOM 2333 N N . VAL A 1 298 ? 27.249 0.063 -28.205 1.00 95.62 298 VAL A N 1
ATOM 2334 C CA . VAL A 1 298 ? 27.496 -0.491 -26.866 1.00 95.62 298 VAL A CA 1
ATOM 2335 C C . VAL A 1 298 ? 28.131 0.573 -25.976 1.00 95.62 298 VAL A C 1
ATOM 2337 O O . VAL A 1 298 ? 29.003 1.317 -26.422 1.00 95.62 298 VAL A O 1
ATOM 2340 N N . GLN A 1 299 ? 27.691 0.658 -24.721 1.00 95.31 299 GLN A N 1
ATOM 2341 C CA . GLN A 1 299 ? 28.398 1.410 -23.687 1.00 95.31 299 GLN A CA 1
ATOM 2342 C C . GLN A 1 299 ? 29.236 0.433 -22.864 1.00 95.31 299 GLN A C 1
ATOM 2344 O O . GLN A 1 299 ? 28.707 -0.549 -22.348 1.00 95.31 299 GLN A O 1
ATOM 2349 N N . LEU A 1 300 ? 30.530 0.710 -22.760 1.00 94.00 300 LEU A N 1
ATOM 2350 C CA . LEU A 1 300 ? 31.482 -0.078 -21.994 1.00 94.00 300 LEU A CA 1
ATOM 2351 C C . LEU A 1 300 ? 31.441 0.296 -20.504 1.00 94.00 300 LEU A C 1
ATOM 2353 O O . LEU A 1 300 ? 31.016 1.394 -20.133 1.00 94.00 300 LEU A O 1
ATOM 2357 N N . SER A 1 301 ? 31.953 -0.588 -19.650 1.00 91.94 301 SER A N 1
ATOM 2358 C CA . SER A 1 301 ? 32.085 -0.402 -18.198 1.00 91.94 301 SER A CA 1
ATOM 2359 C C . SER A 1 301 ? 32.865 0.860 -17.812 1.00 91.94 301 SER A C 1
ATOM 2361 O O . SER A 1 301 ? 32.534 1.508 -16.822 1.00 91.94 301 SER A O 1
ATOM 2363 N N . ASN A 1 302 ? 33.847 1.264 -18.623 1.00 91.00 302 ASN A N 1
ATOM 2364 C CA . ASN A 1 302 ? 34.616 2.501 -18.442 1.00 91.00 302 ASN A CA 1
ATOM 2365 C C . ASN A 1 302 ? 33.866 3.779 -18.893 1.00 91.00 302 ASN A C 1
ATOM 2367 O O . ASN A 1 302 ? 34.416 4.879 -18.837 1.00 91.00 302 ASN A O 1
ATOM 2371 N N . GLY A 1 303 ? 32.624 3.650 -19.372 1.00 92.25 303 GLY A N 1
ATOM 2372 C CA . GLY A 1 303 ? 31.784 4.748 -19.850 1.00 92.25 303 GLY A CA 1
ATOM 2373 C C . GLY A 1 303 ? 31.973 5.128 -21.323 1.00 92.25 303 GLY A C 1
ATOM 2374 O O . GLY A 1 303 ? 31.203 5.950 -21.825 1.00 92.25 303 GLY A O 1
ATOM 2375 N N . THR A 1 304 ? 32.944 4.538 -22.028 1.00 93.56 304 THR A N 1
ATOM 2376 C CA . THR A 1 304 ? 33.136 4.713 -23.478 1.00 93.56 304 THR A CA 1
ATOM 2377 C C . THR A 1 304 ? 31.941 4.154 -24.237 1.00 93.56 304 THR A C 1
ATOM 2379 O O . THR A 1 304 ? 31.419 3.097 -23.895 1.00 93.56 304 THR A O 1
ATOM 2382 N N . ILE A 1 305 ? 31.509 4.844 -25.290 1.00 96.19 305 ILE A N 1
ATOM 2383 C CA . ILE A 1 305 ? 30.431 4.378 -26.162 1.00 96.19 305 ILE A CA 1
ATOM 2384 C C . ILE A 1 305 ? 31.034 4.060 -27.526 1.00 96.19 305 ILE A C 1
ATOM 2386 O O . ILE A 1 305 ? 31.668 4.930 -28.123 1.00 96.19 305 ILE A O 1
ATOM 2390 N N . LEU A 1 306 ? 30.830 2.838 -28.015 1.00 97.31 306 LEU A N 1
ATOM 2391 C CA . LEU A 1 306 ? 31.245 2.411 -29.349 1.00 97.31 306 LEU A CA 1
ATOM 2392 C C . LEU A 1 306 ? 30.043 2.341 -30.288 1.00 97.31 306 LEU A C 1
ATOM 2394 O O . LEU A 1 306 ? 28.971 1.879 -29.895 1.00 97.31 306 LEU A O 1
ATOM 2398 N N . ALA A 1 307 ? 30.245 2.775 -31.529 1.00 96.62 307 ALA A N 1
ATOM 2399 C CA . ALA A 1 307 ? 29.260 2.753 -32.600 1.00 96.62 307 ALA A CA 1
ATOM 2400 C C . ALA A 1 307 ? 29.832 2.062 -33.840 1.00 96.62 307 ALA A C 1
ATOM 2402 O O . ALA A 1 307 ? 30.905 2.433 -34.317 1.00 96.62 307 ALA A O 1
ATOM 2403 N N . GLY A 1 308 ? 29.103 1.077 -34.358 1.00 95.94 308 GLY A N 1
ATOM 2404 C CA . GLY A 1 308 ? 29.420 0.360 -35.593 1.00 95.94 308 GLY A CA 1
ATOM 2405 C C . GLY A 1 308 ? 28.528 0.816 -36.746 1.00 95.94 308 GLY A C 1
ATOM 2406 O O . GLY A 1 308 ? 27.343 1.100 -36.538 1.00 95.94 308 GLY A O 1
ATOM 2407 N N . THR A 1 309 ? 29.090 0.908 -37.952 1.00 95.06 309 THR A N 1
ATOM 2408 C CA . THR A 1 309 ? 28.390 1.435 -39.136 1.00 95.06 309 THR A CA 1
ATOM 2409 C C . THR A 1 309 ? 28.221 0.398 -40.245 1.00 95.06 309 THR A C 1
ATOM 2411 O O . THR A 1 309 ? 28.805 -0.691 -40.222 1.00 95.06 309 THR A O 1
ATOM 2414 N N . SER A 1 310 ? 27.425 0.751 -41.256 1.00 92.06 310 SER A N 1
ATOM 2415 C CA . SER A 1 310 ? 27.190 -0.065 -42.455 1.00 92.06 310 SER A CA 1
ATOM 2416 C C . SER A 1 310 ? 28.358 -0.101 -43.449 1.00 92.06 310 SER A C 1
ATOM 2418 O O . SER A 1 310 ? 28.229 -0.690 -44.514 1.00 92.06 310 SER A O 1
ATOM 2420 N N . TYR A 1 311 ? 29.492 0.536 -43.158 1.00 92.56 311 TYR A N 1
ATOM 2421 C CA . TYR A 1 311 ? 30.699 0.428 -43.991 1.00 92.56 311 TYR A CA 1
ATOM 2422 C C . TYR A 1 311 ? 31.874 -0.230 -43.271 1.00 92.56 311 TYR A C 1
ATOM 2424 O O . TYR A 1 311 ? 32.996 -0.217 -43.766 1.00 92.56 311 TYR A O 1
ATOM 2432 N N . GLY A 1 312 ? 31.618 -0.865 -42.127 1.00 93.88 312 GLY A N 1
ATOM 2433 C CA . GLY A 1 312 ? 32.674 -1.565 -41.406 1.00 93.88 312 GLY A CA 1
ATOM 2434 C C . GLY A 1 312 ? 33.647 -0.630 -40.714 1.00 93.88 312 GLY A C 1
ATOM 2435 O O . GLY A 1 312 ? 34.815 -0.974 -40.533 1.00 93.88 312 GLY A O 1
ATOM 2436 N N . SER A 1 313 ? 33.166 0.546 -40.322 1.00 96.12 313 SER A N 1
ATOM 2437 C CA . SER A 1 313 ? 33.893 1.458 -39.454 1.00 96.12 313 SER A CA 1
ATOM 2438 C C . SER A 1 313 ? 33.377 1.371 -38.025 1.00 96.12 313 SER A C 1
ATOM 2440 O O . SER A 1 313 ? 32.237 0.977 -37.756 1.00 96.12 313 SER A O 1
ATOM 2442 N N . MET A 1 314 ? 34.245 1.769 -37.100 1.00 97.06 314 MET A N 1
ATOM 2443 C CA . MET A 1 314 ? 33.934 1.874 -35.686 1.00 97.06 314 MET A CA 1
ATOM 2444 C C . MET A 1 314 ? 34.321 3.240 -35.155 1.00 97.06 314 MET A C 1
ATOM 2446 O O . MET A 1 314 ? 35.395 3.770 -35.449 1.00 97.06 314 MET A O 1
ATOM 2450 N N . TYR A 1 315 ? 33.444 3.791 -34.330 1.00 97.00 315 TYR A N 1
ATOM 2451 C CA . TYR A 1 315 ? 33.593 5.107 -33.742 1.00 97.00 315 TYR A CA 1
ATOM 2452 C C . TYR A 1 315 ? 33.475 5.028 -32.230 1.00 97.00 315 TYR A C 1
ATOM 2454 O O . TYR A 1 315 ? 32.641 4.297 -31.703 1.00 97.00 315 TYR A O 1
ATOM 2462 N N . GLN A 1 316 ? 34.262 5.846 -31.542 1.00 96.62 316 GLN A N 1
ATOM 2463 C CA . GLN A 1 316 ? 33.979 6.226 -30.166 1.00 96.62 316 GLN A CA 1
ATOM 2464 C C . GLN A 1 316 ? 33.078 7.457 -30.160 1.00 96.62 316 GLN A C 1
ATOM 2466 O O . GLN A 1 316 ? 33.305 8.402 -30.925 1.00 96.62 316 GLN A O 1
ATOM 2471 N N . LEU A 1 317 ? 32.104 7.483 -29.256 1.00 94.88 317 LEU A N 1
ATOM 2472 C CA . LEU A 1 317 ? 31.236 8.633 -29.031 1.00 94.88 317 LEU A CA 1
ATOM 2473 C C . LEU A 1 317 ? 31.565 9.321 -27.706 1.00 94.88 317 LEU A C 1
ATOM 2475 O O . LEU A 1 317 ? 32.030 8.705 -26.745 1.00 94.88 317 LEU A O 1
ATOM 2479 N N . ASN A 1 318 ? 31.286 10.619 -27.645 1.00 92.12 318 ASN A N 1
ATOM 2480 C CA . ASN A 1 318 ? 31.205 11.338 -26.380 1.00 92.12 318 ASN A CA 1
ATOM 2481 C C . ASN A 1 318 ? 29.975 10.852 -25.589 1.00 92.12 318 ASN A C 1
ATOM 2483 O O . ASN A 1 318 ? 29.004 10.411 -26.204 1.00 92.12 318 ASN A O 1
ATOM 2487 N N . PRO A 1 319 ? 29.920 11.030 -24.254 1.00 89.44 319 PRO A N 1
ATOM 2488 C CA . PRO A 1 319 ? 28.720 10.718 -23.465 1.00 89.44 319 PRO A CA 1
ATOM 2489 C C . PRO A 1 319 ? 27.448 11.437 -23.947 1.00 89.44 319 PRO A C 1
ATOM 2491 O O . PRO A 1 319 ? 26.337 10.977 -23.711 1.00 89.44 319 PRO A O 1
ATOM 2494 N N . ALA A 1 320 ? 27.612 12.567 -24.643 1.00 88.25 320 ALA A N 1
ATOM 2495 C CA . ALA A 1 320 ? 26.529 13.311 -25.280 1.00 88.25 320 ALA A CA 1
ATOM 2496 C C . ALA A 1 320 ? 26.022 12.687 -26.599 1.00 88.25 320 ALA A C 1
ATOM 2498 O O . ALA A 1 320 ? 25.071 13.208 -27.170 1.00 88.25 320 ALA A O 1
ATOM 2499 N N . GLY A 1 321 ? 26.647 11.612 -27.094 1.00 88.69 321 GLY A N 1
ATOM 2500 C CA . GLY A 1 321 ? 26.270 10.875 -28.304 1.00 88.69 321 GLY A CA 1
ATOM 2501 C C . GLY A 1 321 ? 26.868 11.386 -29.621 1.00 88.69 321 GLY A C 1
ATOM 2502 O O . GLY A 1 321 ? 26.583 10.804 -30.662 1.00 88.69 321 GLY A O 1
ATOM 2503 N N . THR A 1 322 ? 27.686 12.445 -29.609 1.00 91.56 322 THR A N 1
ATOM 2504 C CA . THR A 1 322 ? 28.414 12.923 -30.803 1.00 91.56 322 THR A CA 1
ATOM 2505 C C . THR A 1 322 ? 29.670 12.102 -31.063 1.00 91.56 322 THR A C 1
ATOM 2507 O O . THR A 1 322 ? 30.255 11.548 -30.128 1.00 91.56 322 THR A O 1
ATOM 2510 N N . VAL A 1 323 ? 30.128 12.063 -32.314 1.00 93.50 323 VAL A N 1
ATOM 2511 C CA . VAL A 1 323 ? 31.377 11.396 -32.689 1.00 93.50 323 VAL A CA 1
ATOM 2512 C C . VAL A 1 323 ? 32.553 12.044 -31.955 1.00 93.50 323 VAL A C 1
ATOM 2514 O O . VAL A 1 323 ? 32.779 13.251 -32.038 1.00 93.50 323 VAL A O 1
ATOM 2517 N N . LYS A 1 324 ? 33.315 11.229 -31.220 1.00 94.44 324 LYS A N 1
ATOM 2518 C CA . LYS A 1 324 ? 34.586 11.628 -30.604 1.00 94.44 324 LYS A CA 1
ATOM 2519 C C . LYS A 1 324 ? 35.740 11.356 -31.558 1.00 94.44 324 LYS A C 1
ATOM 2521 O O . LYS A 1 324 ? 36.552 12.238 -31.808 1.00 94.44 324 LYS A O 1
ATOM 2526 N N . THR A 1 325 ? 35.819 10.132 -32.072 1.00 95.44 325 THR A N 1
ATOM 2527 C CA . THR A 1 325 ? 36.841 9.727 -33.041 1.00 95.44 325 THR A CA 1
ATOM 2528 C C . THR A 1 325 ? 36.420 8.460 -33.782 1.00 95.44 325 THR A C 1
ATOM 2530 O O . THR A 1 325 ? 35.633 7.667 -33.261 1.00 95.44 325 THR A O 1
ATOM 2533 N N . ARG A 1 326 ? 36.960 8.259 -34.985 1.00 96.06 326 ARG A N 1
ATOM 2534 C CA . ARG A 1 326 ? 36.891 6.992 -35.719 1.00 96.06 326 ARG A CA 1
ATOM 2535 C C . ARG A 1 326 ? 38.092 6.143 -35.306 1.00 96.06 326 ARG A C 1
ATOM 2537 O O . ARG A 1 326 ? 39.226 6.578 -35.480 1.00 96.06 326 ARG A O 1
ATOM 2544 N N . VAL A 1 327 ? 37.844 4.972 -34.727 1.00 97.00 327 VAL A N 1
ATOM 2545 C CA . VAL A 1 327 ? 38.893 4.069 -34.212 1.00 97.00 327 VAL A CA 1
ATOM 2546 C C . VAL A 1 327 ? 39.210 2.928 -35.171 1.00 97.00 327 VAL A C 1
ATOM 2548 O O . VAL A 1 327 ? 40.326 2.420 -35.172 1.00 97.00 327 VAL A O 1
ATOM 2551 N N . VAL A 1 328 ? 38.261 2.573 -36.036 1.00 95.94 328 VAL A N 1
ATOM 2552 C CA . VAL A 1 328 ? 38.470 1.656 -37.159 1.00 95.94 328 VAL A CA 1
ATOM 2553 C C . VAL A 1 328 ? 37.840 2.287 -38.394 1.00 95.94 328 VAL A C 1
ATOM 2555 O O . VAL A 1 328 ? 36.676 2.679 -38.347 1.00 95.94 328 VAL A O 1
ATOM 2558 N N . ASP A 1 329 ? 38.604 2.401 -39.477 1.00 94.81 329 ASP A N 1
ATOM 2559 C CA . ASP A 1 329 ? 38.151 2.959 -40.752 1.00 94.81 329 ASP A CA 1
ATOM 2560 C C . ASP A 1 329 ? 38.064 1.839 -41.789 1.00 94.81 329 ASP A C 1
ATOM 2562 O O . ASP A 1 329 ? 39.094 1.381 -42.278 1.00 94.81 329 ASP A O 1
ATOM 2566 N N . HIS A 1 330 ? 36.847 1.359 -42.063 1.00 93.19 330 HIS A N 1
ATOM 2567 C CA . HIS A 1 330 ? 36.584 0.266 -43.012 1.00 93.19 330 HIS A CA 1
ATOM 2568 C C . HIS A 1 330 ? 37.431 -1.004 -42.759 1.00 93.19 330 HIS A C 1
ATOM 2570 O O . HIS A 1 330 ? 37.806 -1.718 -43.688 1.00 93.19 330 HIS A O 1
ATOM 2576 N N . GLY A 1 331 ? 37.790 -1.268 -41.497 1.00 90.00 331 GLY A N 1
ATOM 2577 C CA . GLY A 1 331 ? 38.659 -2.386 -41.105 1.00 90.00 331 GLY A CA 1
ATOM 2578 C C . GLY A 1 331 ? 37.914 -3.702 -40.883 1.00 90.00 331 GLY A C 1
ATOM 2579 O O . GLY A 1 331 ? 38.534 -4.764 -40.857 1.00 90.00 331 GLY A O 1
ATOM 2580 N N . PHE A 1 332 ? 36.590 -3.645 -40.734 1.00 91.12 332 PHE A N 1
ATOM 2581 C CA . PHE A 1 332 ? 35.737 -4.828 -40.763 1.00 91.12 332 PHE A CA 1
ATOM 2582 C C . PHE A 1 332 ? 35.383 -5.164 -42.207 1.00 91.12 332 PHE A C 1
ATOM 2584 O O . PHE A 1 332 ? 35.318 -4.280 -43.057 1.00 91.12 332 PHE A O 1
ATOM 2591 N N . VAL A 1 333 ? 35.101 -6.438 -42.485 1.00 84.00 333 VAL A N 1
ATOM 2592 C CA . VAL A 1 333 ? 34.810 -6.885 -43.858 1.00 84.00 333 VAL A CA 1
ATOM 2593 C C . VAL A 1 333 ? 33.665 -6.081 -44.496 1.00 84.00 333 VAL A C 1
ATOM 2595 O O . VAL A 1 333 ? 33.683 -5.845 -45.699 1.00 84.00 333 VAL A O 1
ATOM 2598 N N . THR A 1 334 ? 32.667 -5.687 -43.691 1.00 87.56 334 THR A N 1
ATOM 2599 C CA . THR A 1 334 ? 31.442 -4.950 -44.071 1.00 87.56 334 THR A CA 1
ATOM 2600 C C . THR A 1 334 ? 30.761 -4.410 -42.790 1.00 87.56 334 THR A C 1
ATOM 2602 O O . THR A 1 334 ? 31.442 -4.112 -41.817 1.00 87.56 334 THR A O 1
ATOM 2605 N N . ASN A 1 335 ? 29.428 -4.324 -42.756 1.00 92.25 335 ASN A N 1
ATOM 2606 C CA . ASN A 1 335 ? 28.573 -3.870 -41.659 1.00 92.25 335 ASN A CA 1
ATOM 2607 C C . ASN A 1 335 ? 28.974 -4.422 -40.286 1.00 92.25 335 ASN A C 1
ATOM 2609 O O . ASN A 1 335 ? 29.018 -5.638 -40.110 1.00 92.25 335 ASN A O 1
ATOM 2613 N N . VAL A 1 336 ? 29.134 -3.545 -39.295 1.00 94.31 336 VAL A N 1
ATOM 2614 C CA . VAL A 1 336 ? 29.215 -3.936 -37.879 1.00 94.31 336 VAL A CA 1
ATOM 2615 C C . VAL A 1 336 ? 27.795 -3.945 -37.317 1.00 94.31 336 VAL A C 1
ATOM 2617 O O . VAL A 1 336 ? 27.208 -2.891 -37.102 1.00 94.31 336 VAL A O 1
ATOM 2620 N N . MET A 1 337 ? 27.222 -5.135 -37.151 1.00 92.38 337 MET A N 1
ATOM 2621 C CA . MET A 1 337 ? 25.803 -5.326 -36.823 1.00 92.38 337 MET A CA 1
ATOM 2622 C C . MET A 1 337 ? 25.550 -5.535 -35.332 1.00 92.38 337 MET A C 1
ATOM 2624 O O . MET A 1 337 ? 24.512 -5.132 -34.821 1.00 92.38 337 MET A O 1
ATOM 2628 N N . GLY A 1 338 ? 26.498 -6.153 -34.628 1.00 93.19 338 GLY A N 1
ATOM 2629 C CA . GLY A 1 338 ? 26.368 -6.462 -33.208 1.00 93.19 338 GLY A CA 1
ATOM 2630 C C . GLY A 1 338 ? 27.597 -6.020 -32.432 1.00 93.19 338 GLY A C 1
ATOM 2631 O O . GLY A 1 338 ? 28.721 -6.234 -32.879 1.00 93.19 338 GLY A O 1
ATOM 2632 N N . LEU A 1 339 ? 27.379 -5.440 -31.253 1.00 95.56 339 LEU A N 1
ATOM 2633 C CA . LEU A 1 339 ? 28.428 -5.111 -30.292 1.00 95.56 339 LEU A CA 1
ATOM 2634 C C . LEU A 1 339 ? 28.009 -5.580 -28.902 1.00 95.56 339 LEU A C 1
ATOM 2636 O O . LEU A 1 339 ? 26.858 -5.402 -28.508 1.00 95.56 339 LEU A O 1
ATOM 2640 N N . LEU A 1 340 ? 28.945 -6.167 -28.162 1.00 94.88 340 LEU A N 1
ATOM 2641 C CA . LEU A 1 340 ? 28.715 -6.648 -26.803 1.00 94.88 340 LEU A CA 1
ATOM 2642 C C . LEU A 1 340 ? 29.998 -6.538 -25.985 1.00 94.88 340 LEU A C 1
ATOM 2644 O O . LEU A 1 340 ? 31.041 -7.024 -26.410 1.00 94.88 340 LEU A O 1
ATOM 2648 N N . GLN A 1 341 ? 29.901 -5.990 -24.775 1.00 93.44 341 GLN A N 1
ATOM 2649 C CA . GLN A 1 341 ? 30.918 -6.194 -23.748 1.00 93.44 341 GLN A CA 1
ATOM 2650 C C . GLN A 1 341 ? 30.478 -7.355 -22.847 1.00 93.44 341 GLN A C 1
ATOM 2652 O O . GLN A 1 341 ? 29.468 -7.266 -22.151 1.00 93.44 341 GLN A O 1
ATOM 2657 N N . SER A 1 342 ? 31.214 -8.466 -22.887 1.00 85.19 342 SER A N 1
ATOM 2658 C CA . SER A 1 342 ? 30.922 -9.659 -22.081 1.00 85.19 342 SER A CA 1
ATOM 2659 C C . SER A 1 342 ? 31.528 -9.566 -20.674 1.00 85.19 342 SER A C 1
ATOM 2661 O O . SER A 1 342 ? 30.923 -10.000 -19.688 1.00 85.19 342 SER A O 1
ATOM 2663 N N . SER A 1 343 ? 32.710 -8.964 -20.565 1.00 86.75 343 SER A N 1
ATOM 2664 C CA . SER A 1 343 ? 33.424 -8.654 -19.320 1.00 86.75 343 SER A CA 1
ATOM 2665 C C . SER A 1 343 ? 34.272 -7.398 -19.525 1.00 86.75 343 SER A C 1
ATOM 2667 O O . SER A 1 343 ? 34.339 -6.895 -20.646 1.00 86.75 343 SER A O 1
ATOM 2669 N N . GLU A 1 344 ? 34.923 -6.897 -18.471 1.00 84.12 344 GLU A N 1
ATOM 2670 C CA . GLU A 1 344 ? 35.787 -5.707 -18.564 1.00 84.12 344 GLU A CA 1
ATOM 2671 C C . GLU A 1 344 ? 36.788 -5.805 -19.732 1.00 84.12 344 GLU A C 1
ATOM 2673 O O . GLU A 1 344 ? 36.906 -4.847 -20.491 1.00 84.12 344 GLU A O 1
ATOM 2678 N N . ASP A 1 345 ? 37.354 -6.995 -19.973 1.00 86.12 345 ASP A N 1
ATOM 2679 C CA . ASP A 1 345 ? 38.384 -7.235 -20.999 1.00 86.12 345 ASP A CA 1
ATOM 2680 C C . ASP A 1 345 ? 37.879 -7.825 -22.331 1.00 86.12 345 ASP A C 1
ATOM 2682 O O . ASP A 1 345 ? 38.657 -7.986 -23.274 1.00 86.12 345 ASP A O 1
ATOM 2686 N N . ILE A 1 346 ? 36.603 -8.217 -22.428 1.00 90.81 346 ILE A N 1
ATOM 2687 C CA . ILE A 1 346 ? 36.083 -8.921 -23.612 1.00 90.81 346 ILE A CA 1
ATOM 2688 C C . ILE A 1 346 ? 34.993 -8.090 -24.266 1.00 90.81 346 ILE A C 1
ATOM 2690 O O . ILE A 1 346 ? 33.846 -8.059 -23.808 1.00 90.81 346 ILE A O 1
ATOM 2694 N N . ILE A 1 347 ? 35.350 -7.482 -25.394 1.00 95.94 347 ILE A N 1
ATOM 2695 C CA . ILE A 1 347 ? 34.442 -6.751 -26.270 1.00 95.94 347 ILE A CA 1
ATOM 2696 C C . ILE A 1 347 ? 34.388 -7.488 -27.603 1.00 95.94 347 ILE A C 1
ATOM 2698 O O . ILE A 1 347 ? 35.423 -7.761 -28.206 1.00 95.94 347 ILE A O 1
ATOM 2702 N N . LEU A 1 348 ? 33.184 -7.818 -28.057 1.00 96.06 348 LEU A N 1
ATOM 2703 C CA . LEU A 1 348 ? 32.947 -8.550 -29.292 1.00 96.06 348 LEU A CA 1
ATOM 2704 C C . LEU A 1 348 ? 32.205 -7.675 -30.301 1.00 96.06 348 LEU A C 1
ATOM 2706 O O . LEU A 1 348 ? 31.241 -6.993 -29.946 1.00 96.06 348 LEU A O 1
ATOM 2710 N N . ALA A 1 349 ? 32.630 -7.753 -31.559 1.00 95.88 349 ALA A N 1
ATOM 2711 C CA . ALA A 1 349 ? 31.925 -7.200 -32.707 1.00 95.88 349 ALA A CA 1
ATOM 2712 C C . ALA A 1 349 ? 31.518 -8.312 -33.670 1.00 95.88 349 ALA A C 1
ATOM 2714 O O . ALA A 1 349 ? 32.345 -9.136 -34.059 1.00 95.88 349 ALA A O 1
ATOM 2715 N N . ALA A 1 350 ? 30.257 -8.301 -34.085 1.00 93.81 350 ALA A N 1
ATOM 2716 C CA . ALA A 1 350 ? 29.762 -9.112 -35.184 1.00 93.81 350 ALA A CA 1
ATOM 2717 C C . ALA A 1 350 ? 29.737 -8.268 -36.459 1.00 93.81 350 ALA A C 1
ATOM 2719 O O . ALA A 1 350 ? 29.007 -7.275 -36.533 1.00 93.81 350 ALA A O 1
ATOM 2720 N N . ALA A 1 351 ? 30.522 -8.671 -37.458 1.00 91.25 351 ALA A N 1
ATOM 2721 C CA . ALA A 1 351 ? 30.475 -8.097 -38.795 1.00 91.25 351 ALA A CA 1
ATOM 2722 C C . ALA A 1 351 ? 29.742 -9.047 -39.756 1.00 91.25 351 ALA A C 1
ATOM 2724 O O . ALA A 1 351 ? 29.898 -10.265 -39.646 1.00 91.25 351 ALA A O 1
ATOM 2725 N N . ALA A 1 352 ? 28.926 -8.529 -40.677 1.00 81.81 352 ALA A N 1
ATOM 2726 C CA . ALA A 1 352 ? 28.077 -9.347 -41.556 1.00 81.81 352 ALA A CA 1
ATOM 2727 C C . ALA A 1 352 ? 28.182 -8.948 -43.033 1.00 81.81 352 ALA A C 1
ATOM 2729 O O . ALA A 1 352 ? 27.824 -7.826 -43.394 1.00 81.81 352 ALA A O 1
ATOM 2730 N N . PHE A 1 353 ? 28.599 -9.898 -43.880 1.00 73.81 353 PHE A N 1
ATOM 2731 C CA . PHE A 1 353 ? 28.817 -9.708 -45.318 1.00 73.81 353 PHE A CA 1
ATOM 2732 C C . PHE A 1 353 ? 27.515 -9.657 -46.136 1.00 73.81 353 PHE A C 1
ATOM 2734 O O . PHE A 1 353 ? 26.473 -10.166 -45.728 1.00 73.81 353 PHE A O 1
ATOM 2741 N N . THR A 1 354 ? 27.592 -9.134 -47.363 1.00 64.94 354 THR A N 1
ATOM 2742 C CA . THR A 1 354 ? 26.486 -9.077 -48.347 1.00 64.94 354 THR A CA 1
ATOM 2743 C C . THR A 1 354 ? 26.023 -10.444 -48.877 1.00 64.94 354 THR A C 1
ATOM 2745 O O . THR A 1 354 ? 24.999 -10.528 -49.548 1.00 64.94 354 THR A O 1
ATOM 2748 N N . ASN A 1 355 ? 26.744 -11.521 -48.559 1.00 67.31 355 ASN A N 1
ATOM 2749 C CA . ASN A 1 355 ? 26.404 -12.921 -48.832 1.00 67.31 355 ASN A CA 1
ATOM 2750 C C . ASN A 1 355 ? 26.048 -13.683 -47.542 1.00 67.31 355 ASN A C 1
ATOM 2752 O O . ASN A 1 355 ? 26.006 -14.910 -47.548 1.00 67.31 355 ASN A O 1
ATOM 2756 N N . ASN A 1 356 ? 25.799 -12.945 -46.455 1.00 65.06 356 ASN A N 1
ATOM 2757 C CA . ASN A 1 356 ? 25.399 -13.436 -45.143 1.00 65.06 356 ASN A CA 1
ATOM 2758 C C . ASN A 1 356 ? 26.434 -14.306 -44.413 1.00 65.06 356 ASN A C 1
ATOM 2760 O O . ASN A 1 356 ? 26.060 -15.047 -43.521 1.00 65.06 356 ASN A O 1
ATOM 2764 N N . ILE A 1 357 ? 27.731 -14.222 -44.714 1.00 74.81 357 ILE A N 1
ATOM 27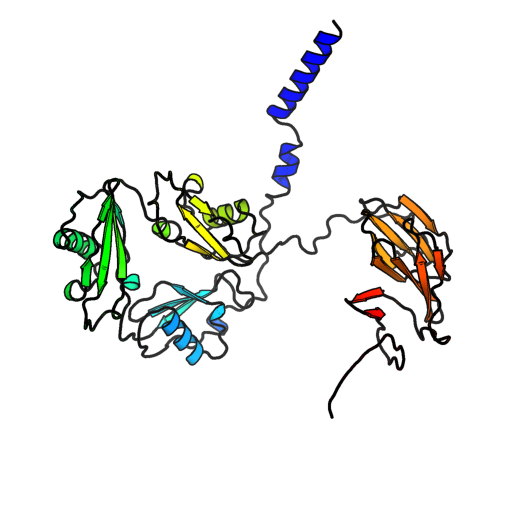65 C CA . ILE A 1 357 ? 28.737 -14.828 -43.828 1.00 74.81 357 ILE A CA 1
ATOM 2766 C C . ILE A 1 357 ? 29.115 -13.801 -42.763 1.00 74.81 357 ILE A C 1
ATOM 2768 O O . ILE A 1 357 ? 29.534 -12.687 -43.089 1.00 74.81 357 ILE A O 1
ATOM 2772 N N . SER A 1 358 ? 28.962 -14.174 -41.494 1.00 84.25 358 SER A N 1
ATOM 2773 C CA . SER A 1 358 ? 29.375 -13.335 -40.373 1.00 84.25 358 SER A CA 1
ATOM 2774 C C . SER A 1 358 ? 30.730 -13.719 -39.803 1.00 84.25 358 SER A C 1
ATOM 2776 O O . SER A 1 358 ? 31.119 -14.885 -39.782 1.00 84.25 358 SER A O 1
ATOM 2778 N N . GLU A 1 359 ? 31.438 -12.709 -39.313 1.00 90.25 359 GLU A N 1
ATOM 2779 C CA . GLU A 1 359 ? 32.700 -12.855 -38.603 1.00 90.25 359 GLU A CA 1
ATOM 2780 C C . GLU A 1 359 ? 32.583 -12.190 -37.235 1.00 90.25 359 GLU A C 1
ATOM 2782 O O . GLU A 1 359 ? 31.972 -11.127 -37.100 1.00 90.25 359 GLU A O 1
ATOM 2787 N N . ILE A 1 360 ? 33.167 -12.826 -36.221 1.00 92.88 360 ILE A N 1
ATOM 2788 C CA . ILE A 1 360 ? 33.259 -12.264 -34.877 1.00 92.88 360 ILE A CA 1
ATOM 2789 C C . ILE A 1 360 ? 34.682 -11.768 -34.669 1.00 92.88 360 ILE A C 1
ATOM 2791 O O . ILE A 1 360 ? 35.643 -12.475 -34.966 1.00 92.88 360 ILE A O 1
ATOM 2795 N N . TYR A 1 361 ? 34.812 -10.563 -34.137 1.00 94.94 361 TYR A N 1
ATOM 2796 C CA . TYR A 1 361 ? 36.082 -9.960 -33.764 1.00 94.94 361 TYR A CA 1
ATOM 2797 C C . TYR A 1 361 ? 36.088 -9.679 -32.274 1.00 94.94 361 TYR A C 1
ATOM 2799 O O . TYR A 1 361 ? 35.074 -9.243 -31.727 1.00 94.94 361 TYR A O 1
ATOM 2807 N N . GLN A 1 362 ? 37.237 -9.881 -31.643 1.00 95.81 362 GLN A N 1
ATOM 2808 C CA . GLN A 1 362 ? 37.510 -9.312 -30.337 1.00 95.81 362 GLN A CA 1
ATOM 2809 C C . GLN A 1 362 ? 38.147 -7.936 -30.524 1.00 95.81 362 GLN A C 1
ATOM 2811 O O . GLN A 1 362 ? 39.002 -7.740 -31.394 1.00 95.81 362 GLN A O 1
ATOM 2816 N N . LEU A 1 363 ? 37.699 -6.974 -29.725 1.00 96.88 363 LEU A N 1
ATOM 2817 C CA . LEU A 1 363 ? 38.186 -5.602 -29.737 1.00 96.88 363 LEU A CA 1
ATOM 2818 C C . LEU A 1 363 ? 38.993 -5.312 -28.477 1.00 96.88 363 LEU A C 1
ATOM 2820 O O . LEU A 1 363 ? 38.759 -5.905 -27.422 1.00 96.88 363 LEU A O 1
ATOM 2824 N N . LYS A 1 364 ? 39.894 -4.339 -28.586 1.00 95.56 364 LYS A N 1
ATOM 2825 C CA . LYS A 1 364 ? 40.543 -3.703 -27.437 1.00 95.56 364 LYS A CA 1
ATOM 2826 C C . LYS A 1 364 ? 39.589 -2.704 -26.782 1.00 95.56 364 LYS A C 1
ATOM 2828 O O . LYS A 1 364 ? 38.580 -2.314 -27.366 1.00 95.56 364 LYS A O 1
ATOM 2833 N N . GLU A 1 365 ? 39.936 -2.241 -25.584 1.00 92.31 365 GLU A N 1
ATOM 2834 C CA . GLU A 1 365 ? 39.147 -1.258 -24.824 1.00 92.31 365 GLU A CA 1
ATOM 2835 C C . GLU A 1 365 ? 38.920 0.060 -25.593 1.00 92.31 365 GLU A C 1
ATOM 2837 O O . GLU A 1 365 ? 37.888 0.712 -25.439 1.00 92.31 365 GLU A O 1
ATOM 2842 N N . ASP A 1 366 ? 39.855 0.434 -26.473 1.00 93.19 366 ASP A N 1
ATOM 2843 C CA . ASP A 1 366 ? 39.723 1.601 -27.348 1.00 93.19 366 ASP A CA 1
ATOM 2844 C C . ASP A 1 366 ? 38.833 1.358 -28.585 1.00 93.19 366 ASP A C 1
ATOM 2846 O O . ASP A 1 366 ? 38.584 2.286 -29.354 1.00 93.19 366 ASP A O 1
ATOM 2850 N N . GLY A 1 367 ? 38.307 0.146 -28.770 1.00 94.06 367 GLY A N 1
ATOM 2851 C CA . GLY A 1 367 ? 37.473 -0.246 -29.906 1.00 94.06 367 GLY A CA 1
ATOM 2852 C C . GLY A 1 367 ? 38.255 -0.615 -31.169 1.00 94.06 367 GLY A C 1
ATOM 2853 O O . GLY A 1 367 ? 37.644 -0.935 -32.186 1.00 94.06 367 GLY A O 1
ATOM 2854 N N . THR A 1 368 ? 39.590 -0.599 -31.148 1.00 96.56 368 THR A N 1
ATOM 2855 C CA . THR A 1 368 ? 40.373 -1.150 -32.262 1.00 96.56 368 THR A CA 1
ATOM 2856 C C . THR A 1 368 ? 40.251 -2.674 -32.308 1.00 96.56 368 THR A C 1
ATOM 2858 O O . THR A 1 368 ? 40.021 -3.330 -31.290 1.00 96.56 368 THR A O 1
ATOM 2861 N N . ILE A 1 369 ? 40.390 -3.252 -33.504 1.00 97.44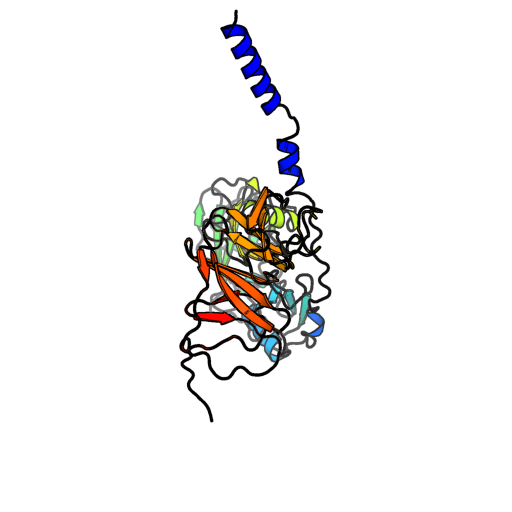 369 ILE A N 1
ATOM 2862 C CA . ILE A 1 369 ? 40.376 -4.709 -33.679 1.00 97.44 369 ILE A CA 1
ATOM 2863 C C . ILE A 1 369 ? 41.612 -5.294 -32.990 1.00 97.44 369 ILE A C 1
ATOM 2865 O O . ILE A 1 369 ? 42.739 -4.881 -33.271 1.00 97.44 369 ILE A O 1
ATOM 2869 N N . ASP A 1 370 ? 41.397 -6.267 -32.106 1.00 96.44 370 ASP A N 1
ATOM 2870 C CA . ASP A 1 370 ? 42.477 -7.074 -31.549 1.00 96.44 370 ASP A CA 1
ATOM 2871 C C . ASP A 1 370 ? 42.769 -8.261 -32.470 1.00 96.44 370 ASP A C 1
ATOM 2873 O O . ASP A 1 370 ? 43.831 -8.343 -33.086 1.00 96.44 370 ASP A O 1
ATOM 2877 N N . HIS A 1 371 ? 41.781 -9.141 -32.636 1.00 95.12 371 HIS A N 1
ATOM 2878 C CA . HIS A 1 371 ? 41.869 -10.287 -33.530 1.00 95.12 371 HIS A CA 1
ATOM 2879 C C . HIS A 1 371 ? 40.482 -10.766 -33.976 1.00 95.12 371 HIS A C 1
ATOM 2881 O O . HIS A 1 371 ? 39.451 -10.429 -33.391 1.00 95.12 371 HIS A O 1
ATOM 2887 N N . LYS A 1 372 ? 40.457 -11.577 -35.036 1.00 93.12 372 LYS A N 1
ATOM 2888 C CA . LYS A 1 372 ? 39.265 -12.312 -35.467 1.00 93.12 372 LYS A CA 1
ATOM 2889 C C . LYS A 1 372 ? 39.120 -13.583 -34.628 1.00 93.12 372 LYS A C 1
ATOM 2891 O O . LYS A 1 372 ? 40.084 -14.324 -34.465 1.00 93.12 372 LYS A O 1
ATOM 2896 N N . VAL A 1 373 ? 37.920 -13.841 -34.119 1.00 90.94 373 VAL A N 1
ATOM 2897 C CA . VAL A 1 373 ? 37.607 -15.018 -33.303 1.00 90.94 373 VAL A CA 1
ATOM 2898 C C . VAL A 1 373 ? 37.323 -16.211 -34.215 1.00 90.94 373 VAL A C 1
ATOM 2900 O O . VAL A 1 373 ? 36.312 -16.243 -34.927 1.00 90.94 373 VAL A O 1
ATOM 2903 N N . GLU A 1 374 ? 38.210 -17.204 -34.173 1.00 87.69 374 GLU A N 1
ATOM 2904 C CA . GLU A 1 374 ? 38.055 -18.456 -34.916 1.00 87.69 374 GLU A CA 1
ATOM 2905 C C . GLU A 1 374 ? 36.855 -19.260 -34.407 1.00 87.69 374 GLU A C 1
ATOM 2907 O O . GLU A 1 374 ? 36.665 -19.454 -33.205 1.00 87.69 374 GLU A O 1
ATOM 2912 N N . GLN A 1 375 ? 36.037 -19.739 -35.341 1.00 82.69 375 GLN A N 1
ATOM 2913 C CA . GLN A 1 375 ? 34.879 -20.567 -35.025 1.00 82.69 375 GLN A CA 1
ATOM 2914 C C . GLN A 1 375 ? 35.304 -22.043 -34.931 1.00 82.69 375 GLN A C 1
ATOM 2916 O O . GLN A 1 375 ? 36.110 -22.511 -35.743 1.00 82.69 375 GLN A O 1
ATOM 2921 N N . PRO A 1 376 ? 34.788 -22.811 -33.955 1.00 81.50 376 PRO A N 1
ATOM 2922 C CA . PRO A 1 376 ? 35.214 -24.189 -33.740 1.00 81.50 376 PRO A CA 1
ATOM 2923 C C . PRO A 1 376 ? 34.917 -25.075 -34.960 1.00 81.50 376 PRO A C 1
ATOM 2925 O O . PRO A 1 376 ? 33.909 -24.910 -35.643 1.00 81.50 376 PRO A O 1
ATOM 2928 N N . ASN A 1 377 ? 35.783 -26.061 -35.213 1.00 83.06 377 ASN A N 1
ATOM 2929 C CA . ASN A 1 377 ? 35.608 -27.082 -36.258 1.00 83.06 377 ASN A CA 1
ATOM 2930 C C . ASN A 1 377 ? 35.415 -26.534 -37.687 1.00 83.06 377 ASN A C 1
ATOM 2932 O O . ASN A 1 377 ? 34.754 -27.179 -38.499 1.00 83.06 377 ASN A O 1
ATOM 2936 N N . ASN A 1 378 ? 35.971 -25.357 -38.002 1.00 77.69 378 ASN A N 1
ATOM 2937 C CA . ASN A 1 378 ? 35.767 -24.660 -39.282 1.00 77.69 378 ASN A CA 1
ATOM 2938 C C . ASN A 1 378 ? 34.289 -24.352 -39.592 1.00 77.69 378 ASN A C 1
ATOM 2940 O O . ASN A 1 378 ? 33.932 -24.161 -40.759 1.00 77.69 378 ASN A O 1
ATOM 2944 N N . GLN A 1 379 ? 33.425 -24.317 -38.573 1.00 79.75 379 GLN A N 1
ATOM 2945 C CA . GLN A 1 379 ? 32.042 -23.893 -38.750 1.00 79.75 379 GLN A CA 1
ATOM 2946 C C . GLN A 1 379 ? 32.002 -22.416 -39.143 1.00 79.75 379 GLN A C 1
ATOM 2948 O O . GLN A 1 379 ? 32.842 -21.617 -38.738 1.00 79.75 379 GLN A O 1
ATOM 2953 N N . LYS A 1 380 ? 31.018 -22.048 -39.955 1.00 81.00 380 LYS A N 1
ATOM 2954 C CA . LYS A 1 380 ? 30.733 -20.658 -40.301 1.00 81.00 380 LYS A CA 1
ATOM 2955 C C . LYS A 1 380 ? 29.291 -20.376 -39.933 1.00 81.00 380 LYS A C 1
ATOM 2957 O O . LYS A 1 380 ? 28.479 -21.295 -39.883 1.00 81.00 380 LYS A O 1
ATOM 2962 N N . PHE A 1 381 ? 28.980 -19.113 -39.681 1.00 82.06 381 PHE A N 1
ATOM 2963 C CA . PHE A 1 381 ? 27.587 -18.710 -39.615 1.00 82.06 381 PHE A CA 1
ATOM 2964 C C . PHE A 1 381 ? 26.987 -18.830 -41.015 1.00 82.06 381 PHE A C 1
ATOM 2966 O O . PHE A 1 381 ? 27.543 -18.291 -41.974 1.00 82.06 381 PHE A O 1
ATOM 2973 N N . ASP A 1 382 ? 25.854 -19.518 -41.112 1.00 78.88 382 ASP A N 1
ATOM 2974 C CA . ASP A 1 382 ? 25.090 -19.649 -42.358 1.00 78.88 382 ASP A CA 1
ATOM 2975 C C . ASP A 1 382 ? 24.382 -18.335 -42.739 1.00 78.88 382 ASP A C 1
ATOM 2977 O O . ASP A 1 382 ? 23.816 -18.211 -43.826 1.00 78.88 382 ASP A O 1
ATOM 2981 N N . SER A 1 383 ? 24.389 -17.352 -41.828 1.00 81.31 383 SER A N 1
ATOM 2982 C CA . SER A 1 383 ? 23.784 -16.039 -42.020 1.00 81.31 383 SER A CA 1
ATOM 2983 C C . SER A 1 383 ? 24.476 -14.923 -41.213 1.00 81.31 383 SER A C 1
ATOM 2985 O O . SER A 1 383 ? 25.390 -15.174 -40.422 1.00 81.31 383 SER A O 1
ATOM 2987 N N . GLY A 1 384 ? 24.024 -13.679 -41.409 1.00 83.81 384 GLY A N 1
ATOM 2988 C CA . GLY A 1 384 ? 24.489 -12.529 -40.641 1.00 83.81 384 GLY A CA 1
ATOM 2989 C C . GLY A 1 384 ? 24.116 -12.622 -39.156 1.00 83.81 384 GLY A C 1
ATOM 2990 O O . GLY A 1 384 ? 22.981 -12.937 -38.806 1.00 83.81 384 GLY A O 1
ATOM 2991 N N . VAL A 1 385 ? 25.064 -12.297 -38.280 1.00 86.19 385 VAL A N 1
ATOM 2992 C CA . VAL A 1 385 ? 24.869 -12.173 -36.832 1.00 86.19 385 VAL A CA 1
ATOM 2993 C C . VAL A 1 385 ? 24.503 -10.724 -36.517 1.00 86.19 385 VAL A C 1
ATOM 2995 O O . VAL A 1 385 ? 25.355 -9.837 -36.542 1.00 86.19 385 VAL A O 1
ATOM 2998 N N . TYR A 1 386 ? 23.222 -10.483 -36.232 1.00 86.19 386 TYR A N 1
ATOM 2999 C CA . TYR A 1 386 ? 22.685 -9.132 -36.021 1.00 86.19 386 TYR A CA 1
ATOM 3000 C C . TYR A 1 386 ? 22.772 -8.643 -34.577 1.00 86.19 386 TYR A C 1
ATOM 3002 O O . TYR A 1 386 ? 22.730 -7.446 -34.322 1.00 86.19 386 TYR A O 1
ATOM 3010 N N . SER A 1 387 ? 22.890 -9.556 -33.618 1.00 86.00 387 SER A N 1
ATOM 3011 C CA . SER A 1 387 ? 22.990 -9.205 -32.207 1.00 86.00 387 SER A CA 1
ATOM 3012 C C . SER A 1 387 ? 23.828 -10.220 -31.454 1.00 86.00 387 SER A C 1
ATOM 3014 O O . SER A 1 387 ? 23.783 -11.418 -31.739 1.00 86.00 387 SER A O 1
ATOM 3016 N N . LEU A 1 388 ? 24.545 -9.730 -30.451 1.00 85.38 388 LEU A N 1
ATOM 3017 C CA . LEU A 1 388 ? 25.296 -10.536 -29.504 1.00 85.38 388 LEU A CA 1
ATOM 3018 C C . LEU A 1 388 ? 24.685 -10.322 -28.123 1.00 85.38 388 LEU A C 1
ATOM 3020 O O . LEU A 1 388 ? 24.559 -9.183 -27.676 1.00 85.38 388 LEU A O 1
ATOM 3024 N N . VAL A 1 389 ? 24.312 -11.406 -27.445 1.00 83.12 389 VAL A N 1
ATOM 3025 C CA . VAL A 1 389 ? 23.749 -11.345 -26.094 1.00 83.12 389 VAL A CA 1
ATOM 3026 C C . VAL A 1 389 ? 24.576 -12.221 -25.165 1.00 83.12 389 VAL A C 1
ATOM 3028 O O . VAL A 1 389 ? 24.881 -13.377 -25.469 1.00 83.12 389 VAL A O 1
ATOM 3031 N N . LYS A 1 390 ? 24.927 -11.666 -24.004 1.00 79.62 390 LYS A N 1
ATOM 3032 C CA . LYS A 1 390 ? 25.470 -12.441 -22.893 1.00 79.62 390 LYS A CA 1
ATOM 3033 C C . LYS A 1 390 ? 24.306 -13.081 -22.141 1.00 79.62 390 LYS A C 1
ATOM 3035 O O . LYS A 1 390 ? 23.454 -12.367 -21.620 1.00 79.62 390 LYS A O 1
ATOM 3040 N N . VAL A 1 391 ? 24.289 -14.406 -22.064 1.00 72.00 391 VAL A N 1
ATOM 3041 C CA . VAL A 1 391 ? 23.415 -15.146 -21.151 1.00 72.00 391 VAL A CA 1
ATOM 3042 C C . VAL A 1 391 ? 24.310 -15.726 -20.067 1.00 72.00 391 VAL A C 1
ATOM 3044 O O . VAL A 1 391 ? 25.411 -16.202 -20.355 1.00 72.00 391 VAL A O 1
ATOM 3047 N N . ASP A 1 392 ? 23.890 -15.653 -18.809 1.00 61.09 392 ASP A N 1
ATOM 3048 C CA . ASP A 1 392 ? 24.681 -16.229 -17.726 1.00 61.09 392 ASP A CA 1
ATOM 3049 C C . ASP A 1 392 ? 24.950 -17.719 -18.027 1.00 61.09 392 ASP A C 1
ATOM 3051 O O . ASP A 1 392 ? 24.031 -18.511 -18.232 1.00 61.09 392 ASP A O 1
ATOM 3055 N N . ASN A 1 393 ? 26.239 -18.068 -18.114 1.00 46.00 393 ASN A N 1
ATOM 3056 C CA . ASN A 1 393 ? 26.807 -19.368 -18.499 1.00 46.00 393 ASN A CA 1
ATOM 3057 C C . ASN A 1 393 ? 26.720 -19.844 -19.976 1.00 46.00 393 ASN A C 1
ATOM 3059 O O . ASN A 1 393 ? 27.126 -20.981 -20.208 1.00 46.00 393 ASN A O 1
ATOM 3063 N N . CYS A 1 394 ? 26.307 -19.049 -20.984 1.00 46.44 394 CYS A N 1
ATOM 3064 C CA . CYS A 1 394 ? 26.502 -19.364 -22.427 1.00 46.44 394 CYS A CA 1
ATOM 3065 C C . CYS A 1 394 ? 26.280 -18.150 -23.366 1.00 46.44 394 CYS A C 1
ATOM 3067 O O . CYS A 1 394 ? 25.559 -17.215 -23.035 1.00 46.44 394 CYS A O 1
ATOM 3069 N N . PHE A 1 395 ? 26.857 -18.173 -24.575 1.00 44.72 395 PHE A N 1
ATOM 3070 C CA . PHE A 1 395 ? 26.595 -17.169 -25.621 1.00 44.72 395 PHE A CA 1
ATOM 3071 C C . PHE A 1 395 ? 25.405 -17.595 -26.493 1.00 44.72 395 PHE A C 1
ATOM 3073 O O . PHE A 1 395 ? 25.388 -18.724 -26.981 1.00 44.72 395 PHE A O 1
ATOM 3080 N N . ILE A 1 396 ? 24.442 -16.695 -26.730 1.00 49.50 396 ILE A N 1
ATOM 3081 C CA . ILE A 1 396 ? 23.407 -16.875 -27.760 1.00 49.50 396 ILE A CA 1
ATOM 3082 C C . ILE A 1 396 ? 23.621 -15.812 -28.837 1.00 49.50 396 ILE A C 1
ATOM 3084 O O . ILE A 1 396 ? 23.690 -14.615 -28.551 1.00 49.50 396 ILE A O 1
ATOM 3088 N N . THR A 1 397 ? 23.731 -16.269 -30.080 1.00 46.56 397 THR A N 1
ATOM 3089 C CA . THR A 1 397 ? 23.549 -15.432 -31.268 1.00 46.56 397 THR A CA 1
ATOM 3090 C C . THR A 1 397 ? 22.097 -15.603 -31.703 1.00 46.56 397 THR A C 1
ATOM 3092 O O . THR A 1 397 ? 21.603 -16.729 -31.738 1.00 46.56 397 THR A O 1
ATOM 3095 N N . ASP A 1 398 ? 21.379 -14.506 -31.943 1.00 43.75 398 ASP A N 1
ATOM 3096 C CA . ASP A 1 398 ? 20.009 -14.593 -32.462 1.00 43.75 398 ASP A CA 1
ATOM 3097 C C . ASP A 1 398 ? 20.031 -14.660 -33.996 1.00 43.75 398 ASP A C 1
ATOM 3099 O O . ASP A 1 398 ? 20.767 -13.918 -34.655 1.00 43.75 398 ASP A O 1
ATOM 3103 N N . HIS A 1 399 ? 19.209 -15.559 -34.537 1.00 45.53 399 HIS A N 1
ATOM 3104 C CA . HIS A 1 399 ? 18.934 -15.752 -35.952 1.00 45.53 399 HIS A CA 1
ATOM 3105 C C . HIS A 1 399 ? 17.428 -15.568 -36.167 1.00 45.53 399 HIS A C 1
ATOM 3107 O O . HIS A 1 399 ? 16.622 -16.410 -35.762 1.00 45.53 399 HIS A O 1
ATOM 3113 N N . PHE A 1 400 ? 17.029 -14.488 -36.844 1.00 37.53 400 PHE A N 1
ATOM 3114 C CA . PHE A 1 400 ? 15.647 -14.332 -37.293 1.00 37.53 400 PHE A CA 1
ATOM 3115 C C . PHE A 1 400 ? 15.357 -15.306 -38.446 1.00 37.53 400 PHE A C 1
ATOM 3117 O O . PHE A 1 400 ? 15.500 -14.968 -39.616 1.00 37.53 400 PHE A O 1
ATOM 3124 N N . GLY A 1 401 ? 14.883 -16.501 -38.084 1.00 37.19 401 GLY A N 1
ATOM 3125 C CA . GLY A 1 401 ? 14.143 -17.415 -38.954 1.00 37.19 401 GLY A CA 1
ATOM 3126 C C . GLY A 1 401 ? 14.988 -18.383 -39.787 1.00 37.19 401 GLY A C 1
ATOM 3127 O O . GLY A 1 401 ? 15.663 -17.965 -40.716 1.00 37.19 401 GLY A O 1
ATOM 3128 N N . TRP A 1 402 ? 14.750 -19.680 -39.526 1.00 29.89 402 TRP A N 1
ATOM 3129 C CA . TRP A 1 402 ? 15.179 -20.908 -40.230 1.00 29.89 402 TRP A CA 1
ATOM 3130 C C . TRP A 1 402 ? 16.413 -21.641 -39.653 1.00 29.89 402 TRP A C 1
ATOM 3132 O O . TRP A 1 402 ? 17.552 -21.341 -39.959 1.00 29.89 402 TRP A O 1
ATOM 3142 N N . ASN A 1 403 ? 16.110 -22.664 -38.833 1.00 32.19 403 ASN A N 1
ATOM 3143 C CA . ASN A 1 403 ? 16.910 -23.831 -38.409 1.00 32.19 403 ASN A CA 1
ATOM 3144 C C . ASN A 1 403 ? 18.444 -23.700 -38.324 1.00 32.19 403 ASN A C 1
ATOM 3146 O O . ASN A 1 403 ? 19.139 -23.820 -39.326 1.00 32.19 403 ASN A O 1
ATOM 3150 N N . VAL A 1 404 ? 18.967 -23.716 -37.092 1.00 38.12 404 VAL A N 1
ATOM 3151 C CA . VAL A 1 404 ? 20.361 -24.088 -36.805 1.00 38.12 404 VAL A CA 1
ATOM 3152 C C . VAL A 1 404 ? 20.388 -25.489 -36.188 1.00 38.12 404 VAL A C 1
ATOM 3154 O O . VAL A 1 404 ? 19.990 -25.686 -35.040 1.00 38.12 404 VAL A O 1
ATOM 3157 N N . GLN A 1 405 ? 20.883 -26.471 -36.944 1.00 33.25 405 GLN A N 1
ATOM 3158 C CA . GLN A 1 405 ? 21.503 -27.660 -36.362 1.00 33.25 405 GLN A CA 1
ATOM 3159 C C . GLN A 1 405 ? 22.995 -27.371 -36.172 1.00 33.25 405 GLN A C 1
ATOM 3161 O O . GLN A 1 405 ? 23.719 -27.189 -37.142 1.00 33.25 405 GLN A O 1
ATOM 3166 N N . GLY A 1 406 ? 23.458 -27.408 -34.920 1.00 31.45 406 GLY A N 1
ATOM 3167 C CA . GLY A 1 406 ? 24.861 -27.690 -34.612 1.00 31.45 406 GLY A CA 1
ATOM 3168 C C . GLY A 1 406 ? 25.762 -26.495 -34.302 1.00 31.45 406 GLY A C 1
ATOM 3169 O O . GLY A 1 406 ? 26.695 -26.226 -35.047 1.00 31.45 406 GLY A O 1
ATOM 3170 N N . LEU A 1 407 ? 25.598 -25.910 -33.114 1.00 34.12 407 LEU A N 1
ATOM 3171 C CA . LEU A 1 407 ? 26.690 -25.263 -32.378 1.00 34.12 407 LEU A CA 1
ATOM 3172 C C . LEU A 1 407 ? 26.666 -25.797 -30.941 1.00 34.12 407 LEU A C 1
ATOM 3174 O O . LEU A 1 407 ? 25.822 -25.431 -30.129 1.00 34.12 407 LEU A O 1
ATOM 3178 N N . ASN A 1 408 ? 27.570 -26.730 -30.642 1.00 28.86 408 ASN A N 1
ATOM 3179 C CA . ASN A 1 408 ? 27.815 -27.211 -29.284 1.00 28.86 408 ASN A CA 1
ATOM 3180 C C . ASN A 1 408 ? 28.752 -26.219 -28.569 1.00 28.86 408 ASN A C 1
ATOM 3182 O O . ASN A 1 408 ? 29.950 -26.456 -28.449 1.00 28.86 408 ASN A O 1
ATOM 3186 N N . LEU A 1 409 ? 28.195 -25.115 -28.070 1.00 33.00 409 LEU A N 1
ATOM 3187 C CA . LEU A 1 409 ? 28.543 -24.621 -26.735 1.00 33.00 409 LEU A CA 1
ATOM 3188 C C . LEU A 1 409 ? 27.451 -25.199 -25.824 1.00 33.00 409 LEU A C 1
ATOM 3190 O O . LEU A 1 409 ? 26.269 -25.019 -26.093 1.00 33.00 409 LEU A O 1
ATOM 3194 N N . SER A 1 410 ? 27.838 -26.050 -24.873 1.00 25.75 410 SER A N 1
ATOM 3195 C CA . SER A 1 410 ? 27.005 -27.140 -24.342 1.00 25.75 410 SER A CA 1
ATOM 3196 C C . SER A 1 410 ? 25.563 -26.760 -23.968 1.00 25.75 410 SER A C 1
ATOM 3198 O O . SER A 1 410 ? 25.322 -26.117 -22.946 1.00 25.75 410 SER A O 1
ATOM 3200 N N . VAL A 1 411 ? 24.599 -27.302 -24.714 1.00 27.89 411 VAL A N 1
ATOM 3201 C CA . VAL A 1 411 ? 23.204 -27.446 -24.286 1.00 27.89 411 VAL A CA 1
ATOM 3202 C C . VAL A 1 411 ? 23.032 -28.867 -23.759 1.00 27.89 411 VAL A C 1
ATOM 3204 O O . VAL A 1 411 ? 23.069 -29.838 -24.512 1.00 27.89 411 VAL A O 1
ATOM 3207 N N . LYS A 1 412 ? 22.837 -29.007 -22.446 1.00 23.70 412 LYS A N 1
ATOM 3208 C CA . LYS A 1 412 ? 22.281 -30.230 -21.861 1.00 23.70 412 LYS A CA 1
ATOM 3209 C C . LYS A 1 412 ? 20.767 -30.036 -21.793 1.00 23.70 412 LYS A C 1
ATOM 3211 O O . LYS A 1 412 ? 20.289 -29.309 -20.929 1.00 23.70 412 LYS A O 1
ATOM 3216 N N . SER A 1 413 ? 20.015 -30.687 -22.676 1.00 29.89 413 SER A N 1
ATOM 3217 C CA . SER A 1 413 ? 18.565 -30.840 -22.530 1.00 29.89 413 SER A CA 1
ATOM 3218 C C . SER A 1 413 ? 18.202 -32.322 -22.344 1.00 29.89 413 SER A C 1
ATOM 3220 O O . SER A 1 413 ? 18.724 -33.218 -23.002 1.00 29.89 413 SER A O 1
ATOM 3222 N N . ARG A 1 414 ? 17.334 -32.571 -21.362 1.00 24.06 414 ARG A N 1
ATOM 3223 C CA . ARG A 1 414 ? 16.573 -33.797 -21.051 1.00 24.06 414 ARG A CA 1
ATOM 3224 C C . ARG A 1 414 ? 15.157 -33.282 -20.731 1.00 24.06 414 ARG A C 1
ATOM 3226 O O . ARG A 1 414 ? 15.095 -32.318 -19.977 1.00 24.06 414 ARG A O 1
ATOM 3233 N N . TRP A 1 415 ? 14.001 -33.814 -21.136 1.00 28.80 415 TRP A N 1
ATOM 3234 C CA . TRP A 1 415 ? 13.511 -34.824 -22.098 1.00 28.80 415 TRP A CA 1
ATOM 3235 C C . TRP A 1 415 ? 11.988 -34.595 -22.249 1.00 28.80 415 TRP A C 1
ATOM 3237 O O . TRP A 1 415 ? 11.384 -34.017 -21.343 1.00 28.80 415 TRP A O 1
ATOM 3247 N N . ASN A 1 416 ? 11.400 -35.102 -23.344 1.00 29.91 416 ASN A N 1
ATOM 3248 C CA . ASN A 1 416 ? 10.161 -35.916 -23.460 1.00 29.91 416 ASN A CA 1
ATOM 3249 C C . ASN A 1 416 ? 9.537 -35.654 -24.846 1.00 29.91 416 ASN A C 1
ATOM 3251 O O . ASN A 1 416 ? 9.404 -34.498 -25.238 1.00 29.91 416 ASN A O 1
ATOM 3255 N N . SER A 1 417 ? 9.134 -36.640 -25.646 1.00 30.83 417 SER A N 1
ATOM 3256 C CA . SER A 1 417 ? 8.713 -38.028 -25.380 1.00 30.83 417 SER A CA 1
ATOM 3257 C C . SER A 1 417 ? 9.745 -39.119 -25.629 1.00 30.83 417 SER A C 1
ATOM 3259 O O . SER A 1 417 ? 10.444 -39.022 -26.663 1.00 30.83 417 SER A O 1
#

Foldseek 3Di:
DVVVVVVVVVVVVVVDVVPDDDPVVVVVVPVPPPQPDDDPPQAAAVCVQQVQQELEEWAEQDFVRVLVSSCVVRVPDDSVQWTWDLTDQFKIKIAGAQADPHHDRPHIDIHTYHHQEYAPPNQQPDQEAEQDDDDQDFVVVLVVSCVVRVSDPSVQWTWADWDDDDQKIKIKIFGDPPDRHHDHGHIDIHIYGNHQADALCVQQVALRLHEWQDQDQVRSLVSSCVVRVPDDSVQKGWDPPQGDQFKTWIAGDPPHPHHDHPDDTDIHTHHNDNSCVPPDPDDDDEPPDPQPDFQEWDQAPVRWIWTWHQQGWIFTADNVGYTPGTQGDSNAPGTFQEWDDQDNAWIWTWDADPQFWIWIFTAGPSRHTPGTDDDPPNDIPNGGQRYWDDDVQDTDGDDDDDDDDDDPPPDDDDDDD

Radius of gyration: 33.12 Å; chains: 1; bounding box: 71×83×85 Å